Protein AF-A0A4V6XWD2-F1 (afdb_monomer)

Foldseek 3Di:
DDDDDDDDYDDDDDDDDDDDDDDDDDDDDDDDDDDDDDDDDDDDDDDDDPDDPPDPDPPDPLPPDPPAFAEEQEAAKAWEKEFEAADDADVPDDDDTPDIDTAIDGLRLLLQLLCLLQVTAGEYAFEAEPDPSSVRSVVLNVVSVYHDPRYYYHHPWHGKYKYWYAHPVRDIDIDTDLIRQADDDDLDDDVVSQVSLLSHQAYEEEASHDVSVLLNSLVSNQVSVHAYEYEDPDDLDADDLSNLQRHAEYEYEQVSLCSNQVWHSPDPVRSVVSVVVSVVSRHQWYWYQHDQQAIWIDGVPDDIDGDHADAAPDFDAQPQLSSSLRSQLRSCVSVVHDNNVSSLLSRLQSSQLRVDPDRSVSGHHSVSSVVSVVVVVVVVVVVVPDDDDDDDDDDDDDDDPPPVCVVVVVVVVVVPDPPDDDCPPVVVVVVVVVVVLQWAKEWADAQADLLSLLLLLLCVQLVHDYHYDYADPVDGDPVLCVQCVPPSDDTWIQTSNHTDDTSLSSSVVSQVVSVVGDHQADPDPVSRVVLVVLLVLCVVQQVVLLCQLLQADDPSNQVSLVSNLVSLVVVLVCCPVALENSRPDNHRNNSSHLSCVLCQLVSCVSSVHDCCVSPVPVVVSSVSQCVDPSNVVSHDHSVVSNVVSVVVNVVVVND

InterPro domains:
  IPR002139 Ribokinase/fructokinase [PR00990] (73-94)
  IPR002139 Ribokinase/fructokinase [PR00990] (100-119)
  IPR002139 Ribokinase/fructokinase [PR00990] (172-185)
  IPR002139 Ribokinase/fructokinase [PR00990] (242-257)
  IPR002139 Ribokinase/fructokinase [PR00990] (286-297)
  IPR002173 Carbohydrate/purine kinase, PfkB, conserved site [PS00583] (105-129)
  IPR002173 Carbohydrate/purine kinase, PfkB, conserved site [PS00584] (317-330)
  IPR004045 Glutathione S-transferase, N-terminal [PF02798] (442-512)
  IPR004045 Glutathione S-transferase, N-terminal [PS50404] (439-518)
  IPR004046 Glutathione S-transferase, C-terminal [PF00043] (554-628)
  IPR010987 Glutathione S-transferase, C-terminal-like [PS50405] (524-652)
  IPR011611 Carbohydrate kinase PfkB [PF00294] (71-365)
  IPR011877 Ribokinase [MF_01987] (69-371)
  IPR011877 Ribokinase [cd01174] (70-365)
  IPR029056 Ribokinase-like [G3DSA:3.40.1190.20] (68-376)
  IPR029056 Ribokinase-like [SSF53613] (70-373)
  IPR036249 Thioredoxin-like superfamily [SSF52833] (440-543)
  IPR036282 Glutathione S-transferase, C-terminal domain superfamily [SSF47616] (512-648)
  IPR040079 Glutathione transferase family [SFLDS00019] (437-652)
  IPR045073 Glutathione S-transferase Omega/Tau-like [SFLDG01152] (437-652)

Secondary structure (DSSP, 8-state):
---------------------------------------------------------------S-TTSPPEEEE---EEEEEEE-SSPPPTT-----SEEEEEEE-HHHHHHHHHHHTT--EEEEEEEESSHHHHHHHHHHHHTT-B-TTEEEESSSPPEEEEEEE-TTS-EEEEEE-GGGTSS--SS--HHHHHHHHT-SEEEEEESS-HHHHHHHHHHHHHTT--EEEEEEE--SPPPHHHHTT-SEEE-BHHHHHHHHTS--SSHHHHHHHHHHHHHTT-SEEEEE-GGG-EEEEETTSPPEEEPPPPPS-----TTHHHHHHHHHHHHHHTT--HHHHHHHHHHHHHHHTTSSSHHHHPPPHHHHHHHHHHHHHHHHTTTT-------------SS-TTHHHHHHHHHHHHHS---S--HHHHHHHHHHHHHGGG-EEEEE-TT-HHHHHHHHHHHHHT---EEEE--SSS--HHHHHH-TTT--S-EEEETTEEEESHHHHHHHHHHHTTTSPPSS-SSHHHHHHHHHHHHHHHHHHHHHHHHHHS--HHHHHHHHHHHHHHHHHHHHHHTT-SBTTBTS--HHHHHHHTTGGGHHHHHHHHT--HHHH-HHHHHHHHHHHTSHHHHTTSPPHHHHHHHHHHHHHHTT--

Nearest PDB structures (foldseek):
  6ils-assembly1_A  TM=9.777E-01  e=7.870E-47  Arabidopsis thaliana
  5j4u-assembly1_A-2  TM=9.776E-01  e=6.466E-27  Populus trichocarpa
  5agy-assembly1_B  TM=9.856E-01  e=5.186E-26  Glycine max
  5j5n-assembly1_B  TM=9.824E-01  e=2.915E-25  Populus trichocarpa
  5g5a-assembly2_D  TM=9.774E-01  e=6.912E-25  Arabidopsis thaliana

Mean predicted aligned error: 19.25 Å

pLDDT: mean 82.79, std 24.42, range [22.75, 98.88]

Structure (mmCIF, N/CA/C/O backbone):
data_AF-A0A4V6XWD2-F1
#
_entry.id   AF-A0A4V6XWD2-F1
#
loop_
_atom_site.group_PDB
_atom_site.id
_atom_site.type_symbol
_atom_site.label_atom_id
_atom_site.label_alt_id
_atom_site.label_comp_id
_atom_site.label_asym_id
_atom_site.label_entity_id
_atom_site.label_seq_id
_atom_site.pdbx_PDB_ins_code
_atom_site.Cartn_x
_atom_site.Cartn_y
_atom_site.Cartn_z
_atom_site.occupancy
_atom_site.B_iso_or_equiv
_atom_site.auth_seq_id
_atom_site.auth_comp_id
_atom_site.auth_asym_id
_atom_site.auth_atom_id
_atom_site.pdbx_PDB_model_num
ATOM 1 N N . MET A 1 1 ? 52.994 -15.650 28.370 1.00 32.16 1 MET A N 1
ATOM 2 C CA . MET A 1 1 ? 54.055 -14.706 28.781 1.00 32.16 1 MET A CA 1
ATOM 3 C C . MET A 1 1 ? 53.920 -13.430 27.960 1.00 32.16 1 MET A C 1
ATOM 5 O O . MET A 1 1 ? 53.936 -13.527 26.748 1.00 32.16 1 MET A O 1
ATOM 9 N N . LYS A 1 2 ? 53.769 -12.303 28.669 1.00 28.95 2 LYS A N 1
ATOM 10 C CA . LYS A 1 2 ? 54.149 -10.906 28.370 1.00 28.95 2 LYS A CA 1
ATOM 11 C C . LYS A 1 2 ? 53.767 -10.231 27.035 1.00 28.95 2 LYS A C 1
ATOM 13 O O . LYS A 1 2 ? 54.255 -10.570 25.968 1.00 28.95 2 LYS A O 1
ATOM 18 N N . ALA A 1 3 ? 52.994 -9.156 27.208 1.00 24.17 3 ALA A N 1
ATOM 19 C CA . ALA A 1 3 ? 52.918 -7.960 26.372 1.00 24.17 3 ALA A CA 1
ATOM 20 C C . ALA A 1 3 ? 54.281 -7.255 26.196 1.00 24.17 3 ALA A C 1
ATOM 22 O O . ALA A 1 3 ? 55.186 -7.503 26.993 1.00 24.17 3 ALA A O 1
ATOM 23 N N . VAL A 1 4 ? 54.376 -6.328 25.230 1.00 25.80 4 VAL A N 1
ATOM 24 C CA . VAL A 1 4 ? 54.816 -4.918 25.399 1.00 25.80 4 VAL A CA 1
ATOM 25 C C . VAL A 1 4 ? 54.833 -4.188 24.040 1.00 25.80 4 VAL A C 1
ATOM 27 O O . VAL A 1 4 ? 55.081 -4.772 22.990 1.00 25.80 4 VAL A O 1
ATOM 30 N N . SER A 1 5 ? 54.510 -2.900 24.116 1.00 23.58 5 SER A N 1
ATOM 31 C CA . SER A 1 5 ? 54.315 -1.860 23.105 1.00 23.58 5 SER A CA 1
ATOM 32 C C . SER A 1 5 ? 55.545 -0.948 22.866 1.00 23.58 5 SER A C 1
ATOM 34 O O . SER A 1 5 ? 56.507 -1.005 23.625 1.00 23.58 5 SER A O 1
ATOM 36 N N . PHE A 1 6 ? 55.389 -0.028 21.888 1.00 22.75 6 PHE A N 1
ATOM 37 C CA . PHE A 1 6 ? 56.077 1.268 21.614 1.00 22.75 6 PHE A CA 1
ATOM 38 C C . PHE A 1 6 ? 57.201 1.352 20.542 1.00 22.75 6 PHE A C 1
ATOM 40 O O . PHE A 1 6 ? 58.321 0.925 20.778 1.00 22.75 6 PHE A O 1
ATOM 47 N N . SER A 1 7 ? 56.858 1.924 19.361 1.00 22.78 7 SER A N 1
ATOM 48 C CA . SER A 1 7 ? 57.184 3.282 18.803 1.00 22.78 7 SER A CA 1
ATOM 49 C C . SER A 1 7 ? 58.596 3.905 19.012 1.00 22.78 7 SER A C 1
ATOM 51 O O . SER A 1 7 ? 59.231 3.573 20.004 1.00 22.78 7 SER A O 1
ATOM 53 N N . PRO A 1 8 ? 59.000 5.020 18.342 1.00 37.25 8 PRO A N 1
ATOM 54 C CA . PRO A 1 8 ? 59.063 5.407 16.912 1.00 37.25 8 PR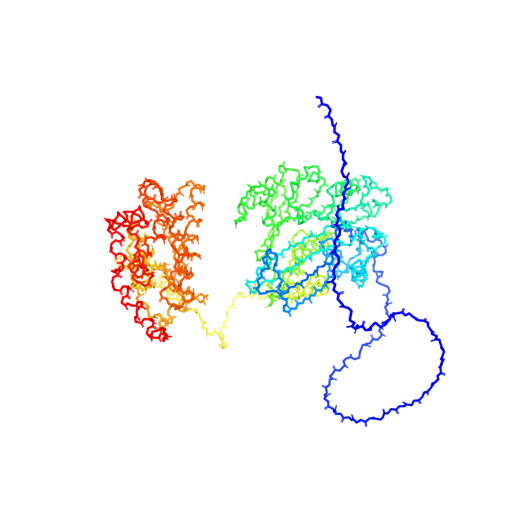O A CA 1
ATOM 55 C C . PRO A 1 8 ? 60.444 6.011 16.484 1.00 37.25 8 PRO A C 1
ATOM 57 O O . PRO A 1 8 ? 61.237 6.428 17.321 1.00 37.25 8 PRO A O 1
ATOM 60 N N . GLY A 1 9 ? 60.657 6.232 15.173 1.00 23.59 9 GLY A N 1
ATOM 61 C CA . GLY A 1 9 ? 61.282 7.479 14.676 1.00 23.59 9 GLY A CA 1
ATOM 62 C C . GLY A 1 9 ? 62.673 7.461 14.000 1.00 23.59 9 GLY A C 1
ATOM 63 O O . GLY A 1 9 ? 63.639 6.928 14.529 1.00 23.59 9 GLY A O 1
ATOM 64 N N . ASN A 1 10 ? 62.732 8.239 12.903 1.00 25.22 10 ASN A N 1
ATOM 65 C CA . ASN A 1 10 ? 63.852 8.999 12.303 1.00 25.22 10 ASN A CA 1
ATOM 66 C C . ASN A 1 10 ? 64.778 8.347 11.249 1.00 25.22 10 ASN A C 1
ATOM 68 O O . ASN A 1 10 ? 65.676 7.584 11.573 1.00 25.22 10 ASN A O 1
ATOM 72 N N . HIS A 1 11 ? 64.705 8.837 9.998 1.00 25.92 11 HIS A N 1
ATOM 73 C CA . HIS A 1 11 ? 65.563 9.960 9.575 1.00 25.92 11 HIS A CA 1
ATOM 74 C C . HIS A 1 11 ? 65.162 10.598 8.227 1.00 25.92 11 HIS A C 1
ATOM 76 O O . HIS A 1 11 ? 64.944 9.927 7.223 1.00 25.92 11 HIS A O 1
ATOM 82 N N . CYS A 1 12 ? 65.117 11.934 8.239 1.00 23.72 12 CYS A N 1
ATOM 83 C CA . CYS A 1 12 ? 65.036 12.847 7.098 1.00 23.72 12 CYS A CA 1
ATOM 84 C C . CYS A 1 12 ? 66.304 12.841 6.227 1.00 23.72 12 CYS A C 1
ATOM 86 O O . CYS A 1 12 ? 67.408 12.757 6.761 1.00 23.72 12 CYS A O 1
ATOM 88 N N . ASN A 1 13 ? 66.160 13.185 4.939 1.00 24.81 13 ASN A N 1
ATOM 89 C CA . ASN A 1 13 ? 67.023 14.213 4.346 1.00 24.81 13 ASN A CA 1
ATOM 90 C C . ASN A 1 13 ? 66.356 14.984 3.192 1.00 24.81 13 ASN A C 1
ATOM 92 O O . ASN A 1 13 ? 65.659 14.426 2.350 1.00 24.81 13 ASN A O 1
ATOM 96 N N . LEU A 1 14 ? 66.569 16.300 3.223 1.00 25.20 14 LEU A N 1
ATOM 97 C CA . LEU A 1 14 ? 65.953 17.350 2.409 1.00 25.20 14 LEU A CA 1
ATOM 98 C C . LEU A 1 14 ? 66.559 17.487 1.001 1.00 25.20 14 LEU A C 1
ATOM 100 O O . LEU A 1 14 ? 67.773 17.367 0.852 1.00 25.20 14 LEU A O 1
ATOM 104 N N . LYS A 1 15 ? 65.750 17.960 0.035 1.00 24.53 15 LYS A N 1
ATOM 105 C CA . LYS A 1 15 ? 65.920 19.269 -0.656 1.00 24.53 15 LYS A CA 1
ATOM 106 C C . LYS A 1 15 ? 64.854 19.472 -1.747 1.00 24.53 15 LYS A C 1
ATOM 108 O O . LYS A 1 15 ? 64.887 18.787 -2.758 1.00 24.53 15 LYS A O 1
ATOM 113 N N . LEU A 1 16 ? 63.993 20.482 -1.594 1.00 25.92 16 LEU A N 1
ATOM 114 C CA . LEU A 1 16 ? 63.268 21.125 -2.701 1.00 25.92 16 LEU A CA 1
ATOM 115 C C . LEU A 1 16 ? 63.229 22.648 -2.470 1.00 25.92 16 LEU A C 1
ATOM 117 O O . LEU A 1 16 ? 62.999 23.119 -1.355 1.00 25.92 16 LEU A O 1
ATOM 121 N N . GLN A 1 17 ? 63.546 23.397 -3.527 1.00 26.53 17 GLN A N 1
ATOM 122 C CA . GLN A 1 17 ? 63.672 24.859 -3.585 1.00 26.53 17 GLN A CA 1
ATOM 123 C C . GLN A 1 17 ? 62.300 25.569 -3.622 1.00 26.53 17 GLN A C 1
ATOM 125 O O . GLN A 1 17 ? 61.351 25.067 -4.215 1.00 26.53 17 GLN A O 1
ATOM 130 N N . LYS A 1 18 ? 62.229 26.755 -2.992 1.00 28.25 18 LYS A N 1
ATOM 131 C CA . LYS A 1 18 ? 61.085 27.700 -2.891 1.00 28.25 18 LYS A CA 1
ATOM 132 C C . LYS A 1 18 ? 60.970 28.580 -4.155 1.00 28.25 18 LYS A C 1
ATOM 134 O O . LYS A 1 18 ? 61.994 28.820 -4.785 1.00 28.25 18 LYS A O 1
ATOM 139 N N . TYR A 1 19 ? 59.789 29.059 -4.580 1.00 24.66 19 TYR A N 1
ATOM 140 C CA . TYR A 1 19 ? 59.056 30.287 -4.151 1.00 24.66 19 TYR A CA 1
ATOM 141 C C . TYR A 1 19 ? 57.748 30.454 -5.012 1.00 24.66 19 TYR A C 1
ATOM 143 O O . TYR A 1 19 ? 57.641 29.757 -6.015 1.00 24.66 19 TYR A O 1
ATOM 151 N N . PRO A 1 20 ? 56.809 31.411 -4.775 1.00 31.41 20 PRO A N 1
ATOM 152 C CA . PRO A 1 20 ? 55.762 31.454 -3.735 1.00 31.41 20 PRO A CA 1
ATOM 153 C C . PRO A 1 20 ? 54.317 31.685 -4.292 1.00 31.41 20 PRO A C 1
ATOM 155 O O . PRO A 1 20 ? 54.139 32.263 -5.359 1.00 31.41 20 PRO A O 1
ATOM 158 N N . ILE A 1 21 ? 53.255 31.365 -3.534 1.00 27.41 21 ILE A N 1
ATOM 159 C CA . ILE A 1 21 ? 51.881 31.859 -3.810 1.00 27.41 21 ILE A CA 1
ATOM 160 C C . ILE A 1 21 ? 51.289 32.465 -2.524 1.00 27.41 21 ILE A C 1
ATOM 162 O O . ILE A 1 21 ? 51.381 31.870 -1.452 1.00 27.41 21 ILE A O 1
ATOM 166 N N . LYS A 1 22 ? 50.751 33.690 -2.631 1.00 29.56 22 LYS A N 1
ATOM 167 C CA . LYS A 1 22 ? 50.224 34.535 -1.540 1.00 29.56 22 LYS A CA 1
ATOM 168 C C . LYS A 1 22 ? 48.782 34.156 -1.150 1.00 29.56 22 LYS A C 1
ATOM 170 O O . LYS A 1 22 ? 47.939 34.011 -2.027 1.00 29.56 22 LYS A O 1
ATOM 175 N N . GLN A 1 23 ? 48.502 34.108 0.157 1.00 31.98 23 GLN A N 1
ATOM 176 C CA . GLN A 1 23 ? 47.157 34.238 0.759 1.00 31.98 23 GLN A CA 1
ATOM 177 C C . GLN A 1 23 ? 46.796 35.728 0.962 1.00 31.98 23 GLN A C 1
ATOM 179 O O . GLN A 1 23 ? 47.701 36.569 0.922 1.00 31.98 23 GLN A O 1
ATOM 184 N N . PRO A 1 24 ? 45.517 36.074 1.222 1.00 31.92 24 PRO A N 1
ATOM 185 C CA . PRO A 1 24 ? 45.176 36.383 2.620 1.00 31.92 24 PRO A CA 1
ATOM 186 C C . PRO A 1 24 ? 43.746 36.010 3.087 1.00 31.92 24 PRO A C 1
ATOM 188 O O . PRO A 1 24 ? 42.895 35.545 2.337 1.00 31.92 24 PRO A O 1
ATOM 191 N N . THR A 1 25 ? 43.579 36.214 4.393 1.00 30.92 25 THR A N 1
ATOM 192 C CA . THR A 1 25 ? 42.646 35.723 5.421 1.00 30.92 25 THR A CA 1
ATOM 193 C C . THR A 1 25 ? 41.368 36.553 5.663 1.00 30.92 25 THR A C 1
ATOM 195 O O . THR A 1 25 ? 41.287 37.719 5.291 1.00 30.92 25 THR A O 1
ATOM 198 N N . LEU A 1 26 ? 40.412 35.948 6.388 1.00 33.59 26 LEU A N 1
ATOM 199 C CA . LEU A 1 26 ? 39.196 36.527 7.001 1.00 33.59 26 LEU A CA 1
ATOM 200 C C . LEU A 1 26 ? 39.475 37.383 8.263 1.00 33.59 26 LEU A C 1
ATOM 202 O O . LEU A 1 26 ? 40.255 36.940 9.103 1.00 33.59 26 LEU A O 1
ATOM 206 N N . ALA A 1 27 ? 38.766 38.520 8.432 1.00 27.52 27 ALA A N 1
ATOM 207 C CA . ALA A 1 27 ? 37.862 38.867 9.565 1.00 27.52 27 ALA A CA 1
ATOM 208 C C . ALA A 1 27 ? 37.561 40.397 9.717 1.00 27.52 27 ALA A C 1
ATOM 210 O O . ALA A 1 27 ? 38.452 41.225 9.571 1.00 27.52 27 ALA A O 1
ATOM 211 N N . ASN A 1 28 ? 36.281 40.685 10.032 1.00 30.41 28 ASN A N 1
ATOM 212 C CA . ASN A 1 28 ? 35.465 41.904 10.345 1.00 30.41 28 ASN A CA 1
ATOM 213 C C . ASN A 1 28 ? 36.037 43.010 11.289 1.00 30.41 28 ASN A C 1
ATOM 215 O O . ASN A 1 28 ? 37.122 42.782 11.819 1.00 30.41 28 ASN A O 1
ATOM 219 N N . PRO A 1 29 ? 35.305 44.112 11.680 1.00 50.91 29 PRO A N 1
ATOM 220 C CA . PRO A 1 29 ? 33.989 44.716 11.275 1.00 50.91 29 PRO A CA 1
ATOM 221 C C . PRO A 1 29 ? 34.031 46.271 11.044 1.00 50.91 29 PRO A C 1
ATOM 223 O O . PRO A 1 29 ? 35.102 46.848 11.169 1.00 50.91 29 PRO A O 1
ATOM 226 N N . ILE A 1 30 ? 32.896 46.961 10.751 1.00 24.48 30 ILE A N 1
ATOM 227 C CA . ILE A 1 30 ? 32.445 48.295 11.289 1.00 24.48 30 ILE A CA 1
ATOM 228 C C . ILE A 1 30 ? 31.079 48.739 10.670 1.00 24.48 30 ILE A C 1
ATOM 230 O O . ILE A 1 30 ? 30.712 48.329 9.575 1.00 24.48 30 ILE A O 1
ATOM 234 N N . HIS A 1 31 ? 30.332 49.541 11.442 1.00 25.36 31 HIS A N 1
ATOM 235 C CA . HIS A 1 31 ? 28.901 49.910 11.442 1.00 25.36 31 HIS A CA 1
ATOM 236 C C . HIS A 1 31 ? 28.547 51.307 10.824 1.00 25.36 31 HIS A C 1
ATOM 238 O O . HIS A 1 31 ? 29.449 52.120 10.644 1.00 25.36 31 HIS A O 1
ATOM 244 N N . PHE A 1 32 ? 27.220 51.592 10.725 1.00 23.06 32 PHE A N 1
ATOM 245 C CA . PHE A 1 32 ? 26.466 52.894 10.663 1.00 23.06 32 PHE A CA 1
ATOM 246 C C . PHE A 1 32 ? 26.289 53.583 9.277 1.00 23.06 32 PHE A C 1
ATOM 248 O O . PHE A 1 32 ? 27.217 53.566 8.484 1.00 23.06 32 PHE A O 1
ATOM 255 N N . ASP A 1 33 ? 25.179 54.234 8.863 1.00 25.36 33 ASP A N 1
ATOM 256 C CA . ASP A 1 33 ? 23.833 54.550 9.403 1.00 25.36 33 ASP A CA 1
ATOM 257 C C . ASP A 1 33 ? 22.875 55.027 8.256 1.00 25.36 33 ASP A C 1
ATOM 259 O O . ASP A 1 33 ? 23.296 55.208 7.115 1.00 25.36 33 ASP A O 1
ATOM 263 N N . ASN A 1 34 ? 21.596 55.251 8.591 1.00 27.78 34 ASN A N 1
ATOM 264 C CA . ASN A 1 34 ? 20.423 55.716 7.813 1.00 27.78 34 ASN A CA 1
ATOM 265 C C . ASN A 1 34 ? 20.563 56.924 6.841 1.00 27.78 34 ASN A C 1
ATOM 267 O O . ASN A 1 34 ? 21.156 57.930 7.209 1.00 27.78 34 ASN A O 1
ATOM 271 N N . HIS A 1 35 ? 19.833 56.916 5.700 1.00 25.52 35 HIS A N 1
ATOM 272 C CA . HIS A 1 35 ? 18.665 57.796 5.392 1.00 25.52 35 HIS A CA 1
ATOM 273 C C . HIS A 1 35 ? 18.221 57.815 3.899 1.00 25.52 35 HIS A C 1
ATOM 275 O O . HIS A 1 35 ? 19.007 58.063 2.997 1.00 25.52 35 HIS A O 1
ATOM 281 N N . GLN A 1 36 ? 16.898 57.660 3.711 1.00 27.12 36 GLN A N 1
ATOM 282 C CA . GLN A 1 36 ? 15.958 58.320 2.772 1.00 27.12 36 GLN A CA 1
ATOM 283 C C . GLN A 1 36 ? 16.147 58.397 1.232 1.00 27.12 36 GLN A C 1
ATOM 285 O O . GLN A 1 36 ? 17.089 58.965 0.703 1.00 27.12 36 GLN A O 1
ATOM 290 N N . ASN A 1 37 ? 15.018 58.065 0.576 1.00 28.27 37 ASN A N 1
ATOM 291 C CA . ASN A 1 37 ? 14.422 58.645 -0.642 1.00 28.27 37 ASN A CA 1
ATOM 292 C C . ASN A 1 37 ? 15.175 58.537 -1.983 1.00 28.27 37 ASN A C 1
ATOM 294 O O . ASN A 1 37 ? 16.069 59.322 -2.258 1.00 28.27 37 ASN A O 1
ATOM 298 N N . GLN A 1 38 ? 14.623 57.747 -2.917 1.00 25.41 38 GLN A N 1
ATOM 299 C CA . GLN A 1 38 ? 13.923 58.254 -4.118 1.00 25.41 38 GLN A CA 1
ATOM 300 C C . GLN A 1 38 ? 13.408 57.102 -5.011 1.00 25.41 38 GLN A C 1
ATOM 302 O O . GLN A 1 38 ? 14.066 56.085 -5.205 1.00 25.41 38 GLN A O 1
ATOM 307 N N . LYS A 1 39 ? 12.189 57.277 -5.542 1.00 33.34 39 LYS A N 1
ATOM 308 C CA . LYS A 1 39 ? 11.520 56.408 -6.532 1.00 33.34 39 LYS A CA 1
ATOM 309 C C . LYS A 1 39 ? 12.281 56.377 -7.866 1.00 33.34 39 LYS A C 1
ATOM 311 O O . LYS A 1 39 ? 12.843 57.402 -8.244 1.00 33.34 39 LYS A O 1
ATOM 316 N N . PRO A 1 40 ? 12.051 55.338 -8.690 1.00 26.50 40 PRO A N 1
ATOM 317 C CA . PRO A 1 40 ? 11.871 55.588 -10.114 1.00 26.50 40 PRO A CA 1
ATOM 318 C C . PRO A 1 40 ? 10.577 54.998 -10.691 1.00 26.50 40 PRO A C 1
ATOM 320 O O . PRO A 1 40 ? 9.897 54.147 -10.125 1.00 26.50 40 PRO A O 1
ATOM 323 N N . SER A 1 41 ? 10.219 55.587 -11.821 1.00 26.56 41 SER A N 1
ATOM 324 C CA . SER A 1 41 ? 8.918 55.677 -12.469 1.00 26.56 41 SER A CA 1
ATOM 325 C C . SER A 1 41 ? 8.517 54.494 -13.357 1.00 26.56 41 SER A C 1
ATOM 327 O O . SER A 1 41 ? 9.329 53.945 -14.093 1.00 26.56 41 SER A O 1
ATOM 329 N N . ASN A 1 42 ? 7.203 54.248 -13.363 1.00 30.09 42 ASN A N 1
ATOM 330 C CA . ASN A 1 42 ? 6.361 53.596 -14.374 1.00 30.09 42 ASN A CA 1
ATOM 331 C C . ASN A 1 42 ? 6.937 53.434 -15.795 1.00 30.09 42 ASN A C 1
ATOM 333 O O . ASN A 1 42 ? 7.156 54.436 -16.474 1.00 30.09 42 ASN A O 1
ATOM 337 N N . LYS A 1 43 ? 6.865 52.204 -16.326 1.00 28.48 43 LYS A N 1
ATOM 338 C CA . LYS A 1 43 ? 6.245 51.926 -17.637 1.00 28.48 43 LYS A CA 1
ATOM 339 C C . LYS A 1 43 ? 5.418 50.636 -17.569 1.00 28.48 43 LYS A C 1
ATOM 341 O O . LYS A 1 43 ? 5.874 49.613 -17.076 1.00 28.48 43 LYS A O 1
ATOM 346 N N . LYS A 1 44 ? 4.164 50.753 -18.014 1.00 30.25 44 LYS A N 1
ATOM 347 C CA . LYS A 1 44 ? 3.104 49.738 -18.001 1.00 30.25 44 LYS A CA 1
ATOM 348 C C . LYS A 1 44 ? 3.249 48.783 -19.190 1.00 30.25 44 LYS A C 1
ATOM 350 O O . LYS A 1 44 ? 3.354 49.261 -20.313 1.00 30.25 44 LYS A O 1
ATOM 355 N N . HIS A 1 45 ? 3.069 47.486 -18.956 1.00 28.88 45 HIS A N 1
ATOM 356 C CA . HIS A 1 45 ? 2.469 46.577 -19.935 1.00 28.88 45 HIS A CA 1
ATOM 357 C C . HIS A 1 45 ? 1.334 45.808 -19.248 1.00 28.88 45 HIS A C 1
ATOM 359 O O . HIS A 1 45 ? 1.529 45.169 -18.218 1.00 28.88 45 HIS A O 1
ATOM 365 N N . HIS A 1 46 ? 0.121 45.979 -19.777 1.00 26.81 46 HIS A N 1
ATOM 366 C CA . HIS A 1 46 ? -1.114 45.370 -19.292 1.00 26.81 46 HIS A CA 1
ATOM 367 C C . HIS A 1 46 ? -1.240 43.930 -19.806 1.00 26.81 46 HIS A C 1
ATOM 369 O O . HIS A 1 46 ? -1.349 43.727 -21.010 1.00 26.81 46 HIS A O 1
ATOM 375 N N . PHE A 1 47 ? -1.336 42.968 -18.888 1.00 25.33 47 PHE A N 1
ATOM 376 C CA . PHE A 1 47 ? -2.034 41.696 -19.093 1.00 25.33 47 PHE A CA 1
ATOM 377 C C . PHE A 1 47 ? -3.102 41.571 -17.992 1.00 25.33 47 PHE A C 1
ATOM 379 O O . PHE A 1 47 ? -2.805 41.896 -16.838 1.00 25.33 47 PHE A O 1
ATOM 386 N N . PRO A 1 48 ? -4.353 41.186 -18.301 1.00 26.06 48 PRO A N 1
ATOM 387 C CA . PRO A 1 48 ? -5.428 41.183 -17.318 1.00 26.06 48 PRO A CA 1
ATOM 388 C C . PRO A 1 48 ? -5.339 39.928 -16.440 1.00 26.06 48 PRO A C 1
ATOM 390 O O . PRO A 1 48 ? -5.778 38.854 -16.837 1.00 26.06 48 PRO A O 1
ATOM 393 N N . SER A 1 49 ? -4.788 40.057 -15.231 1.00 24.11 49 SER A N 1
ATOM 394 C CA . SER A 1 49 ? -4.978 39.062 -14.171 1.00 24.11 49 SER A CA 1
ATOM 395 C C . SER A 1 49 ? -6.214 39.432 -13.352 1.00 24.11 49 SER A C 1
ATOM 397 O O . SER A 1 49 ? -6.253 40.488 -12.713 1.00 24.11 49 SER A O 1
ATOM 399 N N . PHE A 1 50 ? -7.223 38.564 -13.342 1.00 25.80 50 PHE A N 1
ATOM 400 C CA . PHE A 1 50 ? -8.315 38.635 -12.374 1.00 25.80 50 PHE A CA 1
ATOM 401 C C . PHE A 1 50 ? -7.768 38.312 -10.975 1.00 25.80 50 PHE A C 1
ATOM 403 O O . PHE A 1 50 ? -7.688 37.155 -10.579 1.00 25.80 50 PHE A O 1
ATOM 410 N N . SER A 1 51 ? -7.381 39.342 -10.221 1.00 23.92 51 SER A N 1
ATOM 411 C CA . SER A 1 51 ? -7.107 39.215 -8.787 1.00 23.92 51 SER A CA 1
ATOM 412 C C . SER A 1 51 ? -8.415 39.340 -8.012 1.00 23.92 51 SER A C 1
ATOM 414 O O . SER A 1 51 ? -8.964 40.435 -7.871 1.00 23.92 51 SER A O 1
ATOM 416 N N . ILE A 1 52 ? -8.900 38.222 -7.475 1.00 27.27 52 ILE A N 1
ATOM 417 C CA . ILE A 1 52 ? -9.903 38.225 -6.408 1.00 27.27 52 ILE A CA 1
ATOM 418 C C . ILE A 1 52 ? -9.225 38.837 -5.178 1.00 27.27 52 ILE A C 1
ATOM 420 O O . ILE A 1 52 ? -8.278 38.280 -4.626 1.00 27.27 52 ILE A O 1
ATOM 424 N N . LYS A 1 53 ? -9.668 40.032 -4.775 1.00 24.48 53 LYS A N 1
ATOM 425 C CA . LYS A 1 53 ? -9.241 40.658 -3.520 1.00 24.48 53 LYS A CA 1
ATOM 426 C C . LYS A 1 53 ? -9.619 39.730 -2.366 1.00 24.48 53 LYS A C 1
ATOM 428 O O . LYS A 1 53 ? -10.800 39.463 -2.169 1.00 24.48 53 LYS A O 1
ATOM 433 N N . ALA A 1 54 ? -8.629 39.301 -1.587 1.00 27.77 54 ALA A N 1
ATOM 434 C CA . ALA A 1 54 ? -8.854 38.675 -0.293 1.00 27.77 54 ALA A CA 1
ATOM 435 C C . ALA A 1 54 ? -9.672 39.635 0.586 1.00 27.77 54 ALA A C 1
ATOM 437 O O . ALA A 1 54 ? -9.187 40.696 0.994 1.00 27.77 54 ALA A O 1
ATOM 438 N N . SER A 1 55 ? -10.933 39.291 0.840 1.00 27.69 55 SER A N 1
ATOM 439 C CA . SER A 1 55 ? -11.739 39.974 1.841 1.00 27.69 55 SER A CA 1
ATOM 440 C C . SER A 1 55 ? -11.146 39.660 3.211 1.00 27.69 55 SER A C 1
ATOM 442 O O . SER A 1 55 ? -11.136 38.510 3.642 1.00 27.69 55 SER A O 1
ATOM 444 N N . LYS A 1 56 ? -10.650 40.688 3.903 1.00 35.50 56 LYS A N 1
ATOM 445 C CA . LYS A 1 56 ? -10.392 40.626 5.343 1.00 35.50 56 LYS A CA 1
ATOM 446 C C . LYS A 1 56 ? -11.735 40.506 6.060 1.00 35.50 56 LYS A C 1
ATOM 448 O O . LYS A 1 56 ? -12.340 41.513 6.415 1.00 35.50 56 LYS A O 1
ATOM 453 N N . THR A 1 57 ? -12.210 39.283 6.238 1.00 27.92 57 THR A N 1
ATOM 454 C CA . THR A 1 57 ? -13.266 38.974 7.200 1.00 27.92 57 THR A CA 1
ATOM 455 C C . THR A 1 57 ? -12.601 38.737 8.559 1.00 27.92 57 THR A C 1
ATOM 457 O O . THR A 1 57 ? -11.590 38.032 8.612 1.00 27.92 57 THR A O 1
ATOM 460 N N . PRO A 1 58 ? -13.096 39.326 9.662 1.00 29.73 58 PRO A N 1
ATOM 461 C CA . PRO A 1 58 ? -12.554 39.057 10.989 1.00 29.73 58 PRO A CA 1
ATOM 462 C C . PRO A 1 58 ? -12.731 37.570 11.307 1.00 29.73 58 PRO A C 1
ATOM 464 O O . PRO A 1 58 ? -13.851 37.062 11.239 1.00 29.73 58 PRO A O 1
ATOM 467 N N . GLN A 1 59 ? -11.639 36.877 11.643 1.00 33.69 59 GLN A N 1
ATOM 468 C CA . GLN A 1 59 ? -11.690 35.517 12.176 1.00 33.69 59 GLN A CA 1
ATOM 469 C C . GLN A 1 59 ? -12.488 35.546 13.481 1.00 33.69 59 GLN A C 1
ATOM 471 O O . GLN A 1 59 ? -12.014 36.003 14.519 1.00 33.69 59 GLN A O 1
ATOM 476 N N . THR A 1 60 ? -13.738 35.109 13.404 1.00 30.39 60 THR A N 1
ATOM 477 C CA . THR A 1 60 ? -14.555 34.802 14.575 1.00 30.39 60 THR A CA 1
ATOM 478 C C . THR A 1 60 ? -14.019 33.488 15.154 1.00 30.39 60 THR A C 1
ATOM 480 O O . THR A 1 60 ? -13.769 32.568 14.371 1.00 30.39 60 THR A O 1
ATOM 483 N N . PRO A 1 61 ? -13.810 33.355 16.477 1.00 36.84 61 PRO A N 1
ATOM 484 C CA . PRO A 1 61 ? -13.379 32.089 17.059 1.00 36.84 61 PRO A CA 1
ATOM 485 C C . PRO A 1 61 ? -14.403 31.000 16.720 1.00 36.84 61 PRO A C 1
ATOM 487 O O . PRO A 1 61 ? -15.593 31.159 16.993 1.00 36.84 61 PRO A O 1
ATOM 490 N N . LEU A 1 62 ? -13.955 29.901 16.114 1.00 43.69 62 LEU A N 1
ATOM 491 C CA . LEU A 1 62 ? -14.763 28.703 15.879 1.00 43.69 62 LEU A CA 1
ATOM 492 C C . LEU A 1 62 ? -15.002 27.973 17.212 1.00 43.69 62 LEU A C 1
ATOM 494 O O . LEU A 1 62 ? -14.485 26.890 17.446 1.00 43.69 62 LEU A O 1
ATOM 498 N N . THR A 1 63 ? -15.797 28.550 18.109 1.00 40.59 63 THR A N 1
ATOM 499 C CA . THR A 1 63 ? -16.285 27.875 19.320 1.00 40.59 63 THR A CA 1
ATOM 500 C C . THR A 1 63 ? -17.747 27.486 19.136 1.00 40.59 63 THR A C 1
ATOM 502 O O . THR A 1 63 ? -18.640 27.968 19.826 1.00 40.59 63 THR A O 1
ATOM 505 N N . LYS A 1 64 ? -18.021 26.587 18.181 1.00 46.56 64 LYS A N 1
ATOM 506 C CA . LYS A 1 64 ? -19.370 26.012 18.019 1.00 46.56 64 LYS A CA 1
ATOM 507 C C . LYS A 1 64 ? -19.692 24.935 19.070 1.00 46.56 64 LYS A C 1
ATOM 509 O O . LYS A 1 64 ? -20.846 24.537 19.179 1.00 46.56 64 LYS A O 1
ATOM 514 N N . TYR A 1 65 ? -18.697 24.494 19.849 1.00 50.25 65 TYR A N 1
ATOM 515 C CA . TYR A 1 65 ? -18.800 23.334 20.740 1.00 50.25 65 TYR A CA 1
ATOM 516 C C . TYR A 1 65 ? -17.981 23.480 22.039 1.00 50.25 65 TYR A C 1
ATOM 518 O O . TYR A 1 65 ? -16.994 22.773 22.220 1.00 50.25 65 TYR A O 1
ATOM 526 N N . PRO A 1 66 ? -18.350 24.371 22.974 1.00 48.34 66 PRO A N 1
ATOM 527 C CA . PRO A 1 66 ? -17.613 24.520 24.232 1.00 48.34 66 PRO A CA 1
ATOM 528 C C . PRO A 1 66 ? -17.673 23.286 25.162 1.00 48.34 66 PRO A C 1
ATOM 530 O O . PRO A 1 66 ? -16.917 23.247 26.123 1.00 48.34 66 PRO A O 1
ATOM 533 N N . ASN A 1 67 ? -18.512 22.277 24.869 1.00 66.62 67 ASN A N 1
ATOM 534 C CA . ASN A 1 67 ? -18.717 21.081 25.706 1.00 66.62 67 ASN A CA 1
ATOM 535 C C . ASN A 1 67 ? -18.672 19.737 24.942 1.00 66.62 67 ASN A C 1
ATOM 537 O O . ASN A 1 67 ? -19.054 18.715 25.509 1.00 66.62 67 ASN A O 1
ATOM 541 N N . THR A 1 68 ? -18.268 19.704 23.667 1.00 85.81 68 THR A N 1
ATOM 542 C CA . THR A 1 68 ? -18.218 18.433 22.918 1.00 85.81 68 THR A CA 1
ATOM 543 C C . THR A 1 68 ? -16.902 17.704 23.206 1.00 85.81 68 THR A C 1
ATOM 545 O O . THR A 1 68 ? -15.846 18.308 23.007 1.00 85.81 68 THR A O 1
ATOM 548 N N . PRO A 1 69 ? -16.931 16.425 23.632 1.00 95.56 69 PRO A N 1
ATOM 549 C CA . PRO A 1 69 ? -15.722 15.627 23.814 1.00 95.56 69 PRO A CA 1
ATOM 550 C C . PRO A 1 69 ? -14.883 15.575 22.521 1.00 95.56 69 PRO A C 1
ATOM 552 O O . PRO A 1 69 ? -15.416 15.207 21.465 1.00 95.56 69 PRO A O 1
ATOM 555 N N . PRO A 1 70 ? -13.593 15.959 22.557 1.00 97.81 70 PRO A N 1
ATOM 556 C CA . PRO A 1 70 ? -12.785 16.109 21.353 1.00 97.81 70 PRO A CA 1
ATOM 557 C C . PRO A 1 70 ? -12.369 14.765 20.748 1.00 97.81 70 PRO A C 1
ATOM 559 O O . PRO A 1 70 ? -12.330 13.737 21.423 1.00 97.81 70 PRO A O 1
ATOM 562 N N . LEU A 1 71 ? -11.993 14.798 19.473 1.00 98.62 71 LEU A N 1
ATOM 563 C CA . LEU A 1 71 ? -11.145 13.783 18.865 1.00 98.62 71 LEU A CA 1
ATOM 564 C C . LEU A 1 71 ? -9.723 14.001 19.393 1.00 98.62 71 LEU A C 1
ATOM 566 O O . LEU A 1 71 ? -9.171 15.093 19.254 1.00 98.62 71 LEU A O 1
ATOM 570 N N . VAL A 1 72 ? -9.123 12.975 19.984 1.00 98.81 72 VAL A N 1
ATOM 571 C CA . VAL A 1 72 ? -7.729 13.030 20.439 1.00 98.81 72 VAL A CA 1
ATOM 572 C C . VAL A 1 72 ? -6.906 12.067 19.606 1.00 98.81 72 VAL A C 1
ATOM 574 O O . VAL A 1 72 ? -7.161 10.866 19.593 1.00 98.81 72 VAL A O 1
ATOM 577 N N . VAL A 1 73 ? -5.910 12.594 18.904 1.00 98.88 73 VAL A N 1
ATOM 578 C CA . VAL A 1 73 ? -4.975 11.786 18.123 1.00 98.88 73 VAL A CA 1
ATOM 579 C C . VAL A 1 73 ? -3.646 11.749 18.857 1.00 98.88 73 VAL A C 1
ATOM 581 O O . VAL A 1 73 ? -3.028 12.795 19.049 1.00 98.88 73 VAL A O 1
ATOM 584 N N . VAL A 1 74 ? -3.212 10.558 19.269 1.00 98.75 74 VAL A N 1
ATOM 585 C CA . VAL A 1 74 ? -1.889 10.355 19.875 1.00 98.75 74 VAL A CA 1
ATOM 586 C C . VAL A 1 74 ? -1.027 9.600 18.880 1.00 98.75 74 VAL A C 1
ATOM 588 O O . VAL A 1 74 ? -1.345 8.464 18.529 1.00 98.75 74 VAL A O 1
ATOM 591 N N . GLY A 1 75 ? 0.032 10.231 18.377 1.00 98.25 75 GLY A N 1
ATOM 592 C CA . GLY A 1 75 ? 0.743 9.652 17.246 1.00 98.25 75 GLY A CA 1
ATOM 593 C C . GLY A 1 75 ? 1.910 10.464 16.716 1.00 98.25 75 GLY A C 1
ATOM 594 O O . GLY A 1 75 ? 2.468 11.333 17.385 1.00 98.25 75 GLY A O 1
ATOM 595 N N . SER A 1 76 ? 2.282 10.126 15.488 1.00 98.25 76 SER A N 1
ATOM 596 C CA . SER A 1 76 ? 3.462 10.630 14.799 1.00 98.25 76 SER A CA 1
ATOM 597 C C . SER A 1 76 ? 3.243 11.958 14.083 1.00 98.25 76 SER A C 1
ATOM 599 O O . SER A 1 76 ? 2.154 12.264 13.595 1.00 98.25 76 SER A O 1
ATOM 601 N N . ALA A 1 77 ? 4.331 12.708 13.952 1.00 98.19 77 ALA A N 1
ATOM 602 C CA . ALA A 1 77 ? 4.466 13.903 13.137 1.00 98.19 77 ALA A CA 1
ATOM 603 C C . ALA A 1 77 ? 5.743 13.778 12.292 1.00 98.19 77 ALA A C 1
ATOM 605 O O . ALA A 1 77 ? 6.841 13.701 12.847 1.00 98.19 77 ALA A O 1
ATOM 606 N N . ASN A 1 78 ? 5.609 13.753 10.962 1.00 97.50 78 ASN A N 1
ATOM 607 C CA . ASN A 1 78 ? 6.740 13.673 10.036 1.00 97.50 78 ASN A CA 1
ATOM 608 C C . ASN A 1 78 ? 6.805 14.881 9.099 1.00 97.50 78 ASN A C 1
ATOM 610 O O . ASN A 1 78 ? 5.784 15.421 8.678 1.00 97.50 78 ASN A O 1
ATOM 614 N N . ALA A 1 79 ? 8.017 15.274 8.717 1.00 96.81 79 ALA A N 1
ATOM 615 C CA . ALA A 1 79 ? 8.222 15.991 7.466 1.00 96.81 79 ALA A CA 1
ATOM 616 C C . ALA A 1 79 ? 8.417 14.967 6.341 1.00 96.81 79 ALA A C 1
ATOM 618 O O . ALA A 1 79 ? 9.377 14.199 6.357 1.00 96.81 79 ALA A O 1
ATOM 619 N N . ASP A 1 80 ? 7.519 14.952 5.366 1.00 93.25 80 ASP A N 1
ATOM 620 C CA . ASP A 1 80 ? 7.609 14.069 4.210 1.00 93.25 80 ASP A CA 1
ATOM 621 C C . ASP A 1 80 ? 8.346 14.791 3.077 1.00 93.25 80 ASP A C 1
ATOM 623 O O . ASP A 1 80 ? 7.884 15.804 2.548 1.00 93.25 80 ASP A O 1
ATOM 627 N N . ILE A 1 81 ? 9.520 14.275 2.733 1.00 94.50 81 ILE A N 1
ATOM 628 C CA . ILE A 1 81 ? 10.452 14.791 1.736 1.00 94.50 81 ILE A CA 1
ATOM 629 C C . ILE A 1 81 ? 10.269 13.969 0.461 1.00 94.50 81 ILE A C 1
ATOM 631 O O . ILE A 1 81 ? 10.818 12.876 0.323 1.00 94.50 81 ILE A O 1
ATOM 635 N N . TYR A 1 82 ? 9.494 14.501 -0.476 1.00 90.88 82 TYR A N 1
ATOM 636 C CA . TYR A 1 82 ? 9.268 13.902 -1.785 1.00 90.88 82 TYR A CA 1
ATOM 637 C C . TYR A 1 82 ? 10.383 14.315 -2.736 1.00 90.88 82 TYR A C 1
ATOM 639 O O . TYR A 1 82 ? 10.677 15.504 -2.868 1.00 90.88 82 TYR A O 1
ATOM 647 N N . VAL A 1 83 ? 10.972 13.346 -3.429 1.00 94.44 83 VAL A N 1
ATOM 648 C CA . VAL A 1 83 ? 11.937 13.581 -4.506 1.00 94.44 83 VAL A CA 1
ATOM 649 C C . VAL A 1 83 ? 11.554 12.747 -5.722 1.00 94.44 83 VAL A C 1
ATOM 651 O O . VAL A 1 83 ? 11.398 11.531 -5.629 1.00 94.44 83 VAL A O 1
ATOM 654 N N . GLU A 1 84 ? 11.383 13.401 -6.869 1.00 92.56 84 GLU A N 1
ATOM 655 C CA . GLU A 1 84 ? 11.101 12.723 -8.138 1.00 92.56 84 GLU A CA 1
ATOM 656 C C . GLU A 1 84 ? 12.423 12.367 -8.822 1.00 92.56 84 GLU A C 1
ATOM 658 O O . GLU A 1 84 ? 13.200 13.252 -9.183 1.00 92.56 84 GLU A O 1
ATOM 663 N N . ILE A 1 85 ? 12.687 11.076 -9.002 1.00 94.06 85 ILE A N 1
ATOM 664 C CA . ILE A 1 85 ? 13.942 10.540 -9.546 1.00 94.06 85 ILE A CA 1
ATOM 665 C C . ILE A 1 85 ? 13.658 9.640 -10.753 1.00 94.06 85 ILE A C 1
ATOM 667 O O . ILE A 1 85 ? 12.561 9.113 -10.895 1.00 94.06 85 ILE A O 1
ATOM 671 N N . ASP A 1 86 ? 14.641 9.452 -11.636 1.00 93.19 86 ASP A N 1
ATOM 672 C CA . ASP A 1 86 ? 14.498 8.530 -12.776 1.00 93.19 86 ASP A CA 1
ATOM 673 C C . ASP A 1 86 ? 14.678 7.060 -12.377 1.00 93.19 86 ASP A C 1
ATOM 675 O O . ASP A 1 86 ? 14.038 6.176 -12.940 1.00 93.19 86 ASP A O 1
ATOM 679 N N . ARG A 1 87 ? 15.553 6.805 -11.401 1.00 92.81 87 ARG A N 1
ATOM 680 C CA . ARG A 1 87 ? 15.839 5.493 -10.808 1.00 92.81 87 ARG A CA 1
ATOM 681 C C . ARG A 1 87 ? 16.479 5.681 -9.439 1.00 92.81 87 ARG A C 1
ATOM 683 O O . ARG A 1 87 ? 17.064 6.734 -9.187 1.00 92.81 87 ARG A O 1
ATOM 690 N N . LEU A 1 88 ? 16.460 4.650 -8.602 1.00 92.75 88 LEU A N 1
ATOM 691 C CA . LEU A 1 88 ? 17.220 4.651 -7.349 1.00 92.75 88 LEU A CA 1
ATOM 692 C C . LEU A 1 88 ? 18.745 4.748 -7.597 1.00 92.75 88 LEU A C 1
ATOM 694 O O . LEU A 1 88 ? 19.248 4.197 -8.589 1.00 92.75 88 LEU A O 1
ATOM 698 N N . PRO A 1 89 ? 19.495 5.445 -6.719 1.00 94.19 89 PRO A N 1
ATOM 699 C CA . PRO A 1 89 ? 20.954 5.451 -6.761 1.00 94.19 89 PRO A CA 1
ATOM 700 C C . PRO A 1 89 ? 21.521 4.099 -6.304 1.00 94.19 89 PRO A C 1
ATOM 702 O O . PRO A 1 89 ? 20.917 3.400 -5.489 1.00 94.19 89 PRO A O 1
ATOM 705 N N . LYS A 1 90 ? 22.701 3.738 -6.811 1.00 91.69 90 LYS A N 1
ATOM 706 C CA . LYS A 1 90 ? 23.503 2.607 -6.320 1.00 91.69 90 LYS A CA 1
ATOM 707 C C . LYS A 1 90 ? 24.424 3.034 -5.172 1.00 91.69 90 LYS A C 1
ATOM 709 O O . LYS A 1 90 ? 24.624 4.220 -4.914 1.00 91.69 90 LYS A O 1
ATOM 714 N N . GLU A 1 91 ? 25.025 2.059 -4.495 1.00 87.88 91 GLU A N 1
ATOM 715 C CA . GLU A 1 91 ? 26.046 2.326 -3.478 1.00 87.88 91 GLU A CA 1
ATOM 716 C C . GLU A 1 91 ? 27.215 3.137 -4.065 1.00 87.88 91 GLU A C 1
ATOM 718 O O . GLU A 1 91 ? 27.768 2.790 -5.109 1.00 87.88 91 GLU A O 1
ATOM 723 N N . GLY A 1 92 ? 27.576 4.240 -3.400 1.00 92.75 92 GLY A N 1
ATOM 724 C CA . GLY A 1 92 ? 28.640 5.149 -3.843 1.00 92.75 92 GLY A CA 1
ATOM 725 C C . GLY A 1 92 ? 28.271 6.075 -5.010 1.00 92.75 92 GLY A C 1
ATOM 726 O O . GLY A 1 92 ? 29.139 6.793 -5.503 1.00 92.75 92 GLY A O 1
ATOM 727 N N . GLU A 1 93 ? 27.011 6.081 -5.453 1.00 94.44 93 GLU A N 1
ATOM 728 C CA . GLU A 1 93 ? 26.551 6.861 -6.601 1.00 94.44 93 GLU A CA 1
ATOM 729 C C . GLU A 1 93 ? 25.779 8.127 -6.197 1.00 94.44 93 GLU A C 1
ATOM 731 O O . GLU A 1 93 ? 24.938 8.108 -5.299 1.00 94.44 93 GLU A O 1
ATOM 736 N N . THR A 1 94 ? 26.009 9.221 -6.929 1.00 96.88 94 THR A N 1
ATOM 737 C CA . THR A 1 94 ? 25.233 10.465 -6.822 1.00 96.88 94 THR A CA 1
ATOM 738 C C . THR A 1 94 ? 24.343 10.626 -8.050 1.00 96.88 94 THR A C 1
ATOM 740 O O . THR A 1 94 ? 24.833 10.582 -9.177 1.00 96.88 94 THR A O 1
ATOM 743 N N . ILE A 1 95 ? 23.050 10.882 -7.842 1.00 96.94 95 ILE A N 1
ATOM 744 C CA . ILE A 1 95 ? 22.086 11.203 -8.906 1.00 96.94 95 ILE A CA 1
ATOM 745 C C . ILE A 1 95 ? 21.414 12.555 -8.639 1.00 96.94 95 ILE A C 1
ATOM 747 O O . ILE A 1 95 ? 21.498 13.093 -7.537 1.00 96.94 95 ILE A O 1
ATOM 751 N N . SER A 1 96 ? 20.737 13.109 -9.645 1.00 96.94 96 SER A N 1
ATOM 752 C CA . SER A 1 96 ? 19.907 14.312 -9.503 1.00 96.94 96 SER A CA 1
ATOM 753 C C . SER A 1 96 ? 18.422 13.952 -9.515 1.00 96.94 96 SER A C 1
ATOM 755 O O . SER A 1 96 ? 18.004 13.075 -10.268 1.00 96.94 96 SER A O 1
ATOM 757 N N . ALA A 1 97 ? 17.629 14.646 -8.698 1.00 97.12 97 ALA A N 1
ATOM 758 C CA . ALA A 1 97 ? 16.170 14.597 -8.757 1.00 97.12 97 ALA A CA 1
ATOM 759 C C . ALA A 1 97 ? 15.640 15.660 -9.735 1.00 97.12 97 ALA A C 1
ATOM 761 O O . ALA A 1 97 ? 16.239 16.726 -9.884 1.00 97.12 97 ALA A O 1
ATOM 762 N N . LYS A 1 98 ? 14.502 15.389 -10.380 1.00 94.50 98 LYS A N 1
ATOM 763 C CA . LYS A 1 98 ? 13.803 16.330 -11.273 1.00 94.50 98 LYS A CA 1
ATOM 764 C C . LYS A 1 98 ? 13.197 17.497 -10.502 1.00 94.50 98 LYS A C 1
ATOM 766 O O . LYS A 1 98 ? 13.256 18.642 -10.936 1.00 94.50 98 LYS A O 1
ATOM 771 N N . THR A 1 99 ? 12.591 17.183 -9.364 1.00 94.56 99 THR A N 1
ATOM 772 C CA . THR A 1 99 ? 11.984 18.131 -8.433 1.00 94.56 99 THR A CA 1
ATOM 773 C C . THR A 1 99 ? 11.959 17.508 -7.039 1.00 94.56 99 THR A C 1
ATOM 775 O O . THR A 1 99 ? 12.164 16.301 -6.882 1.00 94.56 99 THR A O 1
ATOM 778 N N . GLY A 1 100 ? 11.702 18.326 -6.025 1.00 92.56 100 GLY A N 1
ATOM 779 C CA . GLY A 1 100 ? 11.478 17.855 -4.670 1.00 92.56 100 GLY A CA 1
ATOM 780 C C . GLY A 1 100 ? 10.617 18.822 -3.872 1.00 92.56 100 GLY A C 1
ATOM 781 O O . GLY A 1 100 ? 10.597 20.025 -4.138 1.00 92.56 100 GLY A O 1
ATOM 782 N N . GLN A 1 101 ? 9.889 18.285 -2.901 1.00 93.50 101 GLN A N 1
ATOM 783 C CA . GLN A 1 101 ? 9.022 19.058 -2.024 1.00 93.50 101 GLN A CA 1
ATOM 784 C C . GLN A 1 101 ? 9.016 18.450 -0.626 1.00 93.50 101 GLN A C 1
ATOM 786 O O . GLN A 1 101 ? 8.867 17.242 -0.476 1.00 93.50 101 GLN A O 1
ATOM 791 N N . THR A 1 102 ? 9.114 19.298 0.395 1.00 95.06 102 THR A N 1
ATOM 792 C CA . THR A 1 102 ? 8.929 18.889 1.790 1.00 95.06 102 THR A CA 1
ATOM 793 C C . THR A 1 102 ? 7.563 19.356 2.272 1.00 95.06 102 THR A C 1
ATOM 795 O O . THR A 1 102 ? 7.240 20.541 2.169 1.00 95.06 102 THR A O 1
ATOM 798 N N . LEU A 1 103 ? 6.759 18.430 2.786 1.00 93.94 103 LEU A N 1
ATOM 799 C CA . LEU A 1 103 ? 5.405 18.675 3.281 1.00 93.94 103 LEU A CA 1
ATOM 800 C C . LEU A 1 103 ? 5.253 18.163 4.714 1.00 93.94 103 LEU A C 1
ATOM 802 O O . LEU A 1 103 ? 5.957 17.253 5.138 1.00 93.94 103 LEU A O 1
ATOM 806 N N . ALA A 1 104 ? 4.314 18.740 5.461 1.00 96.31 104 ALA A N 1
ATOM 807 C CA . ALA A 1 104 ? 3.908 18.181 6.745 1.00 96.31 104 ALA A CA 1
ATOM 808 C C . ALA A 1 104 ? 3.096 16.891 6.529 1.00 96.31 104 ALA A C 1
ATOM 810 O O . ALA A 1 104 ? 2.202 16.855 5.677 1.00 96.31 104 ALA A O 1
ATOM 811 N N . GLY A 1 105 ? 3.405 15.865 7.317 1.00 94.88 105 GLY A N 1
ATOM 812 C CA . GLY A 1 105 ? 2.819 14.532 7.240 1.00 94.88 105 GLY A CA 1
ATOM 813 C C . GLY A 1 105 ? 3.033 13.725 8.523 1.00 94.88 105 GLY A C 1
ATOM 814 O O . GLY A 1 105 ? 3.133 14.285 9.616 1.00 94.88 105 GLY A O 1
ATOM 815 N N . GLY A 1 106 ? 3.106 12.400 8.392 1.00 95.62 106 GLY A N 1
ATOM 816 C CA . GLY A 1 106 ? 3.027 11.452 9.512 1.00 95.62 106 GLY A CA 1
ATOM 817 C C . GLY A 1 106 ? 1.578 11.104 9.848 1.00 95.62 106 GLY A C 1
ATOM 818 O O . GLY A 1 106 ? 0.698 11.967 9.818 1.00 95.62 106 GLY A O 1
ATOM 819 N N . LYS A 1 107 ? 1.299 9.829 10.134 1.00 96.69 107 LYS A N 1
ATOM 820 C CA . LYS A 1 107 ? -0.086 9.342 10.233 1.00 96.69 107 LYS A CA 1
ATOM 821 C C . LYS A 1 107 ? -0.880 10.049 11.327 1.00 96.69 107 LYS A C 1
ATOM 823 O O . LYS A 1 107 ? -2.025 10.428 11.091 1.00 96.69 107 LYS A O 1
ATOM 828 N N . GLY A 1 108 ? -0.274 10.287 12.490 1.00 98.44 108 GLY A N 1
ATOM 829 C CA . GLY A 1 108 ? -0.930 11.001 13.589 1.00 98.44 108 GLY A CA 1
ATOM 830 C C . GLY A 1 108 ? -1.313 12.432 13.203 1.00 98.44 108 GLY A C 1
ATOM 831 O O . GLY A 1 108 ? -2.477 12.821 13.296 1.00 98.44 108 GLY A O 1
ATOM 832 N N . ALA A 1 109 ? -0.356 13.200 12.689 1.00 98.50 109 ALA A N 1
ATOM 833 C CA . ALA A 1 109 ? -0.571 14.565 12.220 1.00 98.50 109 ALA A CA 1
ATOM 834 C C . ALA A 1 109 ? -1.591 14.631 11.069 1.00 98.50 109 ALA A C 1
ATOM 836 O O . ALA A 1 109 ? -2.473 15.492 11.079 1.00 98.50 109 ALA A O 1
ATOM 837 N N . ASN A 1 110 ? -1.539 13.690 10.122 1.00 98.38 110 ASN A N 1
ATOM 838 C CA . ASN A 1 110 ? -2.523 13.574 9.048 1.00 98.38 110 ASN A CA 1
ATOM 839 C C . ASN A 1 110 ? -3.938 13.370 9.609 1.00 98.38 110 ASN A C 1
ATOM 841 O O . ASN A 1 110 ? -4.875 14.085 9.256 1.00 98.38 110 ASN A O 1
ATOM 845 N N . GLN A 1 111 ? -4.106 12.413 10.518 1.00 98.81 111 GLN A N 1
ATOM 846 C CA . GLN A 1 111 ? -5.409 12.105 11.103 1.00 98.81 111 GLN A CA 1
ATOM 847 C C . GLN A 1 111 ? -5.953 13.276 11.936 1.00 98.81 111 GLN A C 1
ATOM 849 O O . GLN A 1 111 ? -7.141 13.597 11.842 1.00 98.81 111 GLN A O 1
ATOM 854 N N . ALA A 1 112 ? -5.089 13.977 12.677 1.00 98.81 112 ALA A N 1
ATOM 855 C CA . ALA A 1 112 ? -5.469 15.169 13.431 1.00 98.81 112 ALA A CA 1
ATOM 856 C C . ALA A 1 112 ? -5.899 16.328 12.514 1.00 98.81 112 ALA A C 1
ATOM 858 O O . ALA A 1 112 ? -6.941 16.948 12.736 1.00 98.81 112 ALA A O 1
ATOM 859 N N . ALA A 1 113 ? -5.137 16.594 11.448 1.00 98.62 113 ALA A N 1
ATOM 860 C CA . ALA A 1 113 ? -5.471 17.624 10.466 1.00 98.62 113 ALA A CA 1
ATOM 861 C C . ALA A 1 113 ? -6.818 17.350 9.779 1.00 98.62 113 ALA A C 1
ATOM 863 O O . ALA A 1 113 ? -7.613 18.275 9.593 1.00 98.62 113 ALA A O 1
ATOM 864 N N . CYS A 1 114 ? -7.102 16.086 9.449 1.00 98.75 114 CYS A N 1
ATOM 865 C CA . CYS A 1 114 ? -8.385 15.679 8.880 1.00 98.75 114 CYS A CA 1
ATOM 866 C C . CYS A 1 114 ? -9.537 15.982 9.849 1.00 98.75 114 CYS A C 1
ATOM 868 O O . CYS A 1 114 ? -10.498 16.650 9.469 1.00 98.75 114 CYS A O 1
ATOM 870 N N . GLY A 1 115 ? -9.416 15.569 11.115 1.00 98.56 115 GLY A N 1
ATOM 871 C CA . GLY A 1 115 ? -10.425 15.835 12.144 1.00 98.56 115 GLY A CA 1
ATOM 872 C C . GLY A 1 115 ? -10.772 17.320 12.283 1.00 98.56 115 GLY A C 1
ATOM 873 O O . GLY A 1 115 ? -11.949 17.698 12.270 1.00 98.56 115 GLY A O 1
ATOM 874 N N . ALA A 1 116 ? -9.748 18.176 12.317 1.00 98.38 116 ALA A N 1
ATOM 875 C CA . ALA A 1 116 ? -9.930 19.620 12.409 1.00 98.38 116 ALA A CA 1
ATOM 876 C C . ALA A 1 116 ? -10.570 20.224 11.144 1.00 98.38 116 ALA A C 1
ATOM 878 O O . ALA A 1 116 ? -11.512 21.014 11.251 1.00 98.38 116 ALA A O 1
ATOM 879 N N . LYS A 1 117 ? -10.150 19.813 9.938 1.00 98.06 117 LYS A N 1
ATOM 880 C CA . LYS A 1 117 ? -10.762 20.268 8.671 1.00 98.06 117 LYS A CA 1
ATOM 881 C C . LYS A 1 117 ? -12.222 19.833 8.514 1.00 98.06 117 LYS A C 1
ATOM 883 O O . LYS A 1 117 ? -13.043 20.575 7.968 1.00 98.06 117 LYS A O 1
ATOM 888 N N . LEU A 1 118 ? -12.589 18.688 9.086 1.00 98.50 118 LEU A N 1
ATOM 889 C CA . LEU A 1 118 ? -13.979 18.241 9.212 1.00 98.50 118 LEU A CA 1
ATOM 890 C C . LEU A 1 118 ? -14.777 19.022 10.274 1.00 98.50 118 LEU A C 1
ATOM 892 O O . LEU A 1 118 ? -15.937 18.696 10.546 1.00 98.50 118 LEU A O 1
ATOM 896 N N . SER A 1 119 ? -14.188 20.098 10.808 1.00 97.44 119 SER A N 1
ATOM 897 C CA . SER A 1 119 ? -14.769 21.016 11.788 1.00 97.44 119 SER A CA 1
ATOM 898 C C . SER A 1 119 ? -15.142 20.336 13.107 1.00 97.44 119 SER A C 1
ATOM 900 O O . SER A 1 119 ? -16.101 20.756 13.761 1.00 97.44 119 SER A O 1
ATOM 902 N N . TYR A 1 120 ? -14.394 19.297 13.495 1.00 98.19 120 TYR A N 1
ATOM 903 C CA . TYR A 1 120 ? -14.546 18.619 14.779 1.00 98.19 120 TYR A CA 1
ATOM 904 C C . TYR A 1 120 ? -13.423 19.037 15.748 1.00 98.19 120 TYR A C 1
ATOM 906 O O . TYR A 1 120 ? -12.263 19.105 15.324 1.00 98.19 120 TYR A O 1
ATOM 914 N N . PRO A 1 121 ? -13.712 19.324 17.037 1.00 98.06 121 PRO A N 1
ATOM 915 C CA . PRO A 1 121 ? -12.681 19.671 18.017 1.00 98.06 121 PRO A CA 1
ATOM 916 C C . PRO A 1 121 ? -11.613 18.578 18.092 1.00 98.06 121 PRO A C 1
ATOM 918 O O . PRO A 1 121 ? -11.923 17.444 18.450 1.00 98.06 121 PRO A O 1
ATOM 921 N N . THR A 1 122 ? -10.372 18.910 17.730 1.00 98.56 122 THR A N 1
ATOM 922 C CA . THR A 1 122 ? -9.306 17.916 17.561 1.00 98.56 122 THR A CA 1
ATOM 923 C C . THR A 1 122 ? -8.034 18.340 18.281 1.00 98.56 122 THR A C 1
ATOM 925 O O . THR A 1 122 ? -7.533 19.442 18.058 1.00 98.56 122 THR A O 1
ATOM 928 N N . TYR A 1 123 ? -7.511 17.450 19.121 1.00 98.50 123 TYR A N 1
ATOM 929 C CA . TYR A 1 123 ? -6.227 17.591 19.804 1.00 98.50 123 TYR A CA 1
ATOM 930 C C . TYR A 1 123 ? -5.211 16.631 19.200 1.00 98.50 123 TYR A C 1
ATOM 932 O O . TYR A 1 123 ? -5.538 15.478 18.904 1.00 98.50 123 TYR A O 1
ATOM 940 N N . PHE A 1 124 ? -3.972 17.095 19.072 1.00 98.69 124 PHE A N 1
ATOM 941 C CA . PHE A 1 124 ? -2.840 16.249 18.725 1.00 98.69 124 PHE A CA 1
ATOM 942 C C . PHE A 1 124 ? -1.879 16.138 19.911 1.00 98.69 124 PHE A C 1
ATOM 944 O O . PHE A 1 124 ? -1.424 17.143 20.455 1.00 98.69 124 PHE A O 1
ATOM 951 N N . VAL A 1 125 ? -1.581 14.901 20.302 1.00 98.44 125 VAL A N 1
ATOM 952 C CA . VAL A 1 125 ? -0.585 14.555 21.318 1.00 98.44 125 VAL A CA 1
ATOM 953 C C . VAL A 1 125 ? 0.576 13.876 20.599 1.00 98.44 125 VAL A C 1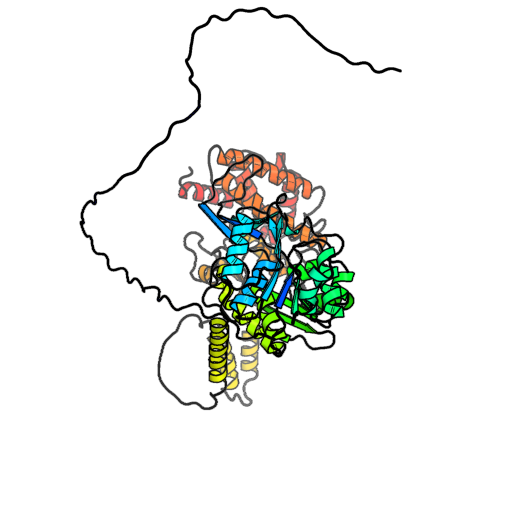
ATOM 955 O O . VAL A 1 125 ? 0.432 12.786 20.044 1.00 98.44 125 VAL A O 1
ATOM 958 N N . GLY A 1 126 ? 1.733 14.524 20.599 1.00 97.75 126 GLY A N 1
ATOM 959 C CA . GLY A 1 126 ? 2.896 14.072 19.844 1.00 97.75 126 GLY A CA 1
ATOM 960 C C . GLY A 1 126 ? 4.159 14.819 20.246 1.00 97.75 126 GLY A C 1
ATOM 961 O O . GLY A 1 126 ? 4.138 15.687 21.123 1.00 97.75 126 GLY A O 1
ATOM 962 N N . GLN A 1 127 ? 5.271 14.474 19.605 1.00 98.00 127 GLN A N 1
ATOM 963 C CA . GLN A 1 127 ? 6.573 15.084 19.861 1.00 98.00 127 GLN A CA 1
ATOM 964 C C . GLN A 1 127 ? 7.218 15.490 18.536 1.00 98.00 127 GLN A C 1
ATOM 966 O O . GLN A 1 127 ? 7.168 14.742 17.563 1.00 98.00 127 GLN A O 1
ATOM 971 N N . VAL A 1 128 ? 7.833 16.668 18.500 1.00 98.50 128 VAL A N 1
ATOM 972 C CA . VAL A 1 128 ? 8.645 17.146 17.373 1.00 98.50 128 VAL A CA 1
ATOM 973 C C . VAL A 1 128 ? 9.988 17.657 17.889 1.00 98.50 128 VAL A C 1
ATOM 975 O O . VAL A 1 128 ? 10.123 17.981 19.067 1.00 98.50 128 VAL A O 1
ATOM 978 N N . GLY A 1 129 ? 10.994 17.719 17.024 1.00 98.12 129 GLY A N 1
ATOM 979 C CA . GLY A 1 129 ? 12.261 18.374 17.332 1.00 98.12 129 GLY A CA 1
ATOM 980 C C . GLY A 1 129 ? 12.144 19.899 17.253 1.00 98.12 129 GLY A C 1
ATOM 981 O O . GLY A 1 129 ? 11.304 20.437 16.528 1.00 98.12 129 GLY A O 1
ATOM 982 N N . GLU A 1 130 ? 13.021 20.617 17.953 1.00 97.56 130 GLU A N 1
ATOM 983 C CA . GLU A 1 130 ? 13.199 22.073 17.839 1.00 97.56 130 GLU A CA 1
ATOM 984 C C . GLU A 1 130 ? 13.955 22.450 16.551 1.00 97.56 130 GLU A C 1
ATOM 986 O O . GLU A 1 130 ? 14.975 23.138 16.553 1.00 97.56 130 GLU A O 1
ATOM 991 N N . ASP A 1 131 ? 13.439 21.998 15.411 1.00 98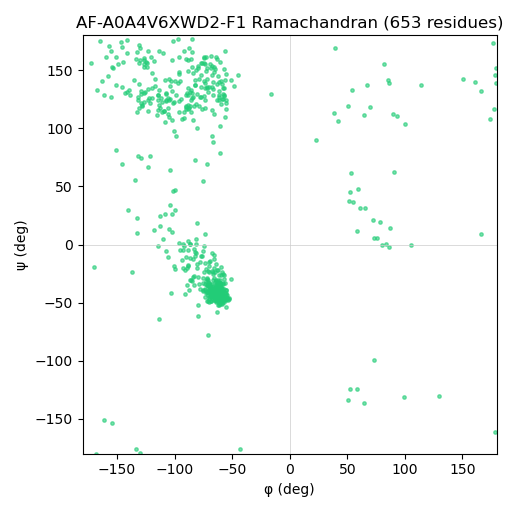.19 131 ASP A N 1
ATOM 992 C CA . ASP A 1 131 ? 14.047 22.164 14.096 1.00 98.19 131 ASP A CA 1
ATOM 993 C C . ASP A 1 131 ? 13.054 22.725 13.060 1.00 98.19 131 ASP A C 1
ATOM 995 O O . ASP A 1 131 ? 11.901 23.064 13.350 1.00 98.19 131 ASP A O 1
ATOM 999 N N . ALA A 1 132 ? 13.523 22.902 11.822 1.00 98.12 132 ALA A N 1
ATOM 1000 C CA . ALA A 1 132 ? 12.700 23.442 10.742 1.00 98.12 132 ALA A CA 1
ATOM 1001 C C . ALA A 1 132 ? 11.521 22.522 10.378 1.00 98.12 132 ALA A C 1
ATOM 1003 O O . ALA A 1 132 ? 10.460 23.014 9.996 1.00 98.12 132 ALA A O 1
ATOM 1004 N N . HIS A 1 133 ? 11.685 21.204 10.516 1.00 98.38 133 HIS A N 1
ATOM 1005 C CA . HIS A 1 133 ? 10.628 20.230 10.253 1.00 98.38 133 HIS A CA 1
ATOM 1006 C C . HIS A 1 133 ? 9.546 20.283 11.340 1.00 98.38 133 HIS A C 1
ATOM 1008 O O . HIS A 1 133 ? 8.360 20.287 11.021 1.00 98.38 133 HIS A O 1
ATOM 1014 N N . GLY A 1 134 ? 9.930 20.424 12.609 1.00 98.25 134 GLY A N 1
ATOM 1015 C CA . GLY A 1 134 ? 8.995 20.590 13.720 1.00 98.25 134 GLY A CA 1
ATOM 1016 C C . GLY A 1 134 ? 8.162 21.860 13.568 1.00 98.25 134 GLY A C 1
ATOM 1017 O O . GLY A 1 134 ? 6.938 21.829 13.721 1.00 98.25 134 GLY A O 1
ATOM 1018 N N . LYS A 1 135 ? 8.792 22.968 13.151 1.00 98.19 135 LYS A N 1
ATOM 1019 C CA . LYS A 1 135 ? 8.083 24.214 12.804 1.00 98.19 135 LYS A CA 1
ATOM 1020 C C . LYS A 1 135 ? 7.118 24.027 11.634 1.00 98.19 135 LYS A C 1
ATOM 1022 O O . LYS A 1 135 ? 5.958 24.403 11.757 1.00 98.19 135 LYS A O 1
ATOM 1027 N N . LEU A 1 136 ? 7.561 23.395 10.543 1.00 98.00 136 LEU A N 1
ATOM 1028 C CA . LEU A 1 136 ? 6.715 23.099 9.380 1.00 98.00 136 LEU A CA 1
ATOM 1029 C C . LEU A 1 136 ? 5.429 22.360 9.785 1.00 98.00 136 LEU A C 1
ATOM 1031 O O . LEU A 1 136 ? 4.337 22.734 9.356 1.00 98.00 136 LEU A O 1
ATOM 1035 N N . ILE A 1 137 ? 5.551 21.324 10.617 1.00 97.94 137 ILE A N 1
ATOM 1036 C CA . ILE A 1 137 ? 4.410 20.498 11.028 1.00 97.94 137 ILE A CA 1
ATOM 1037 C C . ILE A 1 137 ? 3.497 21.257 11.989 1.00 97.94 137 ILE A C 1
ATOM 1039 O O . ILE A 1 137 ? 2.284 21.300 11.782 1.00 97.94 137 ILE A O 1
ATOM 1043 N N . THR A 1 138 ? 4.058 21.877 13.029 1.00 98.00 138 THR A N 1
ATOM 1044 C CA . THR A 1 138 ? 3.265 22.605 14.031 1.00 98.00 138 THR A CA 1
ATOM 1045 C C . THR A 1 138 ? 2.527 23.795 13.418 1.00 98.00 138 THR A C 1
ATOM 1047 O O . THR A 1 138 ? 1.360 24.016 13.740 1.00 98.00 138 THR A O 1
ATOM 1050 N N . GLU A 1 139 ? 3.133 24.516 12.471 1.00 97.69 139 GLU A N 1
ATOM 1051 C CA . GLU A 1 139 ? 2.450 25.566 11.710 1.00 97.69 139 GLU A CA 1
ATOM 1052 C C . GLU A 1 139 ? 1.322 24.998 10.841 1.00 97.69 139 GLU A C 1
ATOM 1054 O O . GLU A 1 139 ? 0.213 25.535 10.860 1.00 97.69 139 GLU A O 1
ATOM 1059 N N . ALA A 1 140 ? 1.558 23.896 10.119 1.00 96.56 140 ALA A N 1
ATOM 1060 C CA . ALA A 1 140 ? 0.535 23.263 9.286 1.00 96.56 140 ALA A CA 1
ATOM 1061 C C . ALA A 1 140 ? -0.678 22.791 10.109 1.00 96.56 140 ALA A C 1
ATOM 1063 O O . ALA A 1 140 ? -1.819 23.077 9.739 1.00 96.56 140 ALA A O 1
ATOM 1064 N N . LEU A 1 141 ? -0.447 22.126 11.246 1.00 97.88 141 LEU A N 1
ATOM 1065 C CA . LEU A 1 141 ? -1.514 21.641 12.126 1.00 97.88 141 LEU A CA 1
ATOM 1066 C C . LEU A 1 141 ? -2.277 22.789 12.795 1.00 97.88 141 LEU A C 1
ATOM 1068 O O . LEU A 1 141 ? -3.510 22.794 12.792 1.00 97.88 141 LEU A O 1
ATOM 1072 N N . LYS A 1 142 ? -1.562 23.800 13.305 1.00 97.25 142 LYS A N 1
ATOM 1073 C CA . LYS A 1 142 ? -2.177 24.979 13.928 1.00 97.25 142 LYS A CA 1
ATOM 1074 C C . LYS A 1 142 ? -3.037 25.754 12.931 1.00 97.25 142 LYS A C 1
ATOM 1076 O O . LYS A 1 142 ? -4.165 26.121 13.251 1.00 97.25 142 LYS A O 1
ATOM 1081 N N . ASN A 1 143 ? -2.538 25.961 11.712 1.00 94.25 143 ASN A N 1
ATOM 1082 C CA . ASN A 1 143 ? -3.293 26.611 10.637 1.00 94.25 143 ASN A CA 1
ATOM 1083 C C . ASN A 1 143 ? -4.502 25.773 10.188 1.00 94.25 143 ASN A C 1
ATOM 1085 O O . ASN A 1 143 ? -5.506 26.334 9.756 1.00 94.25 143 ASN A O 1
ATOM 1089 N N . GLY A 1 144 ? -4.420 24.445 10.318 1.00 91.94 144 GLY A N 1
ATOM 1090 C CA . GLY A 1 144 ? -5.525 23.513 10.091 1.00 91.94 144 GLY A CA 1
ATOM 1091 C C . GLY A 1 144 ? -6.576 23.478 11.206 1.00 91.94 144 GLY A C 1
ATOM 1092 O O . GLY A 1 144 ? -7.594 22.814 11.035 1.00 91.94 144 GLY A O 1
ATOM 1093 N N . GLY A 1 145 ? -6.365 24.190 12.320 1.00 96.12 145 GLY A N 1
ATOM 1094 C CA . GLY A 1 145 ? -7.302 24.255 13.446 1.00 96.12 145 GLY A CA 1
ATOM 1095 C C . GLY A 1 145 ? -7.141 23.140 14.483 1.00 96.12 145 GLY A C 1
ATOM 1096 O O . GLY A 1 145 ? -8.035 22.947 15.304 1.00 96.12 145 GLY A O 1
ATOM 1097 N N . VAL A 1 146 ? -6.027 22.406 14.459 1.00 98.38 146 VAL A N 1
ATOM 1098 C CA . VAL A 1 146 ? -5.701 21.394 15.474 1.00 98.38 146 VAL A CA 1
ATOM 1099 C C . VAL A 1 146 ? -5.212 22.087 16.747 1.00 98.38 146 VAL A C 1
ATOM 1101 O O . VAL A 1 146 ? -4.390 23.004 16.685 1.00 98.38 146 VAL A O 1
ATOM 1104 N N . ASN A 1 147 ? -5.687 21.641 17.911 1.00 98.12 147 ASN A N 1
ATOM 1105 C CA . ASN A 1 147 ? -5.139 22.066 19.195 1.00 98.12 147 ASN A CA 1
ATOM 1106 C C . ASN A 1 147 ? -3.813 21.324 19.470 1.00 98.12 147 ASN A C 1
ATOM 1108 O O . ASN A 1 147 ? -3.757 20.094 19.407 1.00 98.12 147 ASN A O 1
ATOM 1112 N N . LEU A 1 148 ? -2.757 22.091 19.770 1.00 97.81 148 LEU A N 1
ATOM 1113 C CA . LEU A 1 148 ? -1.387 21.604 19.975 1.00 97.81 148 LEU A CA 1
ATOM 1114 C C . LEU A 1 148 ? -0.889 21.756 21.421 1.00 97.81 148 LEU A C 1
ATOM 1116 O O . LEU A 1 148 ? 0.313 21.660 21.653 1.00 97.81 148 LEU A O 1
ATOM 1120 N N . ASP A 1 149 ? -1.779 21.983 22.390 1.00 96.31 149 ASP A N 1
ATOM 1121 C CA . ASP A 1 149 ? -1.420 22.195 23.803 1.00 96.31 149 ASP A CA 1
ATOM 1122 C C . ASP A 1 149 ? -0.656 20.993 24.396 1.00 96.31 149 ASP A C 1
ATOM 1124 O O . ASP A 1 149 ? 0.109 21.141 25.345 1.00 96.31 149 ASP A O 1
ATOM 1128 N N . CYS A 1 150 ? -0.832 19.806 23.807 1.00 95.38 150 CYS A N 1
ATOM 1129 C CA . CYS A 1 150 ? -0.193 18.557 24.218 1.00 95.38 150 CYS A CA 1
ATOM 1130 C C . CYS A 1 150 ? 1.001 18.143 23.333 1.00 95.38 150 CYS A C 1
ATOM 1132 O O . CYS A 1 150 ? 1.474 17.009 23.440 1.00 95.38 150 CYS A O 1
ATOM 1134 N N . VAL A 1 151 ? 1.483 19.016 22.440 1.00 97.12 151 VAL A N 1
ATOM 1135 C CA . VAL A 1 151 ? 2.667 18.741 21.610 1.00 97.12 151 VAL A CA 1
ATOM 1136 C C . VAL A 1 151 ? 3.932 19.170 22.342 1.00 97.12 151 VAL A C 1
ATOM 1138 O O . VAL A 1 151 ? 4.052 20.313 22.783 1.00 97.12 151 VAL A O 1
ATOM 1141 N N . ARG A 1 152 ? 4.910 18.266 22.434 1.00 96.31 152 ARG A N 1
ATOM 1142 C CA . ARG A 1 152 ? 6.224 18.565 23.021 1.00 96.31 152 ARG A CA 1
ATOM 1143 C C . ARG A 1 152 ? 7.240 18.894 21.934 1.00 96.31 152 ARG A C 1
ATOM 1145 O O . ARG A 1 152 ? 7.301 18.203 20.920 1.00 96.31 152 ARG A O 1
ATOM 1152 N N . ASN A 1 153 ? 8.068 19.904 22.188 1.00 96.31 153 ASN 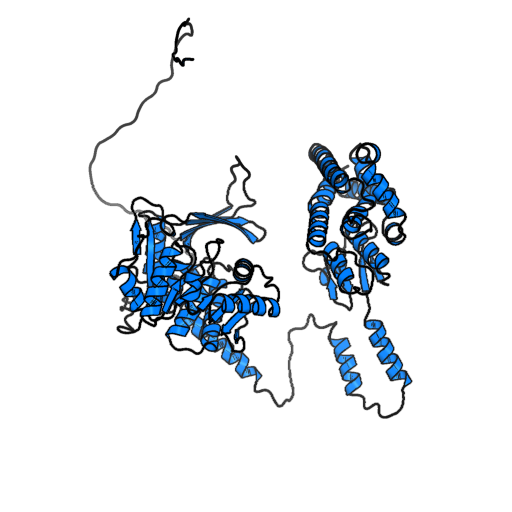A N 1
ATOM 1153 C CA . ASN A 1 153 ? 9.240 20.212 21.372 1.00 96.31 153 ASN A CA 1
ATOM 1154 C C . ASN A 1 153 ? 10.495 19.707 22.096 1.00 96.31 153 ASN A C 1
ATOM 1156 O O . ASN A 1 153 ? 10.639 19.936 23.297 1.00 96.31 153 ASN A O 1
ATOM 1160 N N . LEU A 1 154 ? 11.371 19.000 21.385 1.00 96.94 154 LEU A N 1
ATOM 1161 C CA . LEU A 1 154 ? 12.589 18.396 21.925 1.00 96.94 154 LEU A CA 1
ATOM 1162 C C . LEU A 1 154 ? 13.833 19.052 21.316 1.00 96.94 154 LEU A C 1
ATOM 1164 O O . LEU A 1 154 ? 13.962 19.107 20.097 1.00 96.94 154 LEU A O 1
ATOM 1168 N N . SER A 1 155 ? 14.776 19.495 22.146 1.00 93.88 155 SER A N 1
ATOM 1169 C CA . SER A 1 155 ? 15.998 20.180 21.698 1.00 93.88 155 SER A CA 1
ATOM 1170 C C . SER A 1 155 ? 17.018 19.263 21.012 1.00 93.88 155 SER A C 1
ATOM 1172 O O . SER A 1 155 ? 17.698 19.686 20.081 1.00 93.88 155 SER A O 1
ATOM 1174 N N . ASP A 1 156 ? 17.129 18.009 21.462 1.00 93.38 156 ASP A N 1
ATOM 1175 C CA . ASP A 1 156 ? 18.271 17.132 21.143 1.00 93.38 156 ASP A CA 1
ATOM 1176 C C . ASP A 1 156 ? 17.935 15.967 20.197 1.00 93.38 156 ASP A C 1
ATOM 1178 O O . ASP A 1 156 ? 18.777 15.105 19.935 1.00 93.38 156 ASP A O 1
ATOM 1182 N N . VAL A 1 157 ? 16.705 15.913 19.679 1.00 96.44 157 VAL A N 1
ATOM 1183 C CA . VAL A 1 157 ? 16.244 14.851 18.774 1.00 96.44 157 VAL A CA 1
ATOM 1184 C C . VAL A 1 157 ? 15.603 15.484 17.543 1.00 96.44 157 VAL A C 1
ATOM 1186 O O . VAL A 1 157 ? 14.754 16.361 17.702 1.00 96.44 157 VAL A O 1
ATOM 1189 N N . PRO A 1 158 ? 15.956 15.051 16.317 1.00 97.81 158 PRO A N 1
ATOM 1190 C CA . PRO A 1 158 ? 15.325 15.586 15.120 1.00 97.81 158 PRO A CA 1
ATOM 1191 C C . PRO A 1 158 ? 13.845 15.205 15.069 1.00 97.81 158 PRO A C 1
ATOM 1193 O O . PRO A 1 158 ? 13.447 14.110 15.481 1.00 97.81 158 PRO A O 1
ATOM 1196 N N . THR A 1 159 ? 13.033 16.075 14.481 1.00 98.56 159 THR A N 1
ATOM 1197 C CA . THR A 1 159 ? 11.666 15.733 14.087 1.00 98.56 159 THR A CA 1
ATOM 1198 C C . THR A 1 159 ? 11.685 14.512 13.167 1.00 98.56 159 THR A C 1
ATOM 1200 O O . THR A 1 159 ? 12.574 14.366 12.315 1.00 98.56 159 THR A O 1
ATOM 1203 N N . GLY A 1 160 ? 10.700 13.627 13.336 1.00 97.88 160 GLY A N 1
ATOM 1204 C CA . GLY A 1 160 ? 10.519 12.504 12.425 1.00 97.88 160 GLY A CA 1
ATOM 1205 C C . GLY A 1 160 ? 10.393 12.986 10.979 1.00 97.88 160 GLY A C 1
ATOM 1206 O O . GLY A 1 160 ? 9.913 14.089 10.702 1.00 97.88 160 GLY A O 1
ATOM 1207 N N . HIS A 1 161 ? 10.888 12.198 10.037 1.00 96.50 161 HIS A N 1
ATOM 1208 C CA . HIS A 1 161 ? 10.785 12.542 8.627 1.00 96.50 161 HIS A CA 1
ATOM 1209 C C . HIS A 1 161 ? 10.825 11.305 7.747 1.00 96.50 161 HIS A C 1
ATOM 1211 O O . HIS A 1 161 ? 11.414 10.279 8.092 1.00 96.50 161 HIS A O 1
ATOM 1217 N N . THR A 1 162 ? 10.198 11.438 6.589 1.00 92.94 162 THR A N 1
ATOM 1218 C CA . THR A 1 162 ? 10.075 10.383 5.595 1.00 92.94 162 THR A CA 1
ATOM 1219 C C . THR A 1 162 ? 10.739 10.853 4.314 1.00 92.94 162 THR A C 1
ATOM 1221 O O . THR A 1 162 ? 10.385 11.909 3.805 1.00 92.94 162 THR A O 1
ATOM 1224 N N . VAL A 1 163 ? 11.670 10.090 3.752 1.00 93.06 163 VAL A N 1
ATOM 1225 C CA . VAL A 1 163 ? 12.184 10.341 2.400 1.00 93.06 163 VAL A CA 1
ATOM 1226 C C . VAL A 1 163 ? 11.412 9.455 1.436 1.00 93.06 163 VAL A C 1
ATOM 1228 O O . VAL A 1 163 ? 11.521 8.232 1.506 1.00 93.06 163 VAL A O 1
ATOM 1231 N N . VAL A 1 164 ? 10.630 10.072 0.553 1.00 87.62 164 VAL A N 1
ATOM 1232 C CA . VAL A 1 164 ? 9.804 9.398 -0.451 1.00 87.62 164 VAL A CA 1
ATOM 1233 C C . VAL A 1 164 ? 10.428 9.616 -1.824 1.00 87.62 164 VAL A C 1
ATOM 1235 O O . VAL A 1 164 ? 10.346 10.698 -2.405 1.00 87.62 164 VAL A O 1
ATOM 1238 N N . MET A 1 165 ? 11.060 8.571 -2.347 1.00 91.00 165 MET A N 1
ATOM 1239 C CA . MET A 1 165 ? 11.672 8.565 -3.671 1.00 91.00 165 MET A CA 1
ATOM 1240 C C . MET A 1 165 ? 10.663 8.050 -4.697 1.00 91.00 165 MET A C 1
ATOM 1242 O O . MET A 1 165 ? 10.330 6.865 -4.683 1.00 91.00 165 MET A O 1
ATOM 1246 N N . LEU A 1 166 ? 10.159 8.938 -5.555 1.00 84.56 166 LEU A N 1
ATOM 1247 C CA . LEU A 1 166 ? 9.146 8.640 -6.572 1.00 84.56 166 LEU A CA 1
ATOM 1248 C C . LEU A 1 166 ? 9.816 8.330 -7.915 1.00 84.56 166 LEU A C 1
ATOM 1250 O O . LEU A 1 166 ? 10.584 9.154 -8.414 1.00 84.56 166 LEU A O 1
ATOM 1254 N N . GLN A 1 167 ? 9.509 7.169 -8.496 1.00 86.06 167 GLN A N 1
ATOM 1255 C CA . GLN A 1 167 ? 10.043 6.719 -9.787 1.00 86.06 167 GLN A CA 1
ATOM 1256 C C . GLN A 1 167 ? 9.018 6.907 -10.927 1.00 86.06 167 GLN A C 1
ATOM 1258 O O . GLN A 1 167 ? 7.816 7.009 -10.662 1.00 86.06 167 GLN A O 1
ATOM 1263 N N . PRO A 1 168 ? 9.446 6.958 -12.208 1.00 74.94 168 PRO A N 1
ATOM 1264 C CA . PRO A 1 168 ? 8.554 7.261 -13.335 1.00 74.94 168 PRO A CA 1
ATOM 1265 C C . PRO A 1 168 ? 7.481 6.196 -13.601 1.00 74.94 168 PRO A C 1
ATOM 1267 O O . PRO A 1 168 ? 6.479 6.488 -14.247 1.00 74.94 168 PRO A O 1
ATOM 1270 N N . ASP A 1 169 ? 7.686 4.975 -13.112 1.00 70.06 169 ASP A N 1
ATOM 1271 C CA . ASP A 1 169 ? 6.751 3.850 -13.213 1.00 70.06 169 ASP A CA 1
ATOM 1272 C C . ASP A 1 169 ? 5.637 3.882 -12.148 1.00 70.06 169 ASP A C 1
ATOM 1274 O O . ASP A 1 169 ? 4.780 3.001 -12.117 1.00 70.06 169 ASP A O 1
ATOM 1278 N N . GLY A 1 170 ? 5.635 4.897 -11.276 1.00 66.94 170 GLY A N 1
ATOM 1279 C CA . GLY A 1 170 ? 4.685 5.034 -10.175 1.00 66.94 170 GLY A CA 1
ATOM 1280 C C . GLY A 1 170 ? 5.064 4.243 -8.921 1.00 66.94 170 GLY A C 1
ATOM 1281 O O . GLY A 1 170 ? 4.337 4.319 -7.929 1.00 66.94 170 GLY A O 1
ATOM 1282 N N . GLN A 1 171 ? 6.190 3.518 -8.922 1.00 67.56 171 GLN A N 1
ATOM 1283 C CA . GLN A 1 171 ? 6.726 2.896 -7.714 1.00 67.56 171 GLN A CA 1
ATOM 1284 C C . GLN A 1 171 ? 7.374 3.940 -6.801 1.00 67.56 171 GLN A C 1
ATOM 1286 O O . GLN A 1 171 ? 7.838 5.000 -7.235 1.00 67.56 171 GLN A O 1
ATOM 1291 N N . ASN A 1 172 ? 7.455 3.614 -5.512 1.00 76.06 172 ASN A N 1
ATOM 1292 C CA . ASN A 1 172 ? 8.134 4.437 -4.524 1.00 76.06 172 ASN A CA 1
ATOM 1293 C C . ASN A 1 172 ? 9.107 3.616 -3.668 1.00 76.06 172 ASN A C 1
ATOM 1295 O O . ASN A 1 172 ? 8.996 2.401 -3.530 1.00 76.06 172 ASN A O 1
ATOM 1299 N N . SER A 1 173 ? 10.102 4.295 -3.108 1.00 76.00 173 SER A N 1
ATOM 1300 C CA . SER A 1 173 ? 10.943 3.769 -2.032 1.00 76.00 173 SER A CA 1
ATOM 1301 C C . SER A 1 173 ? 10.937 4.762 -0.888 1.00 76.00 173 SER A C 1
ATOM 1303 O O . SER A 1 173 ? 11.102 5.964 -1.100 1.00 76.00 173 SER A O 1
ATOM 1305 N N . ILE A 1 174 ? 10.687 4.256 0.316 1.00 80.81 174 ILE A N 1
ATOM 1306 C CA . ILE A 1 174 ? 10.386 5.076 1.484 1.00 80.81 174 ILE A CA 1
ATOM 1307 C C . ILE A 1 174 ? 11.397 4.761 2.581 1.00 80.81 174 ILE A C 1
ATOM 1309 O O . ILE A 1 174 ? 11.532 3.612 2.994 1.00 80.81 174 ILE A O 1
ATOM 1313 N N . ILE A 1 175 ? 12.086 5.791 3.070 1.00 85.19 175 ILE A N 1
ATOM 1314 C CA . ILE A 1 175 ? 12.945 5.711 4.255 1.00 85.19 175 ILE A CA 1
ATOM 1315 C C . ILE A 1 175 ? 12.280 6.519 5.360 1.00 85.19 175 ILE A C 1
ATOM 1317 O O . ILE A 1 175 ? 12.036 7.710 5.184 1.00 85.19 175 ILE A O 1
ATOM 1321 N N . ILE A 1 176 ? 12.005 5.888 6.500 1.00 87.56 176 ILE A N 1
ATOM 1322 C CA . ILE A 1 176 ? 11.422 6.558 7.666 1.00 87.56 176 ILE A CA 1
ATOM 1323 C C . ILE A 1 176 ? 12.505 6.741 8.723 1.00 87.56 176 ILE A C 1
ATOM 1325 O O . ILE A 1 176 ? 13.136 5.778 9.158 1.00 87.56 176 ILE A O 1
ATOM 1329 N N . VAL A 1 177 ? 12.675 7.977 9.179 1.00 94.00 177 VAL A N 1
ATOM 1330 C CA . VAL A 1 177 ? 13.450 8.316 10.369 1.00 94.00 177 VAL A CA 1
ATOM 1331 C C . VAL A 1 177 ? 12.464 8.647 11.480 1.00 94.00 177 VAL A C 1
ATOM 1333 O O . VAL A 1 177 ? 11.792 9.674 11.434 1.00 94.00 177 VAL A O 1
ATOM 1336 N N . GLY A 1 178 ? 12.374 7.773 12.487 1.00 95.06 178 GLY A N 1
ATOM 1337 C CA . GLY A 1 178 ? 11.413 7.936 13.584 1.00 95.06 178 GLY A CA 1
ATOM 1338 C C . GLY A 1 178 ? 11.630 9.216 14.399 1.00 95.06 178 GLY A C 1
ATOM 1339 O O . GLY A 1 178 ? 10.663 9.874 14.769 1.00 95.06 178 GLY A O 1
ATOM 1340 N N . GLY A 1 179 ? 12.889 9.595 14.650 1.00 97.12 179 GLY A N 1
ATOM 1341 C CA . GLY A 1 179 ? 13.238 10.825 15.369 1.00 97.12 179 GLY A CA 1
ATOM 1342 C C . GLY A 1 179 ? 12.487 10.972 16.698 1.00 97.12 179 GLY A C 1
ATOM 1343 O O . GLY A 1 179 ? 12.372 10.011 17.469 1.00 97.12 179 GLY A O 1
ATOM 1344 N N . ALA A 1 180 ? 11.946 12.168 16.934 1.00 97.94 180 ALA A N 1
ATOM 1345 C CA . ALA A 1 180 ? 11.122 12.508 18.092 1.00 97.94 180 ALA A CA 1
ATOM 1346 C C . ALA A 1 180 ? 9.879 11.610 18.250 1.00 97.94 180 ALA A C 1
ATOM 1348 O O . ALA A 1 180 ? 9.438 11.385 19.369 1.00 97.94 180 ALA A O 1
ATOM 1349 N N . ASN A 1 181 ? 9.347 11.014 17.174 1.00 98.19 181 ASN A N 1
ATOM 1350 C CA . ASN A 1 181 ? 8.196 10.111 17.292 1.00 98.19 181 ASN A CA 1
ATOM 1351 C C . ASN A 1 181 ? 8.537 8.827 18.058 1.00 98.19 181 ASN A C 1
ATOM 1353 O O . ASN A 1 181 ? 7.672 8.280 18.734 1.00 98.19 181 ASN A O 1
ATOM 1357 N N . MET A 1 182 ? 9.787 8.358 17.979 1.00 96.62 182 MET A N 1
ATOM 1358 C CA . MET A 1 182 ? 10.235 7.085 18.566 1.00 96.62 182 MET A CA 1
ATOM 1359 C C . MET A 1 182 ? 11.115 7.246 19.808 1.00 96.62 182 MET A C 1
ATOM 1361 O O . MET A 1 182 ? 11.468 6.252 20.441 1.00 96.62 182 MET A O 1
ATOM 1365 N N . SER A 1 183 ? 11.474 8.478 20.159 1.00 93.56 183 SER A N 1
ATOM 1366 C CA . SER A 1 183 ? 12.460 8.781 21.198 1.00 93.56 183 SER A CA 1
ATOM 1367 C C . SER A 1 183 ? 11.831 9.627 22.297 1.00 93.56 183 SER A C 1
ATOM 1369 O O . SER A 1 183 ? 10.803 10.244 22.075 1.00 93.56 183 SER A O 1
ATOM 1371 N N . CYS A 1 184 ? 12.446 9.672 23.481 1.00 92.12 184 CYS A N 1
ATOM 1372 C CA . CYS A 1 184 ? 12.099 10.618 24.557 1.00 92.12 184 CYS A CA 1
ATOM 1373 C C . CYS A 1 184 ? 10.643 10.584 25.074 1.00 92.12 184 CYS A C 1
ATOM 1375 O O . CYS A 1 184 ? 10.243 11.437 25.869 1.00 92.12 184 CYS A O 1
ATOM 1377 N N . TRP A 1 185 ? 9.853 9.573 24.708 1.00 95.62 185 TRP A N 1
ATOM 1378 C CA . TRP A 1 185 ? 8.635 9.231 25.433 1.00 95.62 185 TRP A CA 1
ATOM 1379 C C . TRP A 1 185 ? 8.993 8.709 26.830 1.00 95.62 185 TRP A C 1
ATOM 1381 O O . TRP A 1 185 ? 9.895 7.877 26.952 1.00 95.62 185 TRP A O 1
ATOM 1391 N N . PRO A 1 186 ? 8.316 9.176 27.894 1.00 91.94 186 PRO A N 1
ATOM 1392 C CA . PRO A 1 186 ? 8.581 8.675 29.232 1.00 91.94 186 PRO A CA 1
ATOM 1393 C C . PRO A 1 186 ? 8.126 7.214 29.332 1.00 91.94 186 PRO A C 1
ATOM 1395 O O . PRO A 1 186 ? 7.113 6.832 28.746 1.00 91.94 186 PRO A O 1
ATOM 1398 N N . GLU A 1 187 ? 8.837 6.404 30.120 1.00 93.12 187 GLU A N 1
ATOM 1399 C CA . GLU A 1 187 ? 8.457 5.001 30.358 1.00 93.12 187 GLU A CA 1
ATOM 1400 C C . GLU A 1 187 ? 7.027 4.882 30.904 1.00 93.12 187 GLU A C 1
ATOM 1402 O O . GLU A 1 187 ? 6.296 3.945 30.579 1.00 93.12 187 GLU A O 1
ATOM 1407 N N . LYS A 1 188 ? 6.606 5.874 31.694 1.00 95.69 188 LYS A N 1
ATOM 1408 C CA . LYS A 1 188 ? 5.245 6.024 32.196 1.00 95.69 188 LYS A CA 1
ATOM 1409 C C . LYS A 1 188 ? 4.711 7.415 31.857 1.00 95.69 188 LYS A C 1
ATOM 1411 O O . LYS A 1 188 ? 5.307 8.411 32.263 1.00 95.69 188 LYS A O 1
ATOM 1416 N N . LEU A 1 189 ? 3.585 7.477 31.151 1.00 95.44 189 LEU A N 1
ATOM 1417 C CA . LEU A 1 189 ? 2.865 8.728 30.905 1.00 95.44 189 LEU A CA 1
ATOM 1418 C C . LEU A 1 189 ? 2.292 9.266 32.222 1.00 95.44 189 LEU A C 1
ATOM 1420 O O . LEU A 1 189 ? 1.819 8.496 33.064 1.00 95.44 189 LEU A O 1
ATOM 1424 N N . SER A 1 190 ? 2.356 10.584 32.407 1.00 93.56 190 SER A N 1
ATOM 1425 C CA . SER A 1 190 ? 1.790 11.229 33.594 1.00 93.56 190 SER A CA 1
ATOM 1426 C C . SER A 1 190 ? 0.257 11.240 33.540 1.00 93.56 190 SER A C 1
ATOM 1428 O O . SER A 1 190 ? -0.339 11.094 32.472 1.00 93.56 190 SER A O 1
ATOM 1430 N N . ASP A 1 191 ? -0.403 11.434 34.685 1.00 91.50 191 ASP A N 1
ATOM 1431 C CA . ASP A 1 191 ? -1.863 11.607 34.698 1.00 91.50 191 ASP A CA 1
ATOM 1432 C C . ASP A 1 191 ? -2.294 12.852 33.909 1.00 91.50 191 ASP A C 1
ATOM 1434 O O . ASP A 1 191 ? -3.350 12.837 33.286 1.00 91.50 191 ASP A O 1
ATOM 1438 N N . GLU A 1 192 ? -1.450 13.887 33.864 1.00 88.94 192 GLU A N 1
ATOM 1439 C CA . GLU A 1 192 ? -1.665 15.089 33.053 1.00 88.94 192 GLU A CA 1
ATOM 1440 C C . GLU A 1 192 ? -1.634 14.775 31.549 1.00 88.94 192 GLU A C 1
ATOM 1442 O O . GLU A 1 192 ? -2.542 15.177 30.822 1.00 88.94 192 GLU A O 1
ATOM 1447 N N . ASP A 1 193 ? -0.669 13.966 31.092 1.00 88.12 193 ASP A N 1
ATOM 1448 C CA . ASP A 1 193 ? -0.589 13.515 29.691 1.00 88.12 193 ASP A CA 1
ATOM 1449 C C . ASP A 1 193 ? -1.822 12.707 29.266 1.00 88.12 193 ASP A C 1
ATOM 1451 O O . ASP A 1 193 ? -2.245 12.739 28.109 1.00 88.12 193 ASP A O 1
ATOM 1455 N N . LEU A 1 194 ? -2.396 11.954 30.207 1.00 96.38 194 LEU A N 1
ATOM 1456 C CA . LEU A 1 194 ? -3.544 11.082 29.972 1.00 96.38 194 LEU A CA 1
ATOM 1457 C C . LEU A 1 194 ? -4.888 11.786 30.191 1.00 96.38 194 LEU A C 1
ATOM 1459 O O . LEU A 1 194 ? -5.925 11.240 29.815 1.00 96.38 194 LEU A O 1
ATOM 1463 N N . GLU A 1 195 ? -4.910 12.985 30.766 1.00 96.50 195 GLU A N 1
ATOM 1464 C CA . GLU A 1 195 ? -6.154 13.682 31.098 1.00 96.50 195 GLU A CA 1
ATOM 1465 C C . GLU A 1 195 ? -6.952 14.055 29.842 1.00 96.50 195 GLU A C 1
ATOM 1467 O O . GLU A 1 195 ? -8.170 13.863 29.789 1.00 96.50 195 GLU A O 1
ATOM 1472 N N . VAL A 1 196 ? -6.267 14.516 28.790 1.00 96.31 196 VAL A N 1
ATOM 1473 C CA . VAL A 1 196 ? -6.901 14.820 27.495 1.00 96.31 196 VAL A CA 1
ATOM 1474 C C . VAL A 1 196 ? -7.513 13.565 26.865 1.00 96.31 196 VAL A C 1
ATOM 1476 O O . VAL A 1 196 ? -8.611 13.618 26.317 1.00 96.31 196 VAL A O 1
ATOM 1479 N N . VAL A 1 197 ? -6.852 12.413 27.025 1.00 97.88 197 VAL A N 1
ATOM 1480 C CA . VAL A 1 197 ? -7.314 11.105 26.539 1.00 97.88 197 VAL A CA 1
ATOM 1481 C C . VAL A 1 197 ? -8.575 10.665 27.284 1.00 97.88 197 VAL A C 1
ATOM 1483 O O . VAL A 1 197 ? -9.528 10.208 26.659 1.00 97.88 197 VAL A O 1
ATOM 1486 N N . ARG A 1 198 ? -8.622 10.833 28.613 1.00 97.88 198 ARG A N 1
ATOM 1487 C CA . ARG A 1 198 ? -9.787 10.463 29.442 1.00 97.88 198 ARG A CA 1
ATOM 1488 C C . ARG A 1 198 ? -11.022 11.322 29.165 1.00 97.88 198 ARG A C 1
ATOM 1490 O O . ARG A 1 198 ? -12.135 10.868 29.403 1.00 97.88 198 ARG A O 1
ATOM 1497 N N . LYS A 1 199 ? -10.824 12.550 28.680 1.00 96.94 199 LYS A N 1
ATOM 1498 C CA . LYS A 1 199 ? -11.888 13.497 28.306 1.00 96.94 199 LYS A CA 1
ATOM 1499 C C . LYS A 1 199 ? -12.291 13.421 26.832 1.00 96.94 199 LYS A C 1
ATOM 1501 O O . LYS A 1 199 ? -13.204 14.139 26.424 1.00 96.94 199 LYS A O 1
ATOM 1506 N N . ALA A 1 200 ? -11.610 12.603 26.032 1.00 98.25 200 ALA A N 1
ATOM 1507 C CA . ALA A 1 200 ? -11.872 12.484 24.606 1.00 98.25 200 ALA A CA 1
ATOM 1508 C C . ALA A 1 200 ? -13.233 11.828 24.330 1.00 98.25 200 ALA A C 1
ATOM 1510 O O . ALA A 1 200 ? -13.723 11.013 25.105 1.00 98.25 200 ALA A O 1
ATOM 1511 N N . GLY A 1 201 ? -13.836 12.161 23.190 1.00 98.06 201 GLY A N 1
ATOM 1512 C CA . GLY A 1 201 ? -14.985 11.426 22.661 1.00 98.06 201 GLY A CA 1
ATOM 1513 C C . GLY A 1 201 ? -14.572 10.193 21.859 1.00 98.06 201 GLY A C 1
ATOM 1514 O O . GLY A 1 201 ? -15.313 9.218 21.796 1.00 98.06 201 GLY A O 1
ATOM 1515 N N . VAL A 1 202 ? -13.382 10.232 21.257 1.00 98.62 202 VAL A N 1
ATOM 1516 C CA . VAL A 1 202 ? -12.746 9.111 20.558 1.00 98.62 202 VAL A CA 1
ATOM 1517 C C . VAL A 1 202 ? -11.239 9.349 20.494 1.00 98.62 202 VAL A C 1
ATOM 1519 O O . VAL A 1 202 ? -10.790 10.493 20.363 1.00 98.62 202 VAL A O 1
ATOM 1522 N N . VAL A 1 203 ? -10.461 8.271 20.580 1.00 98.88 203 VAL A N 1
ATOM 1523 C CA . VAL A 1 203 ? -8.998 8.302 20.480 1.00 98.88 203 VAL A CA 1
ATOM 1524 C C . VAL A 1 203 ? -8.542 7.589 19.212 1.00 98.88 203 VAL A C 1
ATOM 1526 O O . VAL A 1 203 ? -8.980 6.470 18.937 1.00 98.88 203 VAL A O 1
ATOM 1529 N N . LEU A 1 204 ? -7.640 8.222 18.461 1.00 98.88 204 LEU A N 1
ATOM 1530 C CA . LEU A 1 204 ? -6.940 7.611 17.330 1.00 98.88 204 LEU A CA 1
ATOM 1531 C C . LEU A 1 204 ? -5.480 7.340 17.680 1.00 98.88 204 LEU A C 1
ATOM 1533 O O . LEU A 1 204 ? -4.771 8.240 18.133 1.00 98.88 204 LEU A O 1
ATOM 1537 N N . LEU A 1 205 ? -5.048 6.112 17.402 1.00 98.88 205 LEU A N 1
ATOM 1538 C CA . LEU A 1 205 ? -3.671 5.638 17.519 1.00 98.88 205 LEU A CA 1
ATOM 1539 C C . LEU A 1 205 ? -3.193 5.068 16.184 1.00 98.88 205 LEU A C 1
ATOM 1541 O O . LEU A 1 205 ? -3.996 4.600 15.376 1.00 98.88 205 LEU A O 1
ATOM 1545 N N . GLN A 1 206 ? -1.877 5.052 15.981 1.00 98.31 206 GLN A N 1
ATOM 1546 C CA . GLN A 1 206 ? -1.210 4.404 14.846 1.00 98.31 206 GLN A CA 1
ATOM 1547 C C . GLN A 1 206 ? 0.094 3.753 15.324 1.00 98.31 206 GLN A C 1
ATOM 1549 O O . GLN A 1 206 ? 0.498 3.921 16.477 1.00 98.31 206 GLN A O 1
ATOM 1554 N N . ARG A 1 207 ? 0.801 3.037 14.447 1.00 97.00 207 ARG A N 1
ATOM 1555 C CA . ARG A 1 207 ? 2.074 2.383 14.791 1.00 97.00 207 ARG A CA 1
ATOM 1556 C C . ARG A 1 207 ? 3.293 3.177 14.344 1.00 97.00 207 ARG A C 1
ATOM 1558 O O . ARG A 1 207 ? 4.209 2.625 13.760 1.00 97.00 207 ARG A O 1
ATOM 1565 N N . GLU A 1 208 ? 3.331 4.475 14.593 1.00 97.25 208 GLU A N 1
ATOM 1566 C CA . GLU A 1 208 ? 4.515 5.305 14.289 1.00 97.25 208 GLU A CA 1
ATOM 1567 C C . GLU A 1 208 ? 5.131 5.943 15.544 1.00 97.25 208 GLU A C 1
ATOM 1569 O O . GLU A 1 208 ? 5.982 6.821 15.447 1.00 97.25 208 GLU A O 1
ATOM 1574 N N . ILE A 1 209 ? 4.709 5.470 16.719 1.00 98.12 209 ILE A N 1
ATOM 1575 C CA . ILE A 1 209 ? 5.266 5.777 18.041 1.00 98.12 209 ILE A CA 1
ATOM 1576 C C . ILE A 1 209 ? 5.465 4.457 18.812 1.00 98.12 209 ILE A C 1
ATOM 1578 O O . ILE A 1 209 ? 4.908 3.431 18.401 1.00 98.12 209 ILE A O 1
ATOM 1582 N N . PRO A 1 210 ? 6.222 4.427 19.926 1.00 97.69 210 PRO A N 1
ATOM 1583 C CA . PRO A 1 210 ? 6.466 3.193 20.664 1.00 97.69 210 PRO A CA 1
ATOM 1584 C C . PRO A 1 210 ? 5.169 2.529 21.138 1.00 97.69 210 PRO A C 1
ATOM 1586 O O . PRO A 1 210 ? 4.309 3.176 21.740 1.00 97.69 210 PRO A O 1
ATOM 1589 N N . ASP A 1 211 ? 5.061 1.210 20.957 1.00 96.94 211 ASP A N 1
ATOM 1590 C CA . ASP A 1 211 ? 3.869 0.450 21.361 1.00 96.94 211 ASP A CA 1
ATOM 1591 C C . ASP A 1 211 ? 3.556 0.604 22.867 1.00 96.94 211 ASP A C 1
ATOM 1593 O O . ASP A 1 211 ? 2.391 0.598 23.261 1.00 96.94 211 ASP A O 1
ATOM 1597 N N . LEU A 1 212 ? 4.575 0.825 23.712 1.00 96.88 212 LEU A N 1
ATOM 1598 C CA . LEU A 1 212 ? 4.412 1.116 25.144 1.00 96.88 212 LEU A CA 1
ATOM 1599 C C . LEU A 1 212 ? 3.534 2.356 25.400 1.00 96.88 212 LEU A C 1
ATOM 1601 O O . LEU A 1 212 ? 2.738 2.361 26.341 1.00 96.88 212 LEU A O 1
ATOM 1605 N N . VAL A 1 213 ? 3.664 3.395 24.571 1.00 98.19 213 VAL A N 1
ATOM 1606 C CA . VAL A 1 213 ? 2.860 4.624 24.660 1.00 98.19 213 VAL A CA 1
ATOM 1607 C C . VAL A 1 213 ? 1.425 4.320 24.238 1.00 98.19 213 VAL A C 1
ATOM 1609 O O . VAL A 1 213 ? 0.492 4.603 24.990 1.00 98.19 213 VAL A O 1
ATOM 1612 N N . ASN A 1 214 ? 1.253 3.647 23.094 1.00 98.44 214 ASN A N 1
ATOM 1613 C CA . ASN A 1 214 ? -0.057 3.220 22.594 1.00 98.44 214 ASN A CA 1
ATOM 1614 C C . ASN A 1 214 ? -0.830 2.383 23.626 1.00 98.44 214 ASN A C 1
ATOM 1616 O O . ASN A 1 214 ? -2.016 2.620 23.850 1.00 98.44 214 ASN A O 1
ATOM 1620 N N . ILE A 1 215 ? -0.165 1.442 24.304 1.00 98.25 215 ILE A N 1
ATOM 1621 C CA . ILE A 1 215 ? -0.776 0.597 25.342 1.00 98.25 215 ILE A CA 1
ATOM 1622 C C . ILE A 1 215 ? -1.259 1.438 26.530 1.00 98.25 215 ILE A C 1
ATOM 1624 O O . ILE A 1 215 ? -2.374 1.231 27.016 1.00 98.25 215 ILE A O 1
ATOM 1628 N N . GLN A 1 216 ? -0.446 2.384 27.010 1.00 98.44 216 GLN A N 1
ATOM 1629 C CA . GLN A 1 216 ? -0.817 3.246 28.137 1.00 98.44 216 GLN A CA 1
ATOM 1630 C C . GLN A 1 216 ? -2.016 4.139 27.801 1.00 98.44 216 GLN A C 1
ATOM 1632 O O . GLN A 1 216 ? -2.958 4.223 28.593 1.00 98.44 216 GLN A O 1
ATOM 1637 N N . VAL A 1 217 ? -2.021 4.735 26.606 1.00 98.62 217 VAL A N 1
ATOM 1638 C CA . VAL A 1 217 ? -3.126 5.569 26.114 1.00 98.62 217 VAL A CA 1
ATOM 1639 C C . VAL A 1 217 ? -4.405 4.750 25.952 1.00 98.62 217 VAL A C 1
ATOM 1641 O O . VAL A 1 217 ? -5.447 5.135 26.483 1.00 98.62 217 VAL A O 1
ATOM 1644 N N . ALA A 1 218 ? -4.333 3.590 25.293 1.00 98.38 218 ALA A N 1
ATOM 1645 C CA . ALA A 1 218 ? -5.501 2.743 25.070 1.00 98.38 218 ALA A CA 1
ATOM 1646 C C . ALA A 1 218 ? -6.114 2.247 26.392 1.00 98.38 218 ALA A C 1
ATOM 1648 O O . ALA A 1 218 ? -7.332 2.266 26.565 1.00 98.38 218 ALA A O 1
ATOM 1649 N N . LYS A 1 219 ? -5.285 1.882 27.381 1.00 98.12 219 LYS A N 1
ATOM 1650 C CA . LYS A 1 219 ? -5.759 1.527 28.731 1.00 98.12 219 LYS A CA 1
ATOM 1651 C C . LYS A 1 219 ? -6.426 2.697 29.453 1.00 98.12 219 LYS A C 1
ATOM 1653 O O . LYS A 1 219 ? -7.446 2.492 30.115 1.00 98.12 219 LYS A O 1
ATOM 1658 N N . ALA A 1 220 ? -5.862 3.901 29.361 1.00 98.38 220 ALA A N 1
ATOM 1659 C CA . ALA A 1 220 ? -6.440 5.092 29.978 1.00 98.38 220 ALA A CA 1
ATOM 1660 C C . ALA A 1 220 ? -7.807 5.445 29.372 1.00 98.38 220 ALA A C 1
ATOM 1662 O O . ALA A 1 220 ? -8.756 5.662 30.128 1.00 98.38 220 ALA A O 1
ATOM 1663 N N . ALA A 1 221 ? -7.917 5.416 28.040 1.00 98.19 221 ALA A N 1
ATOM 1664 C CA . ALA A 1 221 ? -9.161 5.626 27.302 1.00 98.19 221 ALA A CA 1
ATOM 1665 C C . ALA A 1 221 ? -10.222 4.576 27.663 1.00 98.19 221 ALA A C 1
ATOM 1667 O O . ALA A 1 221 ? -11.320 4.925 28.098 1.00 98.19 221 ALA A O 1
ATOM 1668 N N . LYS A 1 222 ? -9.861 3.286 27.619 1.00 96.00 222 LYS A N 1
ATOM 1669 C CA . LYS A 1 222 ? -10.753 2.175 27.990 1.00 96.00 222 LYS A CA 1
ATOM 1670 C C . LYS A 1 222 ? -11.275 2.295 29.423 1.00 96.00 222 LYS A C 1
ATOM 1672 O O . LYS A 1 222 ? -12.449 2.041 29.674 1.00 96.00 222 LYS A O 1
ATOM 1677 N N . SER A 1 223 ? -10.424 2.721 30.359 1.00 97.00 223 SER A N 1
ATOM 1678 C CA . SER A 1 223 ? -10.814 2.924 31.765 1.00 97.00 223 SER A CA 1
ATOM 1679 C C . SER A 1 223 ? -11.797 4.087 31.954 1.00 97.00 223 SER A C 1
ATOM 1681 O O . SER A 1 223 ? -12.517 4.115 32.946 1.00 97.00 223 SER A O 1
ATOM 1683 N N . ALA A 1 224 ? -11.825 5.036 31.015 1.00 97.44 224 ALA A N 1
ATOM 1684 C CA . ALA A 1 224 ? -12.755 6.164 30.981 1.00 97.44 224 ALA A CA 1
ATOM 1685 C C . ALA A 1 224 ? -13.987 5.908 30.085 1.00 97.44 224 ALA A C 1
ATOM 1687 O O . ALA A 1 224 ? -14.840 6.781 29.962 1.00 97.44 224 ALA A O 1
ATOM 1688 N N . GLY A 1 225 ? -14.098 4.725 29.464 1.00 97.31 225 GLY A N 1
ATOM 1689 C CA . GLY A 1 225 ? -15.185 4.398 28.534 1.00 97.31 225 GLY A CA 1
ATOM 1690 C C . GLY A 1 225 ? -15.086 5.105 27.178 1.00 97.31 225 GLY A C 1
ATOM 1691 O O . GLY A 1 225 ? -16.092 5.232 26.485 1.00 97.31 225 GLY A O 1
ATOM 1692 N N . VAL A 1 226 ? -13.893 5.572 26.805 1.00 98.25 226 VAL A N 1
ATOM 1693 C CA . VAL A 1 226 ? -13.637 6.272 25.543 1.00 98.25 226 VAL A CA 1
ATOM 1694 C C . VAL A 1 226 ? -13.255 5.260 24.458 1.00 98.25 226 VAL A C 1
ATOM 1696 O O . VAL A 1 226 ? -12.326 4.480 24.685 1.00 98.25 226 VAL A O 1
ATOM 1699 N N . PRO A 1 227 ? -13.909 5.276 23.279 1.00 98.00 227 PRO A N 1
ATOM 1700 C CA . PRO A 1 227 ? -13.584 4.364 22.192 1.00 98.00 227 PRO A CA 1
ATOM 1701 C C . PRO A 1 227 ? -12.196 4.645 21.607 1.00 98.00 227 PRO A C 1
ATOM 1703 O O . PRO A 1 227 ? -11.846 5.794 21.320 1.00 98.00 227 PRO A O 1
ATOM 1706 N N . VAL A 1 228 ? -11.431 3.579 21.371 1.00 98.69 228 VAL A N 1
ATOM 1707 C CA . VAL A 1 228 ? -10.086 3.632 20.784 1.00 98.69 228 VAL A CA 1
ATOM 1708 C C . VAL A 1 228 ? -10.074 2.964 19.415 1.00 98.69 228 VAL A C 1
ATOM 1710 O O . VAL A 1 228 ? -10.411 1.784 19.282 1.00 98.69 228 VAL A O 1
ATOM 1713 N N . ILE A 1 229 ? -9.624 3.703 18.402 1.00 98.81 229 ILE A N 1
ATOM 1714 C CA . ILE A 1 229 ? -9.346 3.172 17.067 1.00 98.81 229 ILE A CA 1
ATOM 1715 C C . ILE A 1 229 ? -7.831 3.121 16.870 1.00 98.81 229 ILE A C 1
ATOM 1717 O O . ILE A 1 229 ? -7.149 4.139 16.974 1.00 98.81 229 ILE A O 1
ATOM 1721 N N . LEU A 1 230 ? -7.313 1.937 16.558 1.00 98.69 230 LEU A N 1
ATOM 1722 C CA . LEU A 1 230 ? -5.911 1.725 16.211 1.00 98.69 230 LEU A CA 1
ATOM 1723 C C . LEU A 1 230 ? -5.780 1.480 14.710 1.00 98.69 230 LEU A C 1
ATOM 1725 O O . LEU A 1 230 ? -6.198 0.433 14.213 1.00 98.69 230 LEU A O 1
ATOM 1729 N N . ASP A 1 231 ? -5.167 2.419 13.998 1.00 98.50 231 ASP A N 1
ATOM 1730 C CA . ASP A 1 231 ? -4.674 2.195 12.641 1.00 98.50 231 ASP A CA 1
ATOM 1731 C C . ASP A 1 231 ? -3.452 1.265 12.683 1.00 98.50 231 ASP A C 1
ATOM 1733 O O . ASP A 1 231 ? -2.521 1.470 13.466 1.00 98.50 231 ASP A O 1
ATOM 1737 N N . ALA A 1 232 ? -3.449 0.229 11.844 1.00 96.19 232 ALA A N 1
ATOM 1738 C CA . ALA A 1 232 ? -2.335 -0.711 11.764 1.00 96.19 232 ALA A CA 1
ATOM 1739 C C . ALA A 1 232 ? -1.095 -0.125 11.068 1.00 96.19 232 ALA A C 1
ATOM 1741 O O . ALA A 1 232 ? -0.011 -0.704 11.181 1.00 96.19 232 ALA A O 1
ATOM 1742 N N . GLY A 1 233 ? -1.252 0.990 10.347 1.00 91.31 233 GLY A N 1
ATOM 1743 C CA . GLY A 1 233 ? -0.182 1.613 9.580 1.00 91.31 233 GLY A CA 1
ATOM 1744 C C . GLY A 1 233 ? 0.975 2.112 10.447 1.00 91.31 233 GLY A C 1
ATOM 1745 O O . GLY A 1 233 ? 0.764 2.727 11.495 1.00 91.31 233 GLY A O 1
ATOM 1746 N N . GLY A 1 234 ? 2.199 1.885 9.968 1.00 90.69 234 GLY A N 1
ATOM 1747 C CA . GLY A 1 234 ? 3.443 2.239 10.648 1.00 90.69 234 GLY A CA 1
ATOM 1748 C C . GLY A 1 234 ? 4.398 1.046 10.709 1.00 90.69 234 GLY A C 1
ATOM 1749 O O . GLY A 1 234 ? 4.631 0.417 9.683 1.00 90.69 234 GLY A O 1
ATOM 1750 N N . MET A 1 235 ? 4.946 0.727 11.887 1.00 90.88 235 MET A N 1
ATOM 1751 C CA . MET A 1 235 ? 5.937 -0.341 12.064 1.00 90.88 235 MET A CA 1
ATOM 1752 C C . MET A 1 235 ? 5.410 -1.711 11.618 1.00 90.88 235 MET A C 1
ATOM 1754 O O . MET A 1 235 ? 4.318 -2.144 12.001 1.00 90.88 235 MET A O 1
ATOM 1758 N N . ASP A 1 236 ? 6.281 -2.454 10.940 1.00 88.50 236 ASP A N 1
ATOM 1759 C CA . ASP A 1 236 ? 6.020 -3.817 10.466 1.00 88.50 236 ASP A CA 1
ATOM 1760 C C . ASP A 1 236 ? 6.344 -4.900 11.513 1.00 88.50 236 ASP A C 1
ATOM 1762 O O . ASP A 1 236 ? 6.172 -6.092 11.259 1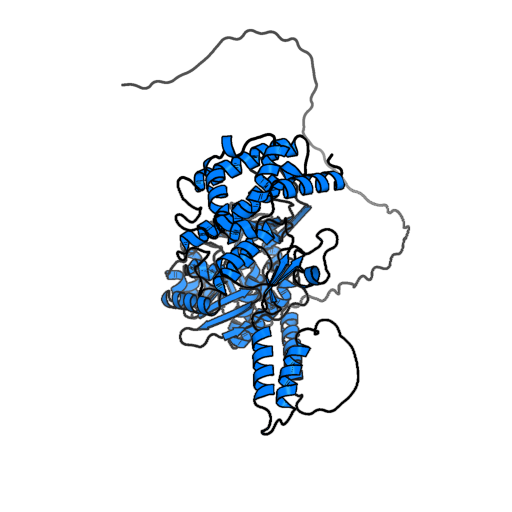.00 88.50 236 ASP A O 1
ATOM 1766 N N . ALA A 1 237 ? 6.798 -4.493 12.704 1.00 86.94 237 ALA A N 1
ATOM 1767 C CA . ALA A 1 237 ? 7.076 -5.386 13.824 1.00 86.94 237 ALA A CA 1
ATOM 1768 C C . ALA A 1 237 ? 5.811 -6.147 14.275 1.00 86.94 237 ALA A C 1
ATOM 1770 O O . ALA A 1 237 ? 4.696 -5.656 14.070 1.00 86.94 237 ALA A O 1
ATOM 1771 N N . PRO A 1 238 ? 5.936 -7.306 14.946 1.00 88.94 238 PRO A N 1
ATOM 1772 C CA . PRO A 1 238 ? 4.787 -8.011 15.511 1.00 88.94 238 PRO A CA 1
ATOM 1773 C C . PRO A 1 238 ? 3.910 -7.096 16.376 1.00 88.94 238 PRO A C 1
ATOM 1775 O O . PRO A 1 238 ? 4.412 -6.228 17.089 1.00 88.94 238 PRO A O 1
ATOM 1778 N N . MET A 1 239 ? 2.592 -7.275 16.300 1.00 92.75 239 MET A N 1
ATOM 1779 C CA . MET A 1 239 ? 1.641 -6.510 17.106 1.00 92.75 239 MET A CA 1
ATOM 1780 C C . MET A 1 239 ? 1.592 -7.065 18.538 1.00 92.75 239 MET A C 1
ATOM 1782 O O . MET A 1 239 ? 1.330 -8.261 18.701 1.00 92.75 239 MET A O 1
ATOM 1786 N N . PRO A 1 240 ? 1.768 -6.234 19.581 1.00 93.69 240 PRO A N 1
ATOM 1787 C CA . PRO A 1 240 ? 1.612 -6.679 20.960 1.00 93.69 240 PRO A CA 1
ATOM 1788 C C . PRO A 1 240 ? 0.167 -7.128 21.239 1.00 93.69 240 PRO A C 1
ATOM 1790 O O . PRO A 1 240 ? -0.759 -6.326 21.075 1.00 93.69 240 PRO A O 1
ATOM 1793 N N . PRO A 1 241 ? -0.065 -8.366 21.717 1.00 91.75 241 PRO A N 1
ATOM 1794 C CA . PRO A 1 241 ? -1.414 -8.841 22.038 1.00 91.75 241 PRO A CA 1
ATOM 1795 C C . PRO A 1 241 ? -2.123 -7.970 23.080 1.00 91.75 241 PRO A C 1
ATOM 1797 O O . PRO A 1 241 ? -3.334 -7.782 23.031 1.00 91.75 241 PRO A O 1
ATOM 1800 N N . GLU A 1 242 ? -1.362 -7.402 24.018 1.00 94.56 242 GLU A N 1
ATOM 1801 C CA . GLU A 1 242 ? -1.884 -6.488 25.032 1.00 94.56 242 GLU A CA 1
ATOM 1802 C C . GLU A 1 242 ? -2.558 -5.256 24.422 1.00 94.56 242 GLU A C 1
ATOM 1804 O O . GLU A 1 242 ? -3.619 -4.866 24.902 1.00 94.56 242 GLU A O 1
ATOM 1809 N N . LEU A 1 243 ? -1.986 -4.686 23.355 1.00 95.31 243 LEU A N 1
ATOM 1810 C CA . LEU A 1 243 ? -2.549 -3.523 22.674 1.00 95.31 243 LEU A CA 1
ATOM 1811 C C . LEU A 1 243 ? -3.868 -3.882 21.976 1.00 95.31 243 LEU A C 1
ATOM 1813 O O . LEU A 1 243 ? -4.867 -3.192 22.158 1.00 95.31 243 LEU A O 1
ATOM 1817 N N . LEU A 1 244 ? -3.906 -5.000 21.244 1.00 93.81 244 LEU A N 1
ATOM 1818 C CA . LEU A 1 244 ? -5.123 -5.449 20.554 1.00 93.81 244 LEU A CA 1
ATOM 1819 C C . LEU A 1 244 ? -6.289 -5.735 21.512 1.00 93.81 244 LEU A C 1
ATOM 1821 O O . LEU A 1 244 ? -7.438 -5.469 21.176 1.00 93.81 244 LEU A O 1
ATOM 1825 N N . ASN A 1 245 ? -6.003 -6.217 22.723 1.00 91.88 245 ASN A N 1
ATOM 1826 C CA . ASN A 1 245 ? -7.020 -6.508 23.739 1.00 91.88 245 ASN A CA 1
ATOM 1827 C C . ASN A 1 245 ? -7.688 -5.257 24.342 1.00 91.88 245 ASN A C 1
ATOM 1829 O O . ASN A 1 245 ? -8.704 -5.360 25.048 1.00 91.88 245 ASN A O 1
ATOM 1833 N N . VAL A 1 246 ? -7.103 -4.073 24.151 1.00 93.62 246 VAL A N 1
ATOM 1834 C CA . VAL A 1 246 ? -7.589 -2.823 24.757 1.00 93.62 246 VAL A CA 1
ATOM 1835 C C . VAL A 1 246 ? -8.115 -1.807 23.749 1.00 93.62 246 VAL A C 1
ATOM 1837 O O . VAL A 1 246 ? -8.615 -0.776 24.185 1.00 93.62 246 VAL A O 1
ATOM 1840 N N . VAL A 1 247 ? -8.065 -2.104 22.450 1.00 95.88 247 VAL A N 1
ATOM 1841 C CA . VAL A 1 247 ? -8.644 -1.255 21.397 1.00 95.88 247 VAL A CA 1
ATOM 1842 C C . VAL A 1 247 ? -10.041 -1.738 21.010 1.00 95.88 247 VAL A C 1
ATOM 1844 O O . VAL A 1 247 ? -10.321 -2.938 21.023 1.00 95.88 247 VAL A O 1
ATOM 1847 N N . ASP A 1 248 ? -10.926 -0.811 20.651 1.00 97.56 248 ASP A N 1
ATOM 1848 C CA . ASP A 1 248 ? -12.304 -1.131 20.262 1.00 97.56 248 ASP A CA 1
ATOM 1849 C C . ASP A 1 248 ? -12.411 -1.447 18.771 1.00 97.56 248 ASP A C 1
ATOM 1851 O O . ASP A 1 248 ? -13.140 -2.362 18.379 1.00 97.56 248 ASP A O 1
ATOM 1855 N N . ILE A 1 249 ? -11.670 -0.696 17.947 1.00 98.62 249 ILE A N 1
ATOM 1856 C CA . ILE A 1 249 ? -11.647 -0.837 16.491 1.00 98.62 249 ILE A CA 1
ATOM 1857 C C . ILE A 1 249 ? -10.198 -0.929 16.013 1.00 98.62 249 ILE A C 1
ATOM 1859 O O . ILE A 1 249 ? -9.405 -0.012 16.212 1.00 98.62 249 ILE A O 1
ATOM 1863 N N . PHE A 1 250 ? -9.857 -2.017 15.333 1.00 98.62 250 PHE A N 1
ATOM 1864 C CA . PHE A 1 250 ? -8.582 -2.159 14.635 1.00 98.62 250 PHE A CA 1
ATOM 1865 C C . PHE A 1 250 ? -8.769 -1.863 13.144 1.00 98.62 250 PHE A C 1
ATOM 1867 O O . PHE A 1 250 ? -9.660 -2.433 12.520 1.00 98.62 250 PHE A O 1
ATOM 1874 N N . SER A 1 251 ? -7.953 -0.983 12.564 1.00 98.69 251 SER A N 1
ATOM 1875 C CA . SER A 1 251 ? -8.134 -0.466 11.199 1.00 98.69 251 SER A CA 1
ATOM 1876 C C . SER A 1 251 ? -6.929 -0.759 10.288 1.00 98.69 251 SER A C 1
ATOM 1878 O O . SER A 1 251 ? -6.115 0.137 10.043 1.00 98.69 251 SER A O 1
ATOM 1880 N N . PRO A 1 252 ? -6.763 -2.002 9.793 1.00 98.25 252 PRO A N 1
ATOM 1881 C CA . PRO A 1 252 ? -5.710 -2.357 8.842 1.00 98.25 252 PRO A CA 1
ATOM 1882 C C . PRO A 1 252 ? -6.132 -2.141 7.379 1.00 98.25 252 PRO A C 1
ATOM 1884 O O . PRO A 1 252 ? -7.318 -2.153 7.046 1.00 98.25 252 PRO A O 1
ATOM 1887 N N . ASN A 1 253 ? -5.165 -2.007 6.473 1.00 97.00 253 ASN A N 1
ATOM 1888 C CA . ASN A 1 253 ? -5.367 -2.297 5.049 1.00 97.00 253 ASN A CA 1
ATOM 1889 C C . ASN A 1 253 ? -5.166 -3.797 4.724 1.00 97.00 253 ASN A C 1
ATOM 1891 O O . ASN A 1 253 ? -4.822 -4.588 5.603 1.00 97.00 253 ASN A O 1
ATOM 1895 N N . GLU A 1 254 ? -5.386 -4.201 3.467 1.00 95.38 254 GLU A N 1
ATOM 1896 C CA . GLU A 1 254 ? -5.233 -5.599 3.011 1.00 95.38 254 GLU A CA 1
ATOM 1897 C C . GLU A 1 254 ? -3.843 -6.186 3.334 1.00 95.38 254 GLU A C 1
ATOM 1899 O O . GLU A 1 254 ? -3.756 -7.297 3.864 1.00 95.38 254 GLU A O 1
ATOM 1904 N N . SER A 1 255 ? -2.767 -5.439 3.071 1.00 91.19 255 SER A N 1
ATOM 1905 C CA . SER A 1 255 ? -1.380 -5.877 3.286 1.00 91.19 255 SER A CA 1
ATOM 1906 C C . SER A 1 255 ? -1.008 -5.949 4.770 1.00 91.19 255 SER A C 1
ATOM 1908 O O . SER A 1 255 ? -0.366 -6.899 5.214 1.00 91.19 255 SER A O 1
ATOM 1910 N N . GLU A 1 256 ? -1.440 -4.970 5.563 1.00 95.75 256 GLU A N 1
ATOM 1911 C CA . GLU A 1 256 ? -1.244 -4.926 7.015 1.00 95.75 256 GLU A CA 1
ATOM 1912 C C . GLU A 1 256 ? -2.001 -6.067 7.707 1.00 95.75 256 GLU A C 1
ATOM 1914 O O . GLU A 1 256 ? -1.457 -6.720 8.601 1.00 95.75 256 GLU A O 1
ATOM 1919 N N . LEU A 1 257 ? -3.230 -6.351 7.261 1.00 97.19 257 LEU A N 1
ATOM 1920 C CA . LEU A 1 257 ? -4.029 -7.474 7.743 1.00 97.19 257 LEU A CA 1
ATOM 1921 C C . LEU A 1 257 ? -3.361 -8.810 7.399 1.00 97.19 257 LEU A C 1
ATOM 1923 O O . LEU A 1 257 ? -3.248 -9.673 8.274 1.00 97.19 257 LEU A O 1
ATOM 1927 N N . ALA A 1 258 ? -2.875 -8.971 6.163 1.00 96.12 258 ALA A N 1
ATOM 1928 C CA . ALA A 1 258 ? -2.150 -10.169 5.742 1.00 96.12 258 ALA A CA 1
ATOM 1929 C C . ALA A 1 258 ? -0.892 -10.392 6.582 1.00 96.12 258 ALA A C 1
ATOM 1931 O O . ALA A 1 258 ? -0.664 -11.494 7.077 1.00 96.12 258 ALA A O 1
ATOM 1932 N N . ARG A 1 259 ? -0.108 -9.335 6.814 1.00 92.81 259 ARG A N 1
ATOM 1933 C CA . ARG A 1 259 ? 1.108 -9.392 7.631 1.00 92.81 259 ARG A CA 1
ATOM 1934 C C . ARG A 1 259 ? 0.818 -9.741 9.088 1.00 92.81 259 ARG A C 1
ATOM 1936 O O . ARG A 1 259 ? 1.508 -10.582 9.653 1.00 92.81 259 ARG A O 1
ATOM 1943 N N . LEU A 1 260 ? -0.206 -9.136 9.695 1.00 93.88 260 LEU A N 1
ATOM 1944 C CA . LEU A 1 260 ? -0.594 -9.435 11.078 1.00 93.88 260 LEU A CA 1
ATOM 1945 C C . LEU A 1 260 ? -1.046 -10.892 11.240 1.00 93.88 260 LEU A C 1
ATOM 1947 O O . LEU A 1 260 ? -0.746 -11.547 12.238 1.00 93.88 260 LEU A O 1
ATOM 1951 N N . THR A 1 261 ? -1.820 -11.383 10.276 1.00 94.69 261 THR A N 1
ATOM 1952 C CA . THR A 1 261 ? -2.484 -12.686 10.369 1.00 94.69 261 THR A CA 1
ATOM 1953 C C . THR A 1 261 ? -1.674 -13.813 9.739 1.00 94.69 261 THR A C 1
ATOM 1955 O O . THR A 1 261 ? -1.969 -14.978 10.010 1.00 94.69 261 THR A O 1
ATOM 1958 N N . CYS A 1 262 ? -0.640 -13.504 8.959 1.00 93.81 262 CYS A N 1
ATOM 1959 C CA . CYS A 1 262 ? 0.070 -14.435 8.081 1.00 93.81 262 CYS A CA 1
ATOM 1960 C C . CYS A 1 262 ? -0.888 -15.211 7.156 1.00 93.81 262 CYS A C 1
ATOM 1962 O O . CYS A 1 262 ? -0.720 -16.412 6.948 1.00 93.81 262 CYS A O 1
ATOM 1964 N N . MET A 1 263 ? -1.937 -14.549 6.660 1.00 95.44 263 MET A N 1
ATOM 1965 C CA . MET A 1 263 ? -2.963 -15.125 5.782 1.00 95.44 263 MET A CA 1
ATOM 1966 C C . MET A 1 263 ? -3.096 -14.274 4.518 1.00 95.44 263 MET A C 1
ATOM 1968 O O . MET A 1 263 ? -2.821 -13.079 4.546 1.00 95.44 263 MET A O 1
ATOM 1972 N N . SER A 1 264 ? -3.524 -14.881 3.407 1.00 94.06 264 SER A N 1
ATOM 1973 C CA . SER A 1 264 ? -3.846 -14.117 2.195 1.00 94.06 264 SER A CA 1
ATOM 1974 C C . SER A 1 264 ? -5.050 -13.200 2.442 1.00 94.06 264 SER A C 1
ATOM 1976 O O . SER A 1 264 ? -5.917 -13.511 3.259 1.00 94.06 264 SER A O 1
ATOM 1978 N N . THR A 1 265 ? -5.101 -12.073 1.737 1.00 95.62 265 THR A N 1
ATOM 1979 C CA . THR A 1 265 ? -6.191 -11.083 1.771 1.00 95.62 265 THR A CA 1
ATOM 1980 C C . THR A 1 265 ? -6.616 -10.664 0.358 1.00 95.62 265 THR A C 1
ATOM 1982 O O . THR A 1 265 ? -7.196 -9.600 0.168 1.00 95.62 265 THR A O 1
ATOM 1985 N N . GLU A 1 266 ? -6.357 -11.503 -0.652 1.00 91.69 266 GLU A N 1
ATOM 1986 C CA . GLU A 1 266 ? -6.615 -11.183 -2.067 1.00 91.69 266 GLU A CA 1
ATOM 1987 C C . GLU A 1 266 ? -8.114 -11.149 -2.416 1.00 91.69 266 GLU A C 1
ATOM 1989 O O . GLU A 1 266 ? -8.553 -10.371 -3.270 1.00 91.69 266 GLU A O 1
ATOM 1994 N N . SER A 1 267 ? -8.918 -11.961 -1.724 1.00 95.44 267 SER A N 1
ATOM 1995 C CA . SER A 1 267 ? -10.374 -12.046 -1.876 1.00 95.44 267 SER A CA 1
ATOM 1996 C C . SER A 1 267 ? -11.125 -11.656 -0.600 1.00 95.44 267 SER A C 1
ATOM 1998 O O . SER A 1 267 ? -10.615 -11.765 0.515 1.00 95.44 267 SER A O 1
ATOM 2000 N N . PHE A 1 268 ? -12.393 -11.255 -0.749 1.00 95.56 268 PHE A N 1
ATOM 2001 C CA . PHE A 1 268 ? -13.242 -10.886 0.391 1.00 95.56 268 PHE A CA 1
ATOM 2002 C C . PHE A 1 268 ? -13.437 -12.039 1.392 1.00 95.56 268 PHE A C 1
ATOM 2004 O O . PHE A 1 268 ? -13.542 -11.804 2.593 1.00 95.56 268 PHE A O 1
ATOM 2011 N N . GLU A 1 269 ? -13.474 -13.285 0.909 1.00 96.50 269 GLU A N 1
ATOM 2012 C CA . GLU A 1 269 ? -13.566 -14.469 1.768 1.00 96.50 269 GLU A CA 1
ATOM 2013 C C . GLU A 1 269 ? -12.305 -14.636 2.624 1.00 96.50 269 GLU A C 1
ATOM 2015 O O . GLU A 1 269 ? -12.402 -14.787 3.842 1.00 96.50 269 GLU A O 1
ATOM 2020 N N . GLN A 1 270 ? -11.126 -14.528 2.008 1.00 96.88 270 GLN A N 1
ATOM 2021 C CA . GLN A 1 270 ? -9.845 -14.591 2.710 1.00 96.88 270 GLN A CA 1
ATOM 2022 C C . GLN A 1 270 ? -9.687 -13.445 3.722 1.00 96.88 270 GLN A C 1
ATOM 2024 O O . GLN A 1 270 ? -9.261 -13.684 4.850 1.00 96.88 270 GLN A O 1
ATOM 2029 N N . ILE A 1 271 ? -10.122 -12.226 3.374 1.00 98.19 271 ILE A N 1
ATOM 2030 C CA . ILE A 1 271 ? -10.191 -11.095 4.315 1.00 98.19 271 ILE A CA 1
ATOM 2031 C C . ILE A 1 271 ? -11.069 -11.454 5.520 1.00 98.19 271 ILE A C 1
ATOM 2033 O O . ILE A 1 271 ? -10.652 -11.252 6.658 1.00 98.19 271 ILE A O 1
ATOM 2037 N N . GLY A 1 272 ? -12.250 -12.039 5.296 1.00 97.88 272 GLY A N 1
ATOM 2038 C CA . GLY A 1 272 ? -13.122 -12.498 6.379 1.00 97.88 272 GLY A CA 1
ATOM 2039 C C . GLY A 1 272 ? -12.448 -13.531 7.292 1.00 97.88 272 GLY A C 1
ATOM 2040 O O . GLY A 1 272 ? -12.540 -13.428 8.514 1.00 97.88 272 GLY A O 1
ATOM 2041 N N . GLN A 1 273 ? -11.711 -14.490 6.725 1.00 97.56 273 GLN A N 1
ATOM 2042 C CA . GLN A 1 273 ? -10.957 -15.487 7.497 1.00 97.56 273 GLN A CA 1
ATOM 2043 C C . GLN A 1 273 ? -9.805 -14.860 8.303 1.00 97.56 273 GLN A C 1
ATOM 2045 O O . GLN A 1 273 ? -9.602 -15.215 9.467 1.00 97.56 273 GLN A O 1
ATOM 2050 N N . ALA A 1 274 ? -9.079 -13.906 7.716 1.00 97.94 274 ALA A N 1
ATOM 2051 C CA . ALA A 1 274 ? -8.034 -13.152 8.402 1.00 97.94 274 ALA A CA 1
ATOM 2052 C C . ALA A 1 274 ? -8.614 -12.333 9.570 1.00 97.94 274 ALA A C 1
ATOM 2054 O O . ALA A 1 274 ? -8.084 -12.358 10.681 1.00 97.94 274 ALA A O 1
ATOM 2055 N N . VAL A 1 275 ? -9.769 -11.695 9.374 1.00 98.25 275 VAL A N 1
ATOM 2056 C CA . VAL A 1 275 ? -10.482 -10.966 10.432 1.00 98.25 275 VAL A CA 1
ATOM 2057 C C . VAL A 1 275 ? -10.933 -11.888 11.570 1.00 98.25 275 VAL A C 1
ATOM 2059 O O . VAL A 1 275 ? -10.798 -11.524 12.737 1.00 98.25 275 VAL A O 1
ATOM 2062 N N . VAL A 1 276 ? -11.377 -13.116 11.281 1.00 97.44 276 VAL A N 1
ATOM 2063 C CA . VAL A 1 276 ? -11.670 -14.113 12.331 1.00 97.44 276 VAL A CA 1
ATOM 2064 C C . VAL A 1 276 ? -10.438 -14.387 13.202 1.00 97.44 276 VAL A C 1
ATOM 2066 O O . VAL A 1 276 ? -10.572 -14.596 14.410 1.00 97.44 276 VAL A O 1
ATOM 2069 N N . LYS A 1 277 ? -9.224 -14.352 12.638 1.00 96.56 277 LYS A N 1
ATOM 2070 C CA . LYS A 1 277 ? -7.988 -14.445 13.429 1.00 96.56 277 LYS A CA 1
ATOM 2071 C C . LYS A 1 277 ? -7.781 -13.205 14.306 1.00 96.56 277 LYS A C 1
ATOM 2073 O O . LYS A 1 277 ? -7.418 -13.374 15.464 1.00 96.56 277 LYS A O 1
ATOM 2078 N N . CYS A 1 278 ? -8.085 -11.999 13.822 1.00 96.50 278 CYS A N 1
ATOM 2079 C CA . CYS A 1 278 ? -8.070 -10.782 14.647 1.00 96.50 278 CYS A CA 1
ATOM 2080 C C . CYS A 1 278 ? -9.063 -10.851 15.822 1.00 96.50 278 CYS A C 1
ATOM 2082 O O . CYS A 1 278 ? -8.705 -10.473 16.936 1.00 96.50 278 CYS A O 1
ATOM 2084 N N . HIS A 1 279 ? -10.265 -11.400 15.614 1.00 96.69 279 HIS A N 1
ATOM 2085 C CA . HIS A 1 279 ? -11.230 -11.631 16.698 1.00 96.69 279 HIS A CA 1
ATOM 2086 C C . HIS A 1 279 ? -10.679 -12.589 17.760 1.00 96.69 279 HIS A C 1
ATOM 2088 O O . HIS A 1 279 ? -10.713 -12.290 18.951 1.00 96.69 279 HIS A O 1
ATOM 2094 N N . LYS A 1 280 ? -10.029 -13.683 17.338 1.00 94.75 280 LYS A N 1
ATOM 2095 C CA . LYS A 1 280 ? -9.323 -14.600 18.256 1.00 94.75 280 LYS A CA 1
ATOM 2096 C C . LYS A 1 280 ? -8.162 -13.941 19.012 1.00 94.75 280 LYS A C 1
ATOM 2098 O O . LYS A 1 280 ? -7.761 -14.452 20.052 1.00 94.75 280 LYS A O 1
ATOM 2103 N N . MET A 1 281 ? -7.619 -12.837 18.498 1.00 93.06 281 MET A N 1
ATOM 2104 C CA . MET A 1 281 ? -6.584 -12.031 19.159 1.00 93.06 281 MET A CA 1
ATOM 2105 C C . MET A 1 281 ? -7.165 -10.972 20.115 1.00 93.06 281 MET A C 1
ATOM 2107 O O . MET A 1 281 ? -6.388 -10.248 20.730 1.00 93.06 281 MET A O 1
ATOM 2111 N N . GLY A 1 282 ? -8.496 -10.891 20.252 1.00 91.12 282 GLY A N 1
ATOM 2112 C CA . GLY A 1 282 ? -9.192 -10.059 21.240 1.00 91.12 282 GLY A CA 1
ATOM 2113 C C . GLY A 1 282 ? -9.855 -8.792 20.695 1.00 91.12 282 GLY A C 1
ATOM 2114 O O . GLY A 1 282 ? -10.490 -8.066 21.461 1.00 91.12 282 GLY A O 1
ATOM 2115 N N . VAL A 1 283 ? -9.750 -8.521 19.390 1.00 94.62 283 VAL A N 1
ATOM 2116 C CA . VAL A 1 283 ? -10.348 -7.328 18.772 1.00 94.62 283 VAL A CA 1
ATOM 2117 C C . VAL A 1 283 ? -11.808 -7.582 18.409 1.00 94.62 283 VAL A C 1
ATOM 2119 O O . VAL A 1 283 ? -12.106 -8.493 17.642 1.00 94.62 283 VAL A O 1
ATOM 2122 N N . LYS A 1 284 ? -12.727 -6.727 18.864 1.00 94.25 284 LYS A N 1
ATOM 2123 C CA . LYS A 1 284 ? -14.166 -6.888 18.580 1.00 94.25 284 LYS A CA 1
ATOM 2124 C C . LYS A 1 284 ? -14.605 -6.329 17.230 1.00 94.25 284 LYS A C 1
ATOM 2126 O O . LYS A 1 284 ? -15.503 -6.893 16.608 1.00 94.25 284 LYS A O 1
ATOM 2131 N N . GLN A 1 285 ? -14.005 -5.225 16.783 1.00 98.50 285 GLN A N 1
ATOM 2132 C CA . GLN A 1 285 ? -14.338 -4.590 15.507 1.00 98.50 285 GLN A CA 1
ATOM 2133 C C . GLN A 1 285 ? -13.087 -4.422 14.647 1.00 98.50 285 GLN A C 1
ATOM 2135 O O . GLN A 1 285 ? -12.070 -3.910 15.112 1.00 98.50 285 GLN A O 1
ATOM 2140 N N . VAL A 1 286 ? -13.169 -4.823 13.379 1.00 98.75 286 VAL A N 1
ATOM 2141 C CA . VAL A 1 286 ? -12.078 -4.669 12.412 1.00 98.75 286 VAL A CA 1
ATOM 2142 C C . VAL A 1 286 ? -12.575 -3.877 11.206 1.00 98.75 286 VAL A C 1
ATOM 2144 O O . VAL A 1 286 ? -13.463 -4.327 10.486 1.00 98.75 286 VAL A O 1
ATOM 2147 N N . LEU A 1 287 ? -12.013 -2.687 11.000 1.00 98.81 287 LEU A N 1
ATOM 2148 C CA . LEU A 1 287 ? -12.317 -1.783 9.891 1.00 98.81 287 LEU A CA 1
ATOM 2149 C C . LEU A 1 287 ? -11.256 -1.945 8.798 1.00 98.81 287 LEU A C 1
ATOM 2151 O O . LEU A 1 287 ? -10.205 -1.314 8.837 1.00 98.81 287 LEU A O 1
ATOM 2155 N N . VAL A 1 288 ? -11.512 -2.808 7.820 1.00 98.75 288 VAL A N 1
ATOM 2156 C CA . VAL A 1 288 ? -10.537 -3.115 6.770 1.00 98.75 288 VAL A CA 1
ATOM 2157 C C . VAL A 1 288 ? -10.636 -2.098 5.631 1.00 98.75 288 VAL A C 1
ATOM 2159 O O . VAL A 1 288 ? -11.697 -1.926 5.024 1.00 98.75 288 VAL A O 1
ATOM 2162 N N . LYS A 1 289 ? -9.514 -1.447 5.316 1.00 98.56 289 LYS A N 1
ATOM 2163 C CA . LYS A 1 289 ? -9.342 -0.534 4.175 1.00 98.56 289 LYS A CA 1
ATOM 2164 C C . LYS A 1 289 ? -8.914 -1.337 2.939 1.00 98.56 289 LYS A C 1
ATOM 2166 O O . LYS A 1 289 ? -7.865 -1.972 2.956 1.00 98.56 289 LYS A O 1
ATOM 2171 N N . LEU A 1 290 ? -9.701 -1.296 1.863 1.00 96.69 290 LEU A N 1
ATOM 2172 C CA . LEU A 1 290 ? -9.519 -2.121 0.654 1.00 96.69 290 LEU A CA 1
ATOM 2173 C C . LEU A 1 290 ? -9.131 -1.288 -0.584 1.00 96.69 290 LEU A C 1
ATOM 2175 O O . LEU A 1 290 ? -9.433 -1.657 -1.722 1.00 96.69 290 LEU A O 1
ATOM 2179 N N . GLY A 1 291 ? -8.535 -0.110 -0.372 1.00 91.56 291 GLY A N 1
ATOM 2180 C CA . GLY A 1 291 ? -8.128 0.803 -1.443 1.00 91.56 291 GLY A CA 1
ATOM 2181 C C . GLY A 1 291 ? -9.271 1.112 -2.417 1.00 91.56 291 GLY A C 1
ATOM 2182 O O . GLY A 1 291 ? -10.356 1.530 -2.013 1.00 91.56 291 GLY A O 1
ATOM 2183 N N . ALA A 1 292 ? -9.048 0.860 -3.709 1.00 90.00 292 ALA A N 1
ATOM 2184 C CA . ALA A 1 292 ? -10.043 1.073 -4.764 1.00 90.00 292 ALA A CA 1
ATOM 2185 C C . ALA A 1 292 ? -11.298 0.180 -4.642 1.00 90.00 292 ALA A C 1
ATOM 2187 O O . ALA A 1 292 ? -12.323 0.484 -5.250 1.00 90.00 292 ALA A O 1
ATOM 2188 N N . LYS A 1 293 ? -11.251 -0.902 -3.850 1.00 93.75 293 LYS A N 1
ATOM 2189 C CA . LYS A 1 293 ? -12.410 -1.773 -3.583 1.00 93.75 293 LYS A CA 1
ATOM 2190 C C . LYS A 1 293 ? -13.322 -1.210 -2.479 1.00 93.75 293 LYS A C 1
ATOM 2192 O O . LYS A 1 293 ? -14.422 -1.723 -2.286 1.00 93.75 293 LYS A O 1
ATOM 2197 N N . GLY A 1 294 ? -12.894 -0.159 -1.774 1.00 97.12 294 GLY A N 1
ATOM 2198 C CA . GLY A 1 294 ? -13.648 0.491 -0.703 1.00 97.12 294 GLY A CA 1
ATOM 2199 C C . GLY A 1 294 ? -13.199 0.043 0.685 1.00 97.12 294 GLY A C 1
ATOM 2200 O O . GLY A 1 294 ? -12.009 0.053 0.994 1.00 97.12 294 GLY A O 1
ATOM 2201 N N . SER A 1 295 ? -14.144 -0.322 1.542 1.00 98.56 295 SER A N 1
ATOM 2202 C CA . SER A 1 295 ? -13.890 -0.739 2.919 1.00 98.56 295 SER A CA 1
ATOM 2203 C C . SER A 1 295 ? -14.938 -1.728 3.423 1.00 98.56 295 SER A C 1
ATOM 2205 O O . SER A 1 295 ? -16.031 -1.870 2.862 1.00 98.56 295 SER A O 1
ATOM 2207 N N . ALA A 1 296 ? -14.591 -2.440 4.492 1.00 98.69 296 ALA A N 1
ATOM 2208 C CA . ALA A 1 296 ? -15.508 -3.333 5.180 1.00 98.69 296 ALA A CA 1
ATOM 2209 C C . ALA A 1 296 ? -15.300 -3.276 6.694 1.00 98.69 296 ALA A C 1
ATOM 2211 O O . ALA A 1 296 ? -14.175 -3.405 7.175 1.00 98.69 296 ALA A O 1
ATOM 2212 N N . LEU A 1 297 ? -16.393 -3.114 7.436 1.00 98.81 297 LEU A N 1
ATOM 2213 C CA . LEU A 1 297 ? -16.410 -3.192 8.889 1.00 98.81 297 LEU A CA 1
ATOM 2214 C C . LEU A 1 297 ? -16.939 -4.559 9.312 1.00 98.81 297 LEU A C 1
ATOM 2216 O O . LEU A 1 297 ? -18.058 -4.948 8.974 1.00 98.81 297 LEU A O 1
ATOM 2220 N N . PHE A 1 298 ? -16.130 -5.266 10.084 1.00 98.69 298 PHE A N 1
ATOM 2221 C CA . PHE A 1 298 ? -16.468 -6.544 10.684 1.00 98.69 298 PHE A CA 1
ATOM 2222 C C . PHE A 1 298 ? -16.673 -6.341 12.178 1.00 98.69 298 PHE A C 1
ATOM 2224 O O . PHE A 1 298 ? -15.783 -5.836 12.860 1.00 98.69 298 PHE A O 1
ATOM 2231 N N . ILE A 1 299 ? -17.838 -6.736 12.675 1.00 98.38 299 ILE A N 1
ATOM 2232 C CA . ILE A 1 299 ? -18.169 -6.734 14.098 1.00 98.38 299 ILE A CA 1
ATOM 2233 C C . ILE A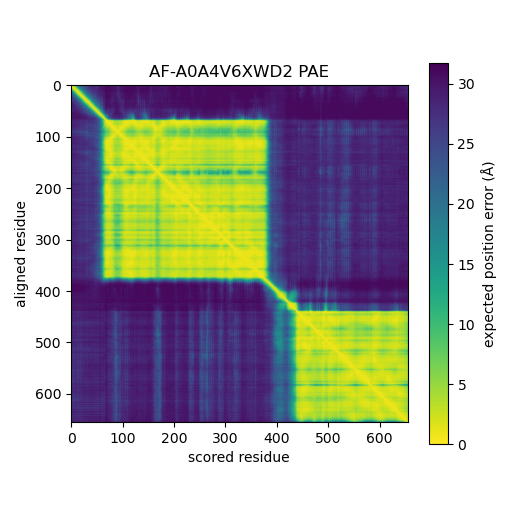 1 299 ? -18.353 -8.196 14.497 1.00 98.38 299 ILE A C 1
ATOM 2235 O O . ILE A 1 299 ? -19.053 -8.943 13.811 1.00 98.38 299 ILE A O 1
ATOM 2239 N N . GLU A 1 300 ? -17.680 -8.622 15.565 1.00 96.38 300 GLU A N 1
ATOM 2240 C CA . GLU A 1 300 ? -17.723 -10.011 16.019 1.00 96.38 300 GLU A CA 1
ATOM 2241 C C . GLU A 1 300 ? -19.173 -10.470 16.259 1.00 96.38 300 GLU A C 1
ATOM 2243 O O . GLU A 1 300 ? -19.903 -9.881 17.052 1.00 96.38 300 GLU A O 1
ATOM 2248 N N . GLY A 1 301 ? -19.589 -11.534 15.565 1.00 94.88 301 GLY A N 1
ATOM 2249 C CA . GLY A 1 301 ? -20.946 -12.085 15.658 1.00 94.88 301 GLY A CA 1
ATOM 2250 C C . GLY A 1 301 ? -21.986 -11.436 14.735 1.00 94.88 301 GLY A C 1
ATOM 2251 O O . GLY A 1 301 ? -23.119 -11.911 14.688 1.00 94.88 301 GLY A O 1
ATOM 2252 N N . GLU A 1 302 ? -21.620 -10.414 13.960 1.00 97.00 302 GLU A N 1
ATOM 2253 C CA . GLU A 1 302 ? -22.520 -9.720 13.034 1.00 97.00 302 GLU A CA 1
ATOM 2254 C C . GLU A 1 302 ? -22.121 -9.927 11.565 1.00 97.00 302 GLU A C 1
ATOM 2256 O O . GLU A 1 302 ? -21.035 -10.410 11.232 1.00 97.00 302 GLU A O 1
ATOM 2261 N N . LYS A 1 303 ? -23.025 -9.569 10.643 1.00 96.56 303 LYS A N 1
ATOM 2262 C CA . LYS A 1 303 ? -22.707 -9.580 9.211 1.00 96.56 303 LYS A CA 1
ATOM 2263 C C . LYS A 1 303 ? -21.783 -8.401 8.875 1.00 96.56 303 LYS A C 1
ATOM 2265 O O . LYS A 1 303 ? -22.054 -7.295 9.334 1.00 96.56 303 LYS A O 1
ATOM 2270 N N . PRO A 1 304 ? -20.754 -8.591 8.026 1.00 97.69 304 PRO A N 1
ATOM 2271 C CA . PRO A 1 304 ? -19.880 -7.494 7.628 1.00 97.69 304 PRO A CA 1
ATOM 2272 C C . PRO A 1 304 ? -20.648 -6.399 6.888 1.00 97.69 304 PRO A C 1
ATOM 2274 O O . PRO A 1 304 ? -21.368 -6.684 5.925 1.00 97.69 304 PRO A O 1
ATOM 2277 N N . ILE A 1 305 ? -20.433 -5.150 7.289 1.00 98.31 305 ILE A N 1
ATOM 2278 C CA . ILE A 1 305 ? -20.929 -3.970 6.582 1.00 98.31 305 ILE A CA 1
ATOM 2279 C C . ILE A 1 305 ? -19.888 -3.621 5.521 1.00 98.31 305 ILE A C 1
ATOM 2281 O O . ILE A 1 305 ? -18.696 -3.563 5.820 1.00 98.31 305 ILE A O 1
ATOM 2285 N N . LYS A 1 306 ? -20.310 -3.397 4.275 1.00 98.25 306 LYS A N 1
ATOM 2286 C CA . LYS A 1 306 ? -19.410 -3.048 3.165 1.00 98.25 306 LYS A CA 1
ATOM 2287 C C . LYS A 1 306 ? -19.742 -1.663 2.639 1.00 98.25 306 LYS A C 1
ATOM 2289 O O . LYS A 1 306 ? -20.912 -1.322 2.515 1.00 98.25 306 LYS A O 1
ATOM 2294 N N . GLN A 1 307 ? -18.715 -0.914 2.268 1.00 98.12 307 GLN A N 1
ATOM 2295 C CA . GLN A 1 307 ? -18.852 0.368 1.593 1.00 98.12 307 GLN A CA 1
ATOM 2296 C C . GLN A 1 307 ? -17.906 0.381 0.398 1.00 98.12 307 GLN A C 1
ATOM 2298 O O . GLN A 1 307 ? -16.690 0.350 0.560 1.00 98.12 307 GLN A O 1
ATOM 2303 N N . THR A 1 308 ? -18.449 0.427 -0.817 1.00 97.06 308 THR A N 1
ATOM 2304 C CA . THR A 1 308 ? -17.635 0.657 -2.017 1.00 97.06 308 THR A CA 1
ATOM 2305 C C . THR A 1 308 ? -17.098 2.085 -2.019 1.00 97.06 308 THR A C 1
ATOM 2307 O O . THR A 1 308 ? -17.619 2.959 -1.318 1.00 97.06 308 THR A O 1
ATOM 2310 N N . ILE A 1 309 ? -16.069 2.352 -2.821 1.00 94.19 309 ILE A N 1
ATOM 2311 C CA . ILE A 1 309 ? -15.593 3.725 -3.011 1.00 94.19 309 ILE A CA 1
ATOM 2312 C C . ILE A 1 309 ? -16.715 4.638 -3.521 1.00 94.19 309 ILE A C 1
ATOM 2314 O O . ILE A 1 309 ? -17.606 4.201 -4.251 1.00 94.19 309 ILE A O 1
ATOM 2318 N N . ILE A 1 310 ? -16.628 5.921 -3.178 1.00 96.19 310 ILE A N 1
ATOM 2319 C CA . ILE A 1 310 ? -17.309 6.977 -3.925 1.00 96.19 310 ILE A CA 1
ATOM 2320 C C . ILE A 1 310 ? -16.326 7.431 -5.001 1.00 96.19 310 ILE A C 1
ATOM 2322 O O . ILE A 1 310 ? -15.226 7.881 -4.678 1.00 96.19 310 ILE A O 1
ATOM 2326 N N . SER A 1 311 ? -16.680 7.250 -6.273 1.00 90.12 311 SER A N 1
ATOM 2327 C CA . SER A 1 311 ? -15.771 7.506 -7.392 1.00 90.12 311 SER A CA 1
ATOM 2328 C C . SER A 1 311 ? -15.279 8.952 -7.401 1.00 90.12 311 SER A C 1
ATOM 2330 O O . SER A 1 311 ? -16.068 9.893 -7.420 1.00 90.12 311 SER A O 1
ATOM 2332 N N . ALA A 1 312 ? -13.959 9.118 -7.410 1.00 87.69 312 ALA A N 1
ATOM 2333 C CA . ALA A 1 312 ? -13.323 10.406 -7.642 1.00 87.69 312 ALA A CA 1
ATOM 2334 C C . ALA A 1 312 ? -13.327 10.720 -9.145 1.00 87.69 312 ALA A C 1
ATOM 2336 O O . ALA A 1 312 ? -13.091 9.829 -9.961 1.00 87.69 312 ALA A O 1
ATOM 2337 N N . ALA A 1 313 ? -13.539 11.984 -9.520 1.00 84.62 313 ALA A N 1
ATOM 2338 C CA . ALA A 1 313 ? -13.516 12.393 -10.928 1.00 84.62 313 ALA A CA 1
ATOM 2339 C C . ALA A 1 313 ? -12.135 12.171 -11.573 1.00 84.62 313 ALA A C 1
ATOM 2341 O O . ALA A 1 313 ? -12.034 11.834 -12.752 1.00 84.62 313 ALA A O 1
ATOM 2342 N N . ARG A 1 314 ? -11.065 12.355 -10.791 1.00 87.31 314 ARG A N 1
ATOM 2343 C CA . ARG A 1 314 ? -9.682 12.109 -11.200 1.00 87.31 314 ARG A CA 1
ATOM 2344 C C . ARG A 1 314 ? -8.811 11.818 -9.983 1.00 87.31 314 ARG A C 1
ATOM 2346 O O . ARG A 1 314 ? -8.746 12.635 -9.075 1.00 87.31 314 ARG A O 1
ATOM 2353 N N . VAL A 1 315 ? -8.091 10.701 -9.996 1.00 87.75 315 VAL A N 1
ATOM 2354 C CA . VAL A 1 315 ? -7.088 10.389 -8.967 1.00 87.75 315 VAL A CA 1
ATOM 2355 C C . VAL A 1 315 ? -5.783 11.103 -9.325 1.00 87.75 315 VAL A C 1
ATOM 2357 O O . VAL A 1 315 ? -5.244 10.886 -10.410 1.00 87.75 315 VAL A O 1
ATOM 2360 N N . LEU A 1 316 ? -5.307 11.991 -8.449 1.00 82.50 316 LEU A N 1
ATOM 2361 C CA . LEU A 1 316 ? -4.032 12.699 -8.610 1.00 82.50 316 LEU A CA 1
ATOM 2362 C C . LEU A 1 316 ? -2.928 12.122 -7.726 1.00 82.50 316 LEU A C 1
ATOM 2364 O O . LEU A 1 316 ? -1.792 12.023 -8.180 1.00 82.50 316 LEU A O 1
ATOM 2368 N N . ASP A 1 317 ? -3.253 11.791 -6.480 1.00 81.31 317 ASP A N 1
ATOM 2369 C CA . ASP A 1 317 ? -2.312 11.315 -5.467 1.00 81.31 317 ASP A CA 1
ATOM 2370 C C . ASP A 1 317 ? -3.106 10.617 -4.359 1.00 81.31 317 ASP A C 1
ATOM 2372 O O . ASP A 1 317 ? -4.074 11.173 -3.855 1.00 81.31 317 ASP A O 1
ATOM 2376 N N . THR A 1 318 ? -2.739 9.393 -3.987 1.00 85.94 318 THR A N 1
ATOM 2377 C CA . THR A 1 318 ? -3.442 8.631 -2.939 1.00 85.94 318 THR A CA 1
ATOM 2378 C C . THR A 1 318 ? -2.846 8.820 -1.544 1.00 85.94 318 THR A C 1
ATOM 2380 O O . THR A 1 318 ? -3.319 8.214 -0.577 1.00 85.94 318 THR A O 1
ATOM 2383 N N . THR A 1 319 ? -1.795 9.628 -1.421 1.00 86.56 319 THR A N 1
ATOM 2384 C CA . THR A 1 319 ? -1.097 9.882 -0.161 1.00 86.56 319 THR A CA 1
ATOM 2385 C C . THR A 1 319 ? -2.034 10.519 0.868 1.00 86.56 319 THR A C 1
ATOM 2387 O O . THR A 1 319 ? -2.686 11.523 0.605 1.00 86.56 319 THR A O 1
ATOM 2390 N N . GLY A 1 320 ? -2.117 9.928 2.066 1.00 90.19 320 GLY A N 1
ATOM 2391 C CA . GLY A 1 320 ? -2.995 10.401 3.146 1.00 90.19 320 GLY A CA 1
ATOM 2392 C C . GLY A 1 320 ? -4.468 9.980 3.029 1.00 90.19 320 GLY A C 1
ATOM 2393 O O . GLY A 1 320 ? -5.251 10.269 3.935 1.00 90.19 320 GLY A O 1
ATOM 2394 N N . ALA A 1 321 ? -4.871 9.245 1.984 1.00 94.19 321 ALA A N 1
ATOM 2395 C CA . ALA A 1 321 ? -6.264 8.811 1.824 1.00 94.19 321 ALA A CA 1
ATOM 2396 C C . ALA A 1 321 ? -6.721 7.841 2.931 1.00 94.19 321 ALA A C 1
ATOM 2398 O O . ALA A 1 321 ? -7.841 7.950 3.428 1.00 94.19 321 ALA A O 1
ATOM 2399 N N . GLY A 1 322 ? -5.847 6.925 3.366 1.00 95.75 322 GLY A N 1
ATOM 2400 C CA . GLY A 1 322 ? -6.127 6.005 4.477 1.00 95.75 322 GLY A CA 1
ATOM 2401 C C . GLY A 1 322 ? -6.236 6.706 5.838 1.00 95.75 322 GLY A C 1
ATOM 2402 O O . GLY A 1 322 ? -7.094 6.346 6.649 1.00 95.75 322 GLY A O 1
ATOM 2403 N N . ASP A 1 323 ? -5.418 7.739 6.057 1.00 98.19 323 ASP A N 1
ATOM 2404 C CA . ASP A 1 323 ? -5.477 8.590 7.251 1.00 98.19 323 ASP A CA 1
ATOM 2405 C C . ASP A 1 323 ? -6.768 9.417 7.254 1.00 98.19 323 ASP A C 1
ATOM 2407 O O . ASP A 1 323 ? -7.496 9.444 8.246 1.00 98.19 323 ASP A O 1
ATOM 2411 N N . THR A 1 324 ? -7.103 10.014 6.105 1.00 98.75 324 THR A N 1
ATOM 2412 C CA . THR A 1 324 ? -8.354 10.755 5.904 1.00 98.75 324 THR A CA 1
ATOM 2413 C C . THR A 1 324 ? -9.562 9.868 6.178 1.00 98.75 324 THR A C 1
ATOM 2415 O O . THR A 1 324 ? -10.454 10.275 6.918 1.00 98.75 324 THR A O 1
ATOM 2418 N N . PHE A 1 325 ? -9.578 8.646 5.635 1.00 98.81 325 PHE A N 1
ATOM 2419 C CA . PHE A 1 325 ? -10.647 7.674 5.858 1.00 98.81 325 PHE A CA 1
ATOM 2420 C C . PHE A 1 325 ? -10.815 7.349 7.349 1.00 98.81 325 PHE A C 1
ATOM 2422 O O . PHE A 1 325 ? -11.918 7.452 7.883 1.00 98.81 325 PHE A O 1
ATOM 2429 N N . THR A 1 326 ? -9.726 6.995 8.037 1.00 98.81 326 THR A N 1
ATOM 2430 C CA . THR A 1 326 ? -9.771 6.589 9.453 1.00 98.81 326 THR A CA 1
ATOM 2431 C C . THR A 1 326 ? -10.223 7.744 10.352 1.00 98.81 326 THR A C 1
ATOM 2433 O O . THR A 1 326 ? -11.089 7.557 11.207 1.00 98.81 326 THR A O 1
ATOM 2436 N N . ALA A 1 327 ? -9.713 8.957 10.117 1.00 98.81 327 ALA A N 1
ATOM 2437 C CA . ALA A 1 327 ? -10.113 10.141 10.872 1.00 98.81 327 ALA A CA 1
ATOM 2438 C C . ALA A 1 327 ? -11.564 10.562 10.599 1.00 98.81 327 ALA A C 1
ATOM 2440 O O . ALA A 1 327 ? -12.305 10.852 11.534 1.00 98.81 327 ALA A O 1
ATOM 2441 N N . ALA A 1 328 ? -12.009 10.533 9.341 1.00 98.88 328 ALA A N 1
ATOM 2442 C CA . ALA A 1 328 ? -13.392 10.843 8.986 1.00 98.88 328 ALA A CA 1
ATOM 2443 C C . ALA A 1 328 ? -14.381 9.824 9.572 1.00 98.88 328 ALA A C 1
ATOM 2445 O O . ALA A 1 328 ? -15.448 10.210 10.051 1.00 98.88 328 ALA A O 1
ATOM 2446 N N . PHE A 1 329 ? -14.012 8.538 9.596 1.00 98.88 329 PHE A N 1
ATOM 2447 C CA . PHE A 1 329 ? -14.782 7.506 10.287 1.00 98.88 329 PHE A CA 1
ATOM 2448 C C . PHE A 1 329 ? -14.893 7.810 11.788 1.00 98.88 329 PHE A C 1
ATOM 2450 O O . PHE A 1 329 ? -15.985 7.733 12.345 1.00 98.88 329 PHE A O 1
ATOM 2457 N N . ALA A 1 330 ? -13.789 8.199 12.436 1.00 98.81 330 ALA A N 1
ATOM 2458 C CA . ALA A 1 330 ? -13.776 8.548 13.856 1.00 98.81 330 ALA A CA 1
ATOM 2459 C C . ALA A 1 330 ? -14.649 9.770 14.170 1.00 98.81 330 ALA A C 1
ATOM 2461 O O . ALA A 1 330 ? -15.419 9.729 15.126 1.00 98.81 330 ALA A O 1
ATOM 2462 N N . VAL A 1 331 ? -14.579 10.820 13.340 1.00 98.81 331 VAL A N 1
ATOM 2463 C CA . VAL A 1 331 ? -15.439 12.012 13.451 1.00 98.81 331 VAL A CA 1
ATOM 2464 C C . VAL A 1 331 ? -16.913 11.625 13.335 1.00 98.81 331 VAL A C 1
ATOM 2466 O O . VAL A 1 331 ? -17.723 12.017 14.168 1.00 98.81 331 VAL A O 1
ATOM 2469 N N . ALA A 1 332 ? -17.275 10.812 12.342 1.00 98.62 332 ALA A N 1
ATOM 2470 C CA . ALA A 1 332 ? -18.651 10.353 12.189 1.00 98.62 332 ALA A CA 1
ATOM 2471 C C . ALA A 1 332 ? -19.122 9.497 13.381 1.00 98.62 332 ALA A C 1
ATOM 2473 O O . ALA A 1 332 ? -20.257 9.643 13.838 1.00 98.62 332 ALA A O 1
ATOM 2474 N N . LEU A 1 333 ? -18.238 8.644 13.908 1.00 98.31 333 LEU A N 1
ATOM 2475 C CA . LEU A 1 333 ? -18.520 7.774 15.046 1.00 98.31 333 LEU A CA 1
ATOM 2476 C C . LEU A 1 333 ? -18.808 8.579 16.317 1.00 98.31 333 LEU A C 1
ATOM 2478 O O . LEU A 1 333 ? -19.799 8.316 16.994 1.00 98.31 333 LEU A O 1
ATOM 2482 N N . VAL A 1 334 ? -17.963 9.562 16.635 1.00 97.94 334 VAL A N 1
ATOM 2483 C CA . VAL A 1 334 ? -18.129 10.393 17.837 1.00 97.94 334 VAL A CA 1
ATOM 2484 C C . VAL A 1 334 ? -19.316 11.359 17.722 1.00 97.94 334 VAL A C 1
ATOM 2486 O O . VAL A 1 334 ? -19.914 11.732 18.726 1.00 97.94 334 VAL A O 1
ATOM 2489 N N . GLU A 1 335 ? -19.737 11.691 16.499 1.00 97.62 335 GLU A N 1
ATOM 2490 C CA . GLU A 1 335 ? -20.990 12.406 16.225 1.00 97.62 335 GLU A CA 1
ATOM 2491 C C . GLU A 1 335 ? -22.249 11.531 16.378 1.00 97.62 335 GLU A C 1
ATOM 2493 O O . GLU A 1 335 ? -23.364 12.023 16.195 1.00 97.62 335 GLU A O 1
ATOM 2498 N N . GLY A 1 336 ? -22.097 10.246 16.715 1.00 97.25 336 GLY A N 1
ATOM 2499 C CA . GLY A 1 336 ? -23.210 9.333 16.975 1.00 97.25 336 GLY A CA 1
ATOM 2500 C C . GLY A 1 336 ? -23.892 8.790 15.719 1.00 97.25 336 GLY A C 1
ATOM 2501 O O . GLY A 1 336 ? -25.032 8.332 15.798 1.00 97.25 336 GLY A O 1
ATOM 2502 N N . LYS A 1 337 ? -23.225 8.837 14.559 1.00 97.94 337 LYS A N 1
ATOM 2503 C CA . LYS A 1 337 ? -23.742 8.248 13.315 1.00 97.94 337 LYS A CA 1
ATOM 2504 C C . LYS A 1 337 ? -23.750 6.718 13.379 1.00 97.94 337 LYS A C 1
ATOM 2506 O O . LYS A 1 337 ? -22.952 6.099 14.088 1.00 97.94 337 LYS A O 1
ATOM 2511 N N . THR A 1 338 ? -24.621 6.095 12.588 1.00 98.12 338 THR A N 1
ATOM 2512 C CA . THR A 1 338 ? -24.616 4.635 12.386 1.00 98.12 338 THR A CA 1
ATOM 2513 C C . THR A 1 338 ? -23.320 4.178 11.711 1.00 98.12 338 THR A C 1
ATOM 2515 O O . THR A 1 338 ? -22.598 4.976 11.111 1.00 98.12 338 THR A O 1
ATOM 2518 N N . LYS A 1 339 ? -22.986 2.886 11.794 1.00 97.75 339 LYS A N 1
ATOM 2519 C CA . LYS A 1 339 ? -21.727 2.359 11.240 1.00 97.75 339 LYS A CA 1
ATOM 2520 C C . LYS A 1 339 ? -21.670 2.492 9.716 1.00 97.75 339 LYS A C 1
ATOM 2522 O O . LYS A 1 339 ? -20.619 2.829 9.171 1.00 97.75 339 LYS A O 1
ATOM 2527 N N . GLU A 1 340 ? -22.802 2.305 9.053 1.00 98.06 340 GLU A N 1
ATOM 2528 C CA . GLU A 1 340 ? -23.012 2.533 7.627 1.00 98.06 340 GLU A CA 1
ATOM 2529 C C . GLU A 1 340 ? -22.746 3.998 7.262 1.00 98.06 340 GLU A C 1
ATOM 2531 O O . GLU A 1 340 ? -21.938 4.281 6.377 1.00 98.06 340 GLU A O 1
ATOM 2536 N N . GLU A 1 341 ? -23.357 4.942 7.984 1.00 98.25 341 GLU A N 1
ATOM 2537 C CA . GLU A 1 341 ? -23.130 6.376 7.776 1.00 98.25 341 GLU A CA 1
ATOM 2538 C C . GLU A 1 341 ? -21.677 6.778 8.054 1.00 98.25 341 GLU A C 1
ATOM 2540 O O . GLU A 1 341 ? -21.132 7.618 7.336 1.00 98.25 341 GLU A O 1
ATOM 2545 N N . CYS A 1 342 ? -21.029 6.170 9.055 1.00 98.75 342 CYS A N 1
ATOM 2546 C CA . CYS A 1 342 ? -19.613 6.391 9.345 1.00 98.75 342 CYS A CA 1
ATOM 2547 C C . CYS A 1 342 ? -18.732 5.967 8.171 1.00 98.75 342 CYS A C 1
ATOM 2549 O O . CYS A 1 342 ? -17.886 6.741 7.721 1.00 98.75 342 CYS A O 1
ATOM 2551 N N . MET A 1 343 ? -18.942 4.756 7.646 1.00 98.56 343 MET A N 1
ATOM 2552 C CA . MET A 1 343 ? -18.183 4.263 6.496 1.00 98.56 343 MET A CA 1
ATOM 2553 C C . MET A 1 343 ? -18.438 5.098 5.243 1.00 98.56 343 MET A C 1
ATOM 2555 O O . MET A 1 343 ? -17.497 5.405 4.511 1.00 98.56 343 MET A O 1
ATOM 2559 N N . ARG A 1 344 ? -19.687 5.512 5.011 1.00 98.50 344 ARG A N 1
ATOM 2560 C CA . ARG A 1 344 ? -20.052 6.342 3.861 1.00 98.50 344 ARG A CA 1
ATOM 2561 C C . ARG A 1 344 ? -19.421 7.732 3.927 1.00 98.50 344 ARG A C 1
ATOM 2563 O O . ARG A 1 344 ? -18.868 8.205 2.935 1.00 98.50 344 ARG A O 1
ATOM 2570 N N . PHE A 1 345 ? -19.449 8.368 5.098 1.00 98.75 345 PHE A N 1
ATOM 2571 C CA . PHE A 1 345 ? -18.799 9.658 5.331 1.00 98.75 345 PHE A CA 1
ATOM 2572 C C . PHE A 1 345 ? -17.277 9.567 5.147 1.00 98.75 345 PHE A C 1
ATOM 2574 O O . PHE A 1 345 ? -16.681 10.407 4.472 1.00 98.75 345 PHE A O 1
ATOM 2581 N N . ALA A 1 346 ? -16.661 8.501 5.661 1.00 98.75 346 ALA A N 1
ATOM 2582 C CA . ALA A 1 346 ? -15.241 8.229 5.473 1.00 98.75 346 ALA A CA 1
ATOM 2583 C C . ALA A 1 346 ? -14.863 8.002 3.999 1.00 98.75 346 ALA A C 1
ATOM 2585 O O . ALA A 1 346 ? -13.851 8.528 3.533 1.00 98.75 346 ALA A O 1
ATOM 2586 N N . ALA A 1 347 ? -15.696 7.279 3.244 1.00 98.62 347 ALA A N 1
ATOM 2587 C CA . ALA A 1 347 ? -15.500 7.061 1.812 1.00 98.62 347 ALA A CA 1
ATOM 2588 C C . ALA A 1 347 ? -15.581 8.370 1.007 1.00 98.62 347 ALA A C 1
ATOM 2590 O O . ALA A 1 347 ? -14.765 8.584 0.111 1.00 98.62 347 ALA A O 1
ATOM 2591 N N . ALA A 1 348 ? -16.513 9.270 1.345 1.00 98.56 348 ALA A N 1
ATOM 2592 C CA . ALA A 1 348 ? -16.617 10.587 0.712 1.00 98.56 348 ALA A CA 1
ATOM 2593 C C . ALA A 1 348 ? -15.383 11.457 0.997 1.00 98.56 348 ALA A C 1
ATOM 2595 O O . ALA A 1 348 ? -14.827 12.062 0.080 1.00 98.56 348 ALA A O 1
ATOM 2596 N N . ALA A 1 349 ? -14.912 11.480 2.247 1.00 98.69 349 ALA A N 1
ATOM 2597 C CA . ALA A 1 349 ? -13.715 12.230 2.613 1.00 98.69 349 ALA A CA 1
ATOM 2598 C C . ALA A 1 349 ? -12.461 11.709 1.886 1.00 98.69 349 ALA A C 1
ATOM 2600 O O . ALA A 1 349 ? -11.708 12.493 1.306 1.00 98.69 349 ALA A O 1
ATOM 2601 N N . ALA A 1 350 ? -12.272 10.387 1.843 1.00 98.00 350 ALA A N 1
ATOM 2602 C CA . ALA A 1 350 ? -11.171 9.765 1.110 1.00 98.00 350 ALA A CA 1
ATOM 2603 C C . ALA A 1 350 ? -11.255 10.020 -0.407 1.00 98.00 350 ALA A C 1
ATOM 2605 O O . ALA A 1 350 ? -10.235 10.273 -1.042 1.00 98.00 350 ALA A O 1
ATOM 2606 N N . SER A 1 351 ? -12.463 10.020 -0.982 1.00 97.62 351 SER A N 1
ATOM 2607 C CA . SER A 1 351 ? -12.688 10.328 -2.401 1.00 97.62 351 SER A CA 1
ATOM 2608 C C . SER A 1 351 ? -12.247 11.744 -2.777 1.00 97.62 351 SER A C 1
ATOM 2610 O O . SER A 1 351 ? -11.671 11.952 -3.842 1.00 97.62 351 SER A O 1
ATOM 2612 N N . LEU A 1 352 ? -12.479 12.731 -1.909 1.00 97.94 352 LEU A N 1
ATOM 2613 C CA . LEU A 1 352 ? -12.014 14.103 -2.131 1.00 97.94 352 LEU A CA 1
ATOM 2614 C C . LEU A 1 352 ? -10.500 14.231 -1.931 1.00 97.94 352 LEU A C 1
ATOM 2616 O O . LEU A 1 352 ? -9.842 14.905 -2.719 1.00 97.94 352 LEU A O 1
ATOM 2620 N N . CYS A 1 353 ? -9.949 13.541 -0.929 1.00 96.69 353 CYS A N 1
ATOM 2621 C CA . CYS A 1 353 ? -8.513 13.524 -0.649 1.00 96.69 353 CYS A CA 1
ATOM 2622 C C . CYS A 1 353 ? -7.693 13.085 -1.870 1.00 96.69 353 CYS A C 1
ATOM 2624 O O . CYS A 1 353 ? -6.767 13.781 -2.270 1.00 96.69 353 CYS A O 1
ATOM 2626 N N . VAL A 1 354 ? -8.086 12.004 -2.552 1.00 93.50 354 VAL A N 1
ATOM 2627 C CA . VAL A 1 354 ? -7.291 11.485 -3.682 1.00 93.50 354 VAL A CA 1
ATOM 2628 C C . VAL A 1 354 ? -7.249 12.397 -4.921 1.00 93.50 354 VAL A C 1
ATOM 2630 O O . VAL A 1 354 ? -6.534 12.114 -5.886 1.00 93.50 354 VAL A O 1
ATOM 2633 N N . GLN A 1 355 ? -8.029 13.483 -4.931 1.00 93.62 355 GLN A N 1
ATOM 2634 C CA . GLN A 1 355 ? -8.128 14.438 -6.041 1.00 93.62 355 GLN A CA 1
ATOM 2635 C C . GLN A 1 355 ? -7.143 15.608 -5.919 1.00 93.62 355 GLN A C 1
ATOM 2637 O O . GLN A 1 355 ? -7.117 16.469 -6.798 1.00 93.62 355 GLN A O 1
ATOM 2642 N N . VAL A 1 356 ? -6.334 15.664 -4.857 1.00 91.00 356 VAL A N 1
ATOM 2643 C CA . VAL A 1 356 ? -5.372 16.744 -4.589 1.00 91.00 356 VAL A CA 1
ATOM 2644 C C . VAL A 1 356 ? -4.033 16.136 -4.158 1.00 91.00 356 VAL A C 1
ATOM 2646 O O . VAL A 1 356 ? -4.007 15.145 -3.442 1.00 91.00 356 VAL A O 1
ATOM 2649 N N . LYS A 1 357 ? -2.911 16.721 -4.596 1.00 82.94 357 LYS A N 1
ATOM 2650 C CA . LYS A 1 357 ? -1.562 16.254 -4.227 1.00 82.94 357 LYS A CA 1
ATOM 2651 C C . LYS A 1 357 ? -1.214 16.561 -2.764 1.00 82.94 357 LYS A C 1
ATOM 2653 O O . LYS A 1 357 ? -1.490 17.664 -2.285 1.00 82.94 357 LYS A O 1
ATOM 2658 N N . GLY A 1 358 ? -0.511 15.632 -2.116 1.00 81.50 358 GLY A N 1
ATOM 2659 C CA . GLY A 1 358 ? -0.021 15.727 -0.740 1.00 81.50 358 GLY A CA 1
ATOM 2660 C C . GLY A 1 358 ? -1.076 15.379 0.316 1.00 81.50 358 GLY A C 1
ATOM 2661 O O . GLY A 1 358 ? -2.269 15.540 0.090 1.00 81.50 358 GLY A O 1
ATOM 2662 N N . ALA A 1 359 ? -0.647 14.943 1.505 1.00 88.00 359 ALA A N 1
ATOM 2663 C CA . ALA A 1 359 ? -1.550 14.474 2.564 1.00 88.00 359 ALA A CA 1
ATOM 2664 C C . ALA A 1 359 ? -2.380 15.599 3.223 1.00 88.00 359 ALA A C 1
ATOM 2666 O O . ALA A 1 359 ? -3.551 15.784 2.906 1.00 88.00 359 ALA A O 1
ATOM 2667 N N . ILE A 1 360 ? -1.795 16.395 4.126 1.00 93.00 360 ILE A N 1
ATOM 2668 C CA . ILE A 1 360 ? -2.527 17.473 4.824 1.00 93.00 360 ILE A CA 1
ATOM 2669 C C . ILE A 1 360 ? -3.199 18.469 3.854 1.00 93.00 360 ILE A C 1
ATOM 2671 O O . ILE A 1 360 ? -4.354 18.846 4.100 1.00 93.00 360 ILE A O 1
ATOM 2675 N N . PRO A 1 361 ? -2.564 18.897 2.740 1.00 91.50 361 PRO A N 1
ATOM 2676 C CA . PRO A 1 361 ? -3.206 19.789 1.777 1.00 91.50 361 PRO A CA 1
ATOM 2677 C C . PRO A 1 361 ? -4.488 19.218 1.159 1.00 91.50 361 PRO A C 1
ATOM 2679 O O . PRO A 1 361 ? -5.438 19.980 0.977 1.00 91.50 361 PRO A O 1
ATOM 2682 N N . SER A 1 362 ? -4.545 17.908 0.896 1.00 93.75 362 SER A N 1
ATOM 2683 C CA . SER A 1 362 ? -5.670 17.269 0.203 1.00 93.75 362 SER A CA 1
ATOM 2684 C C . SER A 1 362 ? -6.880 16.967 1.078 1.00 93.75 362 SER A C 1
ATOM 2686 O O . SER A 1 362 ? -7.975 16.758 0.558 1.00 93.75 362 SER A O 1
ATOM 2688 N N . MET A 1 363 ? -6.719 16.968 2.402 1.00 96.81 363 MET A N 1
ATOM 2689 C CA . MET A 1 363 ? -7.826 16.686 3.315 1.00 96.81 363 MET A CA 1
ATOM 2690 C C . MET A 1 363 ? -8.987 17.667 3.091 1.00 96.81 363 MET A C 1
ATOM 2692 O O . MET A 1 363 ? -8.748 18.883 3.063 1.00 96.81 363 MET A O 1
ATOM 2696 N N . PRO A 1 364 ? -10.225 17.172 2.924 1.00 97.75 364 PRO A N 1
ATOM 2697 C CA . PRO A 1 364 ? -11.364 18.011 2.584 1.00 97.75 364 PRO A CA 1
ATOM 2698 C C . PRO A 1 364 ? -11.920 18.741 3.805 1.00 97.75 364 PRO A C 1
ATOM 2700 O O . PRO A 1 364 ? -11.830 18.260 4.936 1.00 97.75 364 PRO A O 1
ATOM 2703 N N . ASP A 1 365 ? -12.560 19.884 3.566 1.00 97.88 365 ASP A N 1
ATOM 2704 C CA . ASP A 1 365 ? -13.422 20.489 4.576 1.00 97.88 365 ASP A CA 1
ATOM 2705 C C . ASP A 1 365 ? -14.756 19.734 4.708 1.00 97.88 365 ASP A C 1
ATOM 2707 O O . ASP A 1 365 ? -15.186 18.986 3.821 1.00 97.88 365 ASP A O 1
ATOM 2711 N N . ARG A 1 366 ? -15.439 19.944 5.838 1.00 98.06 366 ARG A N 1
ATOM 2712 C CA . ARG A 1 366 ? -16.726 19.294 6.125 1.00 98.06 366 ARG A CA 1
ATOM 2713 C C . ARG A 1 366 ? -17.781 19.553 5.047 1.00 98.06 366 ARG A C 1
ATOM 2715 O O . ARG A 1 366 ? -18.537 18.649 4.694 1.00 98.06 366 ARG A O 1
ATOM 2722 N N . THR A 1 367 ? -17.861 20.787 4.556 1.00 97.75 367 THR A N 1
ATOM 2723 C CA . THR A 1 367 ? -18.882 21.213 3.590 1.00 97.75 367 THR A CA 1
ATOM 2724 C C . THR A 1 367 ? -18.757 20.429 2.290 1.00 97.75 367 THR A C 1
ATOM 2726 O O . THR A 1 367 ? -19.761 19.955 1.764 1.00 97.75 367 THR A O 1
ATOM 2729 N N . SER A 1 368 ? -17.530 20.228 1.818 1.00 97.75 368 SER A N 1
ATOM 2730 C CA . SER A 1 368 ? -17.221 19.475 0.605 1.00 97.75 368 SER A CA 1
ATOM 2731 C C . SER A 1 368 ? -17.630 18.008 0.734 1.00 97.75 368 SER A C 1
ATOM 2733 O O . SER A 1 368 ? -18.243 17.461 -0.182 1.00 97.75 368 SER A O 1
ATOM 2735 N N . VAL A 1 369 ? -17.370 17.384 1.891 1.00 98.31 369 VAL A N 1
ATOM 2736 C CA . VAL A 1 369 ? -17.791 15.997 2.167 1.00 98.31 369 VAL A CA 1
ATOM 2737 C C . VAL A 1 369 ? -19.315 15.870 2.150 1.00 98.31 369 VAL A C 1
ATOM 2739 O O . VAL A 1 369 ? -19.854 14.982 1.493 1.00 98.31 369 VAL A O 1
ATOM 2742 N N . LEU A 1 370 ? -20.024 16.772 2.835 1.00 97.69 370 LEU A N 1
ATOM 2743 C CA . LEU A 1 370 ? -21.490 16.753 2.883 1.00 97.69 370 LEU A CA 1
ATOM 2744 C C . LEU A 1 370 ? -22.120 17.023 1.512 1.00 97.69 370 LEU A C 1
ATOM 2746 O O . LEU A 1 370 ? -23.091 16.362 1.153 1.00 97.69 370 LEU A O 1
ATOM 2750 N N . HIS A 1 371 ? -21.552 17.949 0.737 1.00 97.00 371 HIS A N 1
ATOM 2751 C CA . HIS A 1 371 ? -21.995 18.224 -0.626 1.00 97.00 371 HIS A CA 1
ATOM 2752 C C . HIS A 1 371 ? -21.836 16.989 -1.522 1.00 97.00 371 HIS A C 1
ATOM 2754 O O . HIS A 1 371 ? -22.770 16.621 -2.231 1.00 97.00 371 HIS A O 1
ATOM 2760 N N . LEU A 1 372 ? -20.687 16.304 -1.455 1.00 96.31 372 LEU A N 1
ATOM 2761 C CA . LEU A 1 372 ? -20.472 15.071 -2.214 1.00 96.31 372 LEU A CA 1
ATOM 2762 C C . LEU A 1 372 ? -21.512 14.000 -1.849 1.00 96.31 372 LEU A C 1
ATOM 2764 O O . LEU A 1 372 ? -22.116 13.409 -2.741 1.00 96.31 372 LEU A O 1
ATOM 2768 N N . LEU A 1 373 ? -21.785 13.795 -0.558 1.00 95.62 373 LEU A N 1
ATOM 2769 C CA . LEU A 1 373 ? -22.801 12.835 -0.113 1.00 95.62 373 LEU A CA 1
ATOM 2770 C C . LEU A 1 373 ? -24.197 13.162 -0.665 1.00 95.62 373 LEU A C 1
ATOM 2772 O O . LEU A 1 373 ? -24.848 12.274 -1.210 1.00 95.62 373 LEU A O 1
ATOM 2776 N N . GLN A 1 374 ? -24.609 14.433 -0.621 1.00 92.12 374 GLN A N 1
ATOM 2777 C CA . GLN A 1 374 ? -25.888 14.880 -1.188 1.00 92.12 374 GLN A CA 1
ATOM 2778 C C . GLN A 1 374 ? -25.979 14.613 -2.695 1.00 92.12 374 GLN A C 1
ATOM 2780 O O . GLN A 1 374 ? -27.009 14.149 -3.181 1.00 92.12 374 GLN A O 1
ATOM 2785 N N . THR A 1 375 ? -24.906 14.873 -3.450 1.00 87.56 375 THR A N 1
ATOM 2786 C CA . THR A 1 375 ? -24.909 14.627 -4.902 1.00 87.56 375 THR A CA 1
ATOM 2787 C C . THR A 1 375 ? -25.051 13.147 -5.255 1.00 87.56 375 THR A C 1
ATOM 2789 O O . THR A 1 375 ? -25.759 12.824 -6.206 1.00 87.56 375 THR A O 1
ATOM 2792 N N . VAL A 1 376 ? -24.442 12.253 -4.469 1.00 83.19 376 VAL A N 1
ATOM 2793 C CA . VAL A 1 376 ? -24.540 10.798 -4.668 1.00 83.19 376 VAL A CA 1
ATOM 2794 C C . VAL A 1 376 ? -25.942 10.288 -4.308 1.00 83.19 376 VAL A C 1
ATOM 2796 O O . VAL A 1 376 ? -26.513 9.487 -5.045 1.00 83.19 376 VAL A O 1
ATOM 2799 N N . ASP A 1 377 ? -26.546 10.797 -3.230 1.00 76.38 377 ASP A N 1
ATOM 2800 C CA . ASP A 1 377 ? -27.922 10.440 -2.848 1.00 76.38 377 ASP A CA 1
ATOM 2801 C C . ASP A 1 377 ? -28.955 10.838 -3.916 1.00 76.38 377 ASP A C 1
ATOM 2803 O O . ASP A 1 377 ? -29.902 10.097 -4.186 1.00 76.38 377 ASP A O 1
ATOM 2807 N N . HIS A 1 378 ? -28.767 11.985 -4.574 1.00 58.34 378 HIS A N 1
ATOM 2808 C CA . HIS A 1 378 ? -29.657 12.424 -5.649 1.00 58.34 378 HIS A CA 1
ATOM 2809 C C . HIS A 1 378 ? -29.525 11.591 -6.933 1.00 58.34 378 HIS A C 1
ATOM 2811 O O . HIS A 1 378 ? -30.531 11.405 -7.624 1.00 58.34 378 HIS A O 1
ATOM 2817 N N . SER A 1 379 ? -28.338 11.060 -7.254 1.00 54.38 379 SER A N 1
ATOM 2818 C CA . SER A 1 379 ? -28.183 10.146 -8.394 1.00 54.38 379 SER A CA 1
ATOM 2819 C C . SER A 1 379 ? -28.866 8.799 -8.155 1.00 54.38 379 SER A C 1
ATOM 2821 O O . SER A 1 379 ? -29.531 8.301 -9.065 1.00 54.38 379 SER A O 1
ATOM 2823 N N . ASP A 1 380 ? -28.804 8.267 -6.931 1.00 50.16 380 ASP A N 1
ATOM 2824 C CA . ASP A 1 380 ? -29.435 6.986 -6.586 1.00 50.16 380 ASP A CA 1
ATOM 2825 C C . ASP A 1 380 ? -30.968 7.115 -6.500 1.00 50.16 380 ASP A C 1
ATOM 2827 O O . ASP A 1 380 ? -31.693 6.318 -7.097 1.00 50.16 380 ASP A O 1
ATOM 2831 N N . ALA A 1 381 ? -31.488 8.194 -5.899 1.00 40.12 381 ALA A N 1
ATOM 2832 C CA . ALA A 1 381 ? -32.932 8.456 -5.825 1.00 40.12 381 ALA A CA 1
ATOM 2833 C C . ALA A 1 381 ? -33.588 8.738 -7.195 1.00 40.12 381 ALA A C 1
ATOM 2835 O O . ALA A 1 381 ? -34.793 8.545 -7.369 1.00 40.12 381 ALA A O 1
ATOM 2836 N N . SER A 1 382 ? -32.814 9.193 -8.188 1.00 37.56 382 SER A N 1
ATOM 2837 C CA . SER A 1 382 ? -33.312 9.425 -9.552 1.00 37.56 382 SER A CA 1
ATOM 2838 C C . SER A 1 382 ? -33.472 8.143 -10.386 1.00 37.56 382 SER A C 1
ATOM 2840 O O . SER A 1 382 ? -34.168 8.166 -11.405 1.00 37.56 382 SER A O 1
ATOM 2842 N N . ASN A 1 383 ? -32.883 7.023 -9.943 1.00 37.72 383 ASN A N 1
ATOM 2843 C CA . ASN A 1 383 ? -32.966 5.723 -10.615 1.00 37.72 383 ASN A CA 1
ATOM 2844 C C . ASN A 1 383 ? -34.134 4.844 -10.131 1.00 37.72 383 ASN A C 1
ATOM 2846 O O . ASN A 1 383 ? -34.604 4.009 -10.902 1.00 37.72 383 ASN A O 1
ATOM 2850 N N . ASP A 1 384 ? -34.666 5.071 -8.927 1.00 34.91 384 ASP A N 1
ATOM 2851 C CA . ASP A 1 384 ? -35.768 4.266 -8.368 1.00 34.91 384 ASP A CA 1
ATOM 2852 C C . ASP A 1 384 ? -37.175 4.683 -8.853 1.00 34.91 384 ASP A C 1
ATOM 2854 O O . ASP A 1 384 ? -38.153 3.983 -8.606 1.00 34.91 384 ASP A O 1
ATOM 2858 N N . ASN A 1 385 ? -37.300 5.782 -9.611 1.00 29.73 385 ASN A N 1
ATOM 2859 C CA . ASN A 1 385 ? -38.589 6.356 -10.037 1.00 29.73 385 ASN A CA 1
ATOM 2860 C C . ASN A 1 385 ? -38.928 6.191 -11.535 1.00 29.73 385 ASN A C 1
ATOM 2862 O O . ASN A 1 385 ? -39.687 6.984 -12.094 1.00 29.73 385 ASN A O 1
ATOM 2866 N N . LYS A 1 386 ? -38.407 5.163 -12.217 1.00 31.64 386 LYS A N 1
ATOM 2867 C CA . LYS A 1 386 ? -38.810 4.840 -13.604 1.00 31.64 386 LYS A CA 1
ATOM 2868 C C . LYS A 1 386 ? -39.337 3.412 -13.752 1.00 31.64 386 LYS A C 1
ATOM 2870 O O . LYS A 1 386 ? -38.766 2.593 -14.468 1.00 31.64 386 LYS A O 1
ATOM 2875 N N . SER A 1 387 ? -40.491 3.145 -13.141 1.00 34.44 387 SER A N 1
ATOM 2876 C CA . SER A 1 387 ? -41.502 2.279 -13.756 1.00 34.44 387 SER A CA 1
ATOM 2877 C C . SER A 1 387 ? -42.414 3.141 -14.634 1.00 34.44 387 SER A C 1
ATOM 2879 O O . SER A 1 387 ? -42.872 4.180 -14.177 1.00 34.44 387 SER A O 1
ATOM 2881 N N . GLU A 1 388 ? -42.698 2.657 -15.845 1.00 28.52 388 GLU A N 1
ATOM 2882 C CA . GLU A 1 388 ? -43.541 3.242 -16.907 1.00 28.52 388 GLU A CA 1
ATOM 2883 C C . GLU A 1 388 ? -42.816 4.103 -17.963 1.00 28.52 388 GLU A C 1
ATOM 2885 O O . GLU A 1 388 ? -42.317 5.202 -17.735 1.00 28.52 388 GLU A O 1
ATOM 2890 N N . ALA A 1 389 ? -42.773 3.555 -19.182 1.00 24.91 389 ALA A N 1
ATOM 2891 C CA . ALA A 1 389 ? -42.420 4.238 -20.428 1.00 24.91 389 ALA A CA 1
ATOM 2892 C C . ALA A 1 389 ? -43.685 4.926 -21.010 1.00 24.91 389 ALA A C 1
ATOM 2894 O O . ALA A 1 389 ? -44.780 4.450 -20.705 1.00 24.91 389 ALA A O 1
ATOM 2895 N N . PRO A 1 390 ? -43.601 5.950 -21.901 1.00 30.47 390 PRO A N 1
ATOM 2896 C CA . PRO A 1 390 ? -43.107 5.730 -23.269 1.00 30.47 390 PRO A CA 1
ATOM 2897 C C . PRO A 1 390 ? -42.352 6.892 -23.971 1.00 30.47 390 PRO A C 1
ATOM 2899 O O . PRO A 1 390 ? -42.571 8.071 -23.729 1.00 30.47 390 PRO A O 1
ATOM 2902 N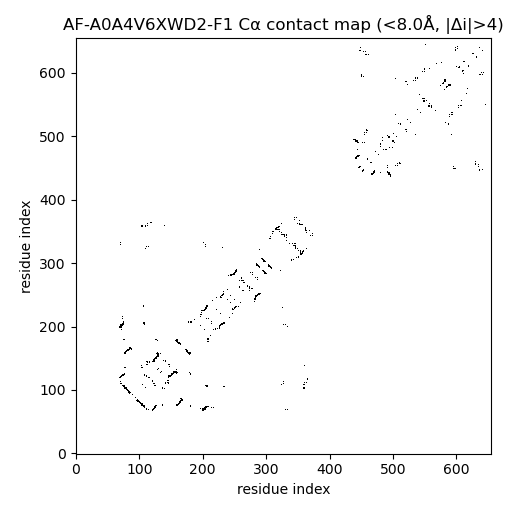 N . ARG A 1 391 ? -41.517 6.478 -24.942 1.00 27.66 391 ARG A N 1
ATOM 2903 C CA . ARG A 1 391 ? -41.104 7.119 -26.220 1.00 27.66 391 ARG A CA 1
ATOM 2904 C C . ARG A 1 391 ? -40.872 8.647 -26.276 1.00 27.66 391 ARG A C 1
ATOM 2906 O O . ARG A 1 391 ? -41.809 9.412 -26.453 1.00 27.66 391 ARG A O 1
ATOM 2913 N N . SER A 1 392 ? -39.614 9.052 -26.492 1.00 25.45 392 SER A N 1
ATOM 2914 C CA . SER A 1 392 ? -39.044 9.413 -27.818 1.00 25.45 392 SER A CA 1
ATOM 2915 C C . SER A 1 392 ? -37.922 10.466 -27.733 1.00 25.45 392 SER A C 1
ATOM 2917 O O . SER A 1 392 ? -38.027 11.424 -26.979 1.00 25.45 392 SER A O 1
ATOM 2919 N N . THR A 1 393 ? -36.903 10.293 -28.595 1.00 24.88 393 THR A N 1
ATOM 2920 C CA . THR A 1 393 ? -35.808 11.229 -28.970 1.00 24.88 393 THR A CA 1
ATOM 2921 C C . THR A 1 393 ? -34.791 11.578 -27.870 1.00 24.88 393 THR A C 1
ATOM 2923 O O . THR A 1 393 ? -35.167 11.829 -26.740 1.00 24.88 393 THR A O 1
ATOM 2926 N N . ARG A 1 394 ? -33.474 11.636 -28.082 1.00 27.06 394 ARG A N 1
ATOM 2927 C CA . ARG A 1 394 ? -32.582 11.416 -29.229 1.00 27.06 394 ARG A CA 1
ATOM 2928 C C . ARG A 1 394 ? -31.165 11.237 -28.645 1.00 27.06 394 ARG A C 1
ATOM 2930 O O . ARG A 1 394 ? -30.820 11.921 -27.693 1.00 27.06 394 ARG A O 1
ATOM 2937 N N . GLU A 1 395 ? -30.410 10.314 -29.235 1.00 27.44 395 GLU A N 1
ATOM 2938 C CA . GLU A 1 395 ? -29.002 10.473 -29.644 1.00 27.44 395 GLU A CA 1
ATOM 2939 C C . GLU A 1 395 ? -28.024 11.198 -28.700 1.00 27.44 395 GLU A C 1
ATOM 2941 O O . GLU A 1 395 ? -27.961 12.421 -28.680 1.00 27.44 395 GLU A O 1
ATOM 2946 N N . ALA A 1 396 ? -27.145 10.427 -28.059 1.00 27.75 396 ALA A N 1
ATOM 2947 C CA . ALA A 1 396 ? -25.688 10.517 -28.216 1.00 27.75 396 ALA A CA 1
ATOM 2948 C C . ALA A 1 396 ? -25.031 9.347 -27.460 1.00 27.75 396 ALA A C 1
ATOM 2950 O O . ALA A 1 396 ? -25.620 8.816 -26.527 1.00 27.75 396 ALA A O 1
ATOM 2951 N N . GLU A 1 397 ? -23.819 8.972 -27.874 1.00 26.28 397 GLU A N 1
ATOM 2952 C CA . GLU A 1 397 ? -22.931 7.956 -27.272 1.00 26.28 397 GLU A CA 1
ATOM 2953 C C . GLU A 1 397 ? -23.077 6.515 -27.795 1.00 26.28 397 GLU A C 1
ATOM 2955 O O . GLU A 1 397 ? -23.330 5.544 -27.083 1.00 26.28 397 GLU A O 1
ATOM 2960 N N . ASN A 1 398 ? -22.798 6.383 -29.095 1.00 25.72 398 ASN A N 1
ATOM 2961 C CA . ASN A 1 398 ? -22.214 5.180 -29.680 1.00 25.72 398 ASN A CA 1
ATOM 2962 C C . ASN A 1 398 ? -20.681 5.255 -29.574 1.00 25.72 398 ASN A C 1
ATOM 2964 O O . ASN A 1 398 ? -20.085 6.128 -30.192 1.00 25.72 398 ASN A O 1
ATOM 2968 N N . SER A 1 399 ? -20.051 4.308 -28.875 1.00 27.39 399 SER A N 1
ATOM 2969 C CA . SER A 1 399 ? -19.157 3.308 -29.495 1.00 27.39 399 SER A CA 1
ATOM 2970 C C . SER A 1 399 ? -18.481 2.469 -28.405 1.00 27.39 399 SER A C 1
ATOM 2972 O O . SER A 1 399 ? -17.637 2.987 -27.680 1.00 27.39 399 SER A O 1
ATOM 2974 N N . THR A 1 400 ? -18.890 1.198 -28.280 1.00 29.27 400 THR A N 1
ATOM 2975 C CA . THR A 1 400 ? -18.155 0.030 -27.703 1.00 29.27 400 THR A CA 1
ATOM 2976 C C . THR A 1 400 ? -19.072 -1.184 -27.420 1.00 29.27 400 THR A C 1
ATOM 2978 O O . THR A 1 400 ? -18.631 -2.179 -26.853 1.00 29.27 400 THR A O 1
ATOM 2981 N N . LYS A 1 401 ? -20.342 -1.183 -27.860 1.00 31.55 401 LYS A N 1
ATOM 2982 C CA . LYS A 1 401 ? -21.330 -2.254 -27.587 1.00 31.55 401 LYS A CA 1
ATOM 2983 C C . LYS A 1 401 ? -21.554 -3.288 -28.711 1.00 31.55 401 LYS A C 1
ATOM 2985 O O . LYS A 1 401 ? -22.618 -3.894 -28.755 1.00 31.55 401 LYS A O 1
ATOM 2990 N N . ASP A 1 402 ? -20.565 -3.584 -29.554 1.00 35.47 402 ASP A N 1
ATOM 2991 C CA . ASP A 1 402 ? -20.751 -4.490 -30.712 1.00 35.47 402 ASP A CA 1
ATOM 2992 C C . ASP A 1 402 ? -20.181 -5.909 -30.561 1.00 35.47 402 ASP A C 1
ATOM 2994 O O . ASP A 1 402 ? -19.764 -6.553 -31.518 1.00 35.47 402 ASP A O 1
ATOM 2998 N N . SER A 1 403 ? -20.206 -6.467 -29.353 1.00 32.19 403 SER A N 1
ATOM 2999 C CA . SER A 1 403 ? -19.978 -7.920 -29.182 1.00 32.19 403 SER A CA 1
ATOM 3000 C C . SER A 1 403 ? -20.954 -8.568 -28.193 1.00 32.19 403 SER A C 1
ATOM 3002 O O . SER A 1 403 ? -21.304 -9.735 -28.329 1.00 32.19 403 SER A O 1
ATOM 3004 N N . PHE A 1 404 ? -21.522 -7.785 -27.269 1.00 38.03 404 PHE A N 1
ATOM 3005 C CA . PHE A 1 404 ? -22.559 -8.246 -26.338 1.00 38.03 404 PHE A CA 1
ATOM 3006 C C . PHE A 1 404 ? -23.995 -8.110 -26.871 1.00 38.03 404 PHE A C 1
ATOM 3008 O O . PHE A 1 404 ? -24.903 -8.756 -26.339 1.00 38.03 404 PHE A O 1
ATOM 3015 N N . SER A 1 405 ? -24.231 -7.294 -27.908 1.00 36.72 405 SER A N 1
ATOM 3016 C CA . SER A 1 405 ? -25.574 -7.119 -28.478 1.00 36.72 405 SER A CA 1
ATOM 3017 C C . SER A 1 405 ? -26.039 -8.370 -29.231 1.00 36.72 405 SER A C 1
ATOM 3019 O O . SER A 1 405 ? -27.199 -8.744 -29.099 1.00 36.72 405 SER A O 1
ATOM 3021 N N . ALA A 1 406 ? -25.142 -9.092 -29.911 1.00 37.75 406 ALA A N 1
ATOM 3022 C CA . ALA A 1 406 ? -25.475 -10.306 -30.660 1.00 37.75 406 ALA A CA 1
ATOM 3023 C C . ALA A 1 406 ? -25.889 -11.476 -29.745 1.00 37.75 406 ALA A C 1
ATOM 3025 O O . ALA A 1 406 ? -26.899 -12.134 -29.993 1.00 37.75 406 ALA A O 1
ATOM 3026 N N . ILE A 1 407 ? -25.174 -11.682 -28.633 1.00 39.12 407 ILE A N 1
ATOM 3027 C CA . ILE A 1 407 ? -25.444 -12.765 -27.670 1.00 39.12 407 ILE A CA 1
ATOM 3028 C C . ILE A 1 407 ? -26.757 -12.510 -26.915 1.00 39.12 407 ILE A C 1
ATOM 3030 O O . ILE A 1 407 ? -27.608 -13.397 -26.808 1.00 39.12 407 ILE A O 1
ATOM 3034 N N . ASN A 1 408 ? -26.975 -11.272 -26.459 1.00 39.38 408 ASN A N 1
ATOM 3035 C CA . ASN A 1 408 ? -28.225 -10.891 -25.801 1.00 39.38 408 ASN A CA 1
ATOM 3036 C C . ASN A 1 408 ? -29.409 -10.804 -26.780 1.00 39.38 408 ASN A C 1
ATOM 3038 O O . ASN A 1 408 ? -30.543 -11.060 -26.376 1.00 39.38 408 ASN A O 1
ATOM 3042 N N . SER A 1 409 ? -29.172 -10.493 -28.059 1.00 41.91 409 SER A N 1
ATOM 3043 C CA . SER A 1 409 ? -30.203 -10.527 -29.104 1.00 41.91 409 SER A CA 1
ATOM 3044 C C . SER A 1 409 ? -30.618 -11.966 -29.432 1.00 41.91 409 SER A C 1
ATOM 3046 O O . SER A 1 409 ? -31.812 -12.237 -29.524 1.00 41.91 409 SER A O 1
ATOM 3048 N N . CYS A 1 410 ? -29.685 -12.927 -29.457 1.00 37.00 410 CYS A N 1
ATOM 3049 C CA . CYS A 1 410 ? -29.999 -14.359 -29.576 1.00 37.00 410 CYS A CA 1
ATOM 3050 C C . CYS A 1 410 ? -30.815 -14.898 -28.386 1.00 37.00 410 CYS A C 1
ATOM 3052 O O . CYS A 1 410 ? -31.779 -15.643 -28.582 1.00 37.00 410 CYS A O 1
ATOM 3054 N N . PHE A 1 411 ? -30.498 -14.485 -27.153 1.00 39.22 411 PHE A N 1
ATOM 3055 C CA . PHE A 1 411 ? -31.292 -14.846 -25.968 1.00 39.22 411 PHE A CA 1
ATOM 3056 C C . PHE A 1 411 ? -32.675 -14.172 -25.941 1.00 39.22 411 PHE A C 1
ATOM 3058 O O . PHE A 1 411 ? -33.656 -14.774 -25.501 1.00 39.22 411 PHE A O 1
ATOM 3065 N N . ARG A 1 412 ? -32.792 -12.942 -26.457 1.00 41.56 412 ARG A N 1
ATOM 3066 C CA . ARG A 1 412 ? -34.088 -12.257 -26.592 1.00 41.56 412 ARG A CA 1
ATOM 3067 C C . ARG A 1 412 ? -34.937 -12.828 -27.727 1.00 41.56 412 ARG A C 1
ATOM 3069 O O . ARG A 1 412 ? -36.150 -12.917 -27.557 1.00 41.56 412 ARG A O 1
ATOM 3076 N N . LEU A 1 413 ? -34.338 -13.284 -28.828 1.00 37.94 413 LEU A N 1
ATOM 3077 C CA . LEU A 1 413 ? -35.034 -13.950 -29.940 1.00 37.94 413 LEU A CA 1
ATOM 3078 C C . LEU A 1 413 ? -35.598 -15.322 -29.547 1.00 37.94 413 LEU A C 1
ATOM 3080 O O . LEU A 1 413 ? -36.691 -15.673 -29.985 1.00 37.94 413 LEU A O 1
ATOM 3084 N N . SER A 1 414 ? -34.927 -16.068 -28.662 1.00 39.66 414 SER A N 1
ATOM 3085 C CA . SER A 1 414 ? -35.470 -17.334 -28.139 1.00 39.66 414 SER A CA 1
ATOM 3086 C C . SER A 1 414 ? -36.664 -17.138 -27.194 1.00 39.66 414 SER A C 1
ATOM 3088 O O . SER A 1 414 ? -37.491 -18.036 -27.055 1.00 39.66 414 SER A O 1
ATOM 3090 N N . SER A 1 415 ? -36.767 -15.954 -26.582 1.00 39.31 415 SER A N 1
ATOM 3091 C CA . SER A 1 415 ? -37.828 -15.593 -25.635 1.00 39.31 415 SER A CA 1
ATOM 3092 C C . SER A 1 415 ? -39.023 -14.895 -26.302 1.00 39.31 415 SER A C 1
ATOM 3094 O O . SER A 1 415 ? -40.105 -14.858 -25.727 1.00 39.31 415 SER A O 1
ATOM 3096 N N . SER A 1 416 ? -38.838 -14.333 -27.505 1.00 39.91 416 SER A N 1
ATOM 3097 C CA . SER A 1 416 ? -39.855 -13.548 -28.231 1.00 39.91 416 SER A CA 1
ATOM 3098 C C . SER A 1 416 ? -40.492 -14.276 -29.420 1.00 39.91 416 SER A C 1
ATOM 3100 O O . SER A 1 416 ? -41.527 -13.836 -29.914 1.00 39.91 416 SER A O 1
ATOM 3102 N N . LEU A 1 417 ? -39.949 -15.421 -29.841 1.00 36.69 417 LEU A N 1
ATOM 3103 C CA . LEU A 1 417 ? -40.634 -16.345 -30.743 1.00 36.69 417 LEU A CA 1
ATOM 3104 C C . LEU A 1 417 ? -41.358 -17.401 -29.902 1.00 36.69 417 LEU A C 1
ATOM 3106 O O . LEU A 1 417 ? -40.721 -18.287 -29.333 1.00 36.69 417 LEU A O 1
ATOM 3110 N N . GLN A 1 418 ? -42.691 -17.339 -29.842 1.00 41.94 418 GLN A N 1
ATOM 3111 C CA . GLN A 1 418 ? -43.524 -18.472 -29.429 1.00 41.94 418 GLN A CA 1
ATOM 3112 C C . GLN A 1 418 ? -43.300 -19.649 -30.397 1.00 41.94 418 GLN A C 1
ATOM 3114 O O . GLN A 1 418 ? -44.101 -19.900 -31.293 1.00 41.94 418 GLN A O 1
ATOM 3119 N N . ILE A 1 419 ? -42.204 -20.396 -30.242 1.00 42.88 419 ILE A N 1
ATOM 3120 C CA . ILE A 1 419 ? -42.039 -21.703 -30.883 1.00 42.88 419 ILE A CA 1
ATOM 3121 C C . ILE A 1 419 ? -42.776 -22.713 -30.003 1.00 42.88 419 ILE A C 1
ATOM 3123 O O . ILE A 1 419 ? -42.185 -23.505 -29.266 1.00 42.88 419 ILE A O 1
ATOM 3127 N N . GLU A 1 420 ? -44.104 -22.652 -30.055 1.00 42.97 420 GLU A N 1
ATOM 3128 C CA . GLU A 1 420 ? -44.935 -23.770 -29.637 1.00 42.97 420 GLU A CA 1
ATOM 3129 C C . GLU A 1 420 ? -44.627 -24.974 -30.539 1.00 42.97 420 GLU A C 1
ATOM 3131 O O . GLU A 1 420 ? -44.583 -24.869 -31.761 1.00 42.97 420 GLU A O 1
ATOM 3136 N N . LYS A 1 421 ? -44.337 -26.113 -29.894 1.00 46.78 421 LYS A N 1
ATOM 3137 C CA . LYS A 1 421 ? -44.321 -27.490 -30.425 1.00 46.78 421 LYS A CA 1
ATOM 3138 C C . LYS A 1 421 ? -44.133 -27.619 -31.948 1.00 46.78 421 LYS A C 1
ATOM 3140 O O . LYS A 1 421 ? -45.104 -27.763 -32.680 1.00 46.78 421 LYS A O 1
ATOM 3145 N N . GLY A 1 422 ? -42.887 -27.711 -32.423 1.00 46.47 422 GLY A N 1
ATOM 3146 C CA . GLY A 1 422 ? -42.703 -28.034 -33.843 1.00 46.47 422 GLY A CA 1
ATOM 3147 C C . GLY A 1 422 ? -41.320 -28.379 -34.372 1.00 46.47 422 GLY A C 1
ATOM 3148 O O . GLY A 1 422 ? -41.259 -29.004 -35.422 1.00 46.47 422 GLY A O 1
ATOM 3149 N N . ASN A 1 423 ? -40.201 -28.042 -33.715 1.00 56.12 423 ASN A N 1
ATOM 3150 C CA . ASN A 1 423 ? -38.909 -28.386 -34.321 1.00 56.12 423 ASN A CA 1
ATOM 3151 C C . ASN A 1 423 ? -37.783 -28.624 -33.307 1.00 56.12 423 ASN A C 1
ATOM 3153 O O . ASN A 1 423 ? -36.931 -27.775 -33.043 1.00 56.12 423 ASN A O 1
ATOM 3157 N N . LYS A 1 424 ? -37.773 -29.842 -32.743 1.00 54.06 424 LYS A N 1
ATOM 3158 C CA . LYS A 1 424 ? -36.694 -30.366 -31.881 1.00 54.06 424 LYS A CA 1
ATOM 3159 C C . LYS A 1 424 ? -35.311 -30.214 -32.528 1.00 54.06 424 LYS A C 1
ATOM 3161 O O . LYS A 1 424 ? -34.336 -30.055 -31.802 1.00 54.06 424 LYS A O 1
ATOM 3166 N N . LEU A 1 425 ? -35.240 -30.237 -33.862 1.00 55.06 425 LEU A N 1
ATOM 3167 C CA . LEU A 1 425 ? -34.006 -30.121 -34.632 1.00 55.06 425 LEU A CA 1
ATOM 3168 C C . LEU A 1 425 ? -33.406 -28.711 -34.562 1.00 55.06 425 LEU A C 1
ATOM 3170 O O . LEU A 1 425 ? -32.234 -28.589 -34.245 1.00 55.06 425 LEU A O 1
ATOM 3174 N N . LEU A 1 426 ? -34.204 -27.654 -34.742 1.00 55.88 426 LEU A N 1
ATOM 3175 C CA . LEU A 1 426 ? -33.738 -26.261 -34.646 1.00 55.88 426 LEU A CA 1
ATOM 3176 C C . LEU A 1 426 ? -33.260 -25.903 -33.239 1.00 55.88 426 LEU A C 1
ATOM 3178 O O . LEU A 1 426 ? -32.249 -25.229 -33.089 1.00 55.88 426 LEU A O 1
ATOM 3182 N N . ARG A 1 427 ? -33.932 -26.407 -32.197 1.00 55.19 427 ARG A N 1
ATOM 3183 C CA . ARG A 1 427 ? -33.488 -26.206 -30.809 1.00 55.19 427 ARG A CA 1
ATOM 3184 C C . ARG A 1 427 ? -32.193 -26.966 -30.514 1.00 55.19 427 ARG A C 1
ATOM 3186 O O . ARG A 1 427 ? -31.331 -26.433 -29.828 1.00 55.19 427 ARG A O 1
ATOM 3193 N N . LYS A 1 428 ? -32.032 -28.177 -31.065 1.00 57.28 428 LYS A N 1
ATOM 3194 C CA . LYS A 1 428 ? -30.767 -28.927 -31.010 1.00 57.28 428 LYS A CA 1
ATOM 3195 C C . LYS A 1 428 ? -29.658 -28.208 -31.771 1.00 57.28 428 LYS A C 1
ATOM 3197 O O . LYS A 1 428 ? -28.577 -28.095 -31.227 1.00 57.28 428 LYS A O 1
ATOM 3202 N N . ILE A 1 429 ? -29.931 -27.696 -32.971 1.00 63.84 429 ILE A N 1
ATOM 3203 C CA . ILE A 1 429 ? -28.967 -26.943 -33.780 1.00 63.84 429 ILE A CA 1
ATOM 3204 C C . ILE A 1 429 ? -28.555 -25.671 -33.047 1.00 63.84 429 ILE A C 1
ATOM 3206 O O . ILE A 1 429 ? -27.370 -25.428 -32.946 1.00 63.84 429 ILE A O 1
ATOM 3210 N N . LEU A 1 430 ? -29.485 -24.910 -32.465 1.00 58.41 430 LEU A N 1
ATOM 3211 C CA . LEU A 1 430 ? -29.165 -23.681 -31.734 1.00 58.41 430 LEU A CA 1
ATOM 3212 C C . LEU A 1 430 ? -28.366 -23.957 -30.449 1.00 58.41 430 LEU A C 1
ATOM 3214 O O . LEU A 1 430 ? -27.431 -23.229 -30.147 1.00 58.41 430 LEU A O 1
ATOM 3218 N N . ILE A 1 431 ? -28.700 -25.023 -29.712 1.00 57.34 431 ILE A N 1
ATOM 3219 C CA . ILE A 1 431 ? -27.924 -25.463 -28.541 1.00 57.34 431 ILE A CA 1
ATOM 3220 C C . ILE A 1 431 ? -26.537 -25.945 -28.971 1.00 57.34 431 ILE A C 1
ATOM 3222 O O . ILE A 1 431 ? -25.562 -25.560 -28.343 1.00 57.34 431 ILE A O 1
ATOM 3226 N N . LEU A 1 432 ? -26.436 -26.711 -30.060 1.00 51.44 432 LEU A N 1
ATOM 3227 C CA . LEU A 1 432 ? -25.159 -27.141 -30.629 1.00 51.44 432 LEU A CA 1
ATOM 3228 C C . LEU A 1 432 ? -24.340 -25.946 -31.131 1.00 51.44 432 LEU A C 1
ATOM 3230 O O . LEU A 1 432 ? -23.149 -25.920 -30.884 1.00 51.44 432 LEU A O 1
ATOM 3234 N N . PHE A 1 433 ? -24.958 -24.930 -31.737 1.00 52.62 433 PHE A N 1
ATOM 3235 C CA . PHE A 1 433 ? -24.289 -23.714 -32.217 1.00 52.62 433 PHE A CA 1
ATOM 3236 C C . PHE A 1 433 ? -23.783 -22.847 -31.055 1.00 52.62 433 PHE A C 1
ATOM 3238 O O . PHE A 1 433 ? -22.671 -22.335 -31.095 1.00 52.62 433 PHE A O 1
ATOM 3245 N N . VAL A 1 434 ? -24.572 -22.720 -29.983 1.00 50.44 434 VAL A N 1
ATOM 3246 C CA . VAL A 1 434 ? -24.171 -22.009 -28.757 1.00 50.44 434 VAL A CA 1
ATOM 3247 C C . VAL A 1 434 ? -23.119 -22.801 -27.972 1.00 50.44 434 VAL A C 1
ATOM 3249 O O . VAL A 1 434 ? -22.215 -22.198 -27.410 1.00 50.44 434 VAL A O 1
ATOM 3252 N N . GLN A 1 435 ? -23.182 -24.136 -27.968 1.00 44.16 435 GLN A N 1
ATOM 3253 C CA . GLN A 1 435 ? -22.136 -24.999 -27.405 1.00 44.16 435 GLN A CA 1
ATOM 3254 C C . GLN A 1 435 ? -20.853 -24.979 -28.248 1.00 44.16 435 GLN A C 1
ATOM 3256 O O . GLN A 1 435 ? -19.766 -25.040 -27.688 1.00 44.16 435 GLN A O 1
ATOM 3261 N N . GLN A 1 436 ? -20.967 -24.838 -29.569 1.00 45.84 436 GLN A N 1
ATOM 3262 C CA . GLN A 1 436 ? -19.839 -24.710 -30.492 1.00 45.84 436 GLN A CA 1
ATOM 3263 C C . GLN A 1 436 ? -19.151 -23.340 -30.369 1.00 45.84 436 GLN A C 1
ATOM 3265 O O . GLN A 1 436 ? -17.941 -23.263 -30.527 1.00 45.84 436 GLN A O 1
ATOM 3270 N N . MET A 1 437 ? -19.884 -22.285 -29.992 1.00 48.81 437 MET A N 1
ATOM 3271 C CA . MET A 1 437 ? -19.308 -20.985 -29.606 1.00 48.81 437 MET A CA 1
ATOM 3272 C C . MET A 1 437 ? -18.797 -20.924 -28.152 1.00 48.81 437 MET A C 1
ATOM 3274 O O . MET A 1 437 ? -18.209 -19.920 -27.766 1.00 48.81 437 MET A O 1
ATOM 3278 N N . ALA A 1 438 ? -19.025 -21.952 -27.324 1.00 49.25 438 ALA A N 1
ATOM 3279 C CA . ALA A 1 438 ? -18.691 -21.930 -25.893 1.00 49.25 438 ALA A CA 1
ATOM 3280 C C . ALA A 1 438 ? -17.260 -22.395 -25.552 1.00 49.25 438 ALA A C 1
ATOM 3282 O O . ALA A 1 438 ? -16.920 -22.447 -24.372 1.00 49.25 438 ALA A O 1
ATOM 3283 N N . ASN A 1 439 ? -16.431 -22.716 -26.548 1.00 64.44 439 ASN A N 1
ATOM 3284 C CA . ASN A 1 439 ? -15.036 -23.147 -26.379 1.00 64.44 439 ASN A CA 1
ATOM 3285 C C . ASN A 1 439 ? -14.118 -22.550 -27.463 1.00 64.44 439 ASN A C 1
ATOM 3287 O O . ASN A 1 439 ? -13.139 -23.176 -27.861 1.00 64.44 439 ASN A O 1
ATOM 3291 N N . GLU A 1 440 ? -14.439 -21.367 -27.991 1.00 88.25 440 GLU A N 1
ATOM 3292 C CA . GLU A 1 440 ? -13.581 -20.758 -29.010 1.00 88.25 440 GLU A CA 1
ATOM 3293 C C . GLU A 1 440 ? -12.296 -20.231 -28.358 1.00 88.25 440 GLU A C 1
ATOM 3295 O O . GLU A 1 440 ? -12.335 -19.345 -27.495 1.00 88.25 440 GLU A O 1
ATOM 3300 N N . VAL A 1 441 ? -11.164 -20.797 -28.777 1.00 96.50 441 VAL A N 1
ATOM 3301 C CA . VAL A 1 441 ? -9.817 -20.383 -28.382 1.00 96.50 441 VAL A CA 1
ATOM 3302 C C . VAL A 1 441 ? -9.111 -19.849 -29.624 1.00 96.50 441 VAL A C 1
ATOM 3304 O O . VAL A 1 441 ? -8.882 -20.586 -30.583 1.00 96.50 441 VAL A O 1
ATOM 3307 N N . VAL A 1 442 ? -8.778 -18.562 -29.613 1.00 97.25 442 VAL A N 1
ATOM 3308 C CA . VAL A 1 442 ? -8.013 -17.899 -30.676 1.00 97.25 442 VAL A CA 1
ATOM 3309 C C . VAL A 1 442 ? -6.699 -17.396 -30.093 1.00 97.25 442 VAL A C 1
ATOM 3311 O O . VAL A 1 442 ? -6.687 -16.830 -29.003 1.00 97.25 442 VAL A O 1
ATOM 3314 N N . LEU A 1 443 ? -5.596 -17.587 -30.806 1.00 97.81 443 LEU A N 1
ATOM 3315 C CA . LEU A 1 443 ? -4.287 -17.054 -30.450 1.00 97.81 443 LEU A CA 1
ATOM 3316 C C . LEU A 1 443 ? -3.884 -16.003 -31.482 1.00 97.81 443 LEU A C 1
ATOM 3318 O O . LEU A 1 443 ? -3.716 -16.339 -32.650 1.00 97.81 443 LEU A O 1
ATOM 3322 N N . LEU A 1 444 ? -3.713 -14.753 -31.048 1.00 97.69 444 LEU A N 1
ATOM 3323 C CA . LEU A 1 444 ? -3.015 -13.748 -31.849 1.00 97.69 444 LEU A CA 1
ATOM 3324 C C . LEU A 1 444 ? -1.518 -14.034 -31.752 1.00 97.69 444 LEU A C 1
ATOM 3326 O O . LEU A 1 444 ? -0.947 -13.994 -30.655 1.00 97.69 444 LEU A O 1
ATOM 3330 N N . ASP A 1 445 ? -0.917 -14.367 -32.885 1.00 94.88 445 ASP A N 1
ATOM 3331 C CA . ASP A 1 445 ? 0.325 -15.123 -32.960 1.00 94.88 445 ASP A CA 1
ATOM 3332 C C . ASP A 1 445 ? 1.328 -14.502 -33.943 1.00 94.88 445 ASP A C 1
ATOM 3334 O O . ASP A 1 445 ? 0.972 -13.757 -34.848 1.00 94.88 445 ASP A O 1
ATOM 3338 N N . PHE A 1 446 ? 2.599 -14.849 -33.787 1.00 93.38 446 PHE A N 1
ATOM 3339 C CA . PHE A 1 446 ? 3.623 -14.712 -34.812 1.00 93.38 446 PHE A CA 1
ATOM 3340 C C . PHE A 1 446 ? 4.558 -15.913 -34.702 1.00 93.38 446 PHE A C 1
ATOM 3342 O O . PHE A 1 446 ? 5.029 -16.245 -33.611 1.00 93.38 446 PHE A O 1
ATOM 3349 N N . GLU A 1 447 ? 4.827 -16.569 -35.826 1.00 88.38 447 GLU A N 1
ATOM 3350 C CA . GLU A 1 447 ? 5.513 -17.863 -35.860 1.00 88.38 447 GLU A CA 1
ATOM 3351 C C . GLU A 1 447 ? 6.871 -17.819 -35.147 1.00 88.38 447 GLU A C 1
ATOM 3353 O O . GLU A 1 447 ? 7.102 -18.602 -34.230 1.00 88.38 447 GLU A O 1
ATOM 3358 N N . MET A 1 448 ? 7.696 -16.809 -35.428 1.00 90.38 448 MET A N 1
ATOM 3359 C CA . MET A 1 448 ? 9.037 -16.664 -34.839 1.00 90.38 448 MET A CA 1
ATOM 3360 C C . MET A 1 448 ? 9.048 -16.047 -33.428 1.00 90.38 448 MET A C 1
ATOM 3362 O O . MET A 1 448 ? 10.114 -15.765 -32.877 1.00 90.38 448 MET A O 1
ATOM 3366 N N . SER A 1 449 ? 7.883 -15.786 -32.823 1.00 93.44 449 SER A N 1
ATOM 3367 C CA . SER A 1 449 ? 7.812 -15.203 -31.480 1.00 93.44 449 SER A CA 1
ATOM 3368 C C . SER A 1 449 ? 8.068 -16.265 -30.404 1.00 93.44 449 SER A C 1
ATOM 3370 O O . SER A 1 449 ? 7.248 -17.176 -30.250 1.00 93.44 449 SER A O 1
ATOM 3372 N N . PRO A 1 450 ? 9.115 -16.120 -29.564 1.00 94.75 450 PRO A N 1
ATOM 3373 C CA . PRO A 1 450 ? 9.332 -17.039 -28.448 1.00 94.75 450 PRO A CA 1
ATOM 3374 C C . PRO A 1 450 ? 8.176 -16.940 -27.438 1.00 94.75 450 PRO A C 1
ATOM 3376 O O . PRO A 1 450 ? 7.719 -17.930 -26.875 1.00 94.75 450 PRO A O 1
ATOM 3379 N N . PHE A 1 451 ? 7.609 -15.748 -27.253 1.00 96.88 451 PHE A N 1
ATOM 3380 C CA . PHE A 1 451 ? 6.492 -15.554 -26.334 1.00 96.88 451 PHE A CA 1
ATOM 3381 C C . PHE A 1 451 ? 5.231 -16.281 -26.796 1.00 96.88 451 PHE A C 1
ATOM 3383 O O . PHE A 1 451 ? 4.532 -16.872 -25.975 1.00 96.88 451 PHE A O 1
ATOM 3390 N N . ALA A 1 452 ? 4.947 -16.269 -28.098 1.00 96.81 452 ALA A N 1
ATOM 3391 C CA . ALA A 1 452 ? 3.791 -16.971 -28.634 1.00 96.81 452 ALA A CA 1
ATOM 3392 C C . ALA A 1 452 ? 4.016 -18.489 -28.702 1.00 96.81 452 ALA A C 1
ATOM 3394 O O . ALA A 1 452 ? 3.099 -19.252 -28.394 1.00 96.81 452 ALA A O 1
ATOM 3395 N N . ALA A 1 453 ? 5.255 -18.931 -28.947 1.00 97.31 453 ALA A N 1
ATOM 3396 C CA . ALA A 1 453 ? 5.629 -20.339 -28.858 1.00 97.31 453 ALA A CA 1
ATOM 3397 C C . ALA A 1 453 ? 5.301 -20.958 -27.490 1.00 97.31 453 ALA A C 1
ATOM 3399 O O . ALA A 1 453 ? 4.785 -22.069 -27.442 1.00 97.31 453 ALA A O 1
ATOM 3400 N N . ARG A 1 454 ? 5.495 -20.233 -26.376 1.00 97.81 454 ARG A N 1
ATOM 3401 C CA . ARG A 1 454 ? 5.086 -20.702 -25.032 1.00 97.81 454 ARG A CA 1
ATOM 3402 C C . ARG A 1 454 ? 3.608 -21.072 -24.968 1.00 97.81 454 ARG A C 1
ATOM 3404 O O . ARG A 1 454 ? 3.244 -22.085 -24.379 1.00 97.81 454 ARG A O 1
ATOM 3411 N N . VAL A 1 455 ? 2.765 -20.236 -25.573 1.00 98.19 455 VAL A N 1
ATOM 3412 C CA . VAL A 1 455 ? 1.312 -20.422 -25.582 1.00 98.19 455 VAL A CA 1
ATOM 3413 C C . VAL A 1 455 ? 0.933 -21.600 -26.473 1.00 98.19 455 VAL A C 1
ATOM 3415 O O . VAL A 1 455 ? 0.141 -22.434 -26.043 1.00 98.19 455 VAL A O 1
ATOM 3418 N N . ARG A 1 456 ? 1.547 -21.718 -27.659 1.00 98.12 456 ARG A N 1
ATOM 3419 C CA . ARG A 1 456 ? 1.366 -22.882 -28.540 1.00 98.12 456 ARG A CA 1
ATOM 3420 C C . ARG A 1 456 ? 1.733 -24.183 -27.821 1.00 98.12 456 ARG A C 1
ATOM 3422 O O . ARG A 1 456 ? 0.899 -25.079 -27.744 1.00 98.12 456 ARG A O 1
ATOM 3429 N N . ILE A 1 457 ? 2.906 -24.242 -27.181 1.00 98.06 457 ILE A N 1
ATOM 3430 C CA . ILE A 1 457 ? 3.350 -25.421 -26.419 1.00 98.06 457 ILE A CA 1
ATOM 3431 C C . ILE A 1 457 ? 2.354 -25.758 -25.305 1.00 98.06 457 ILE A C 1
ATOM 3433 O O . ILE A 1 457 ? 1.987 -26.919 -25.150 1.00 98.06 457 ILE A O 1
ATOM 3437 N N . ALA A 1 458 ? 1.886 -24.767 -24.541 1.00 97.94 458 ALA A N 1
ATOM 3438 C CA . ALA A 1 458 ? 0.936 -25.001 -23.455 1.00 97.94 458 ALA A CA 1
ATOM 3439 C C . ALA A 1 458 ? -0.422 -25.528 -23.952 1.00 97.94 458 ALA A C 1
ATOM 3441 O O . ALA A 1 458 ? -0.999 -26.419 -23.324 1.00 97.94 458 ALA A O 1
ATOM 3442 N N . LEU A 1 459 ? -0.930 -25.009 -25.075 1.00 97.31 459 LEU A N 1
ATOM 3443 C CA . LEU A 1 459 ? -2.162 -25.498 -25.701 1.00 97.31 459 LEU A CA 1
ATOM 3444 C C . LEU A 1 459 ? -1.992 -26.935 -26.215 1.00 97.31 459 LEU A C 1
ATOM 3446 O O . LEU A 1 459 ? -2.865 -27.767 -25.967 1.00 97.31 459 LEU A O 1
ATOM 3450 N N . GLU A 1 460 ? -0.853 -27.253 -26.836 1.00 96.56 460 GLU A N 1
ATOM 3451 C CA . GLU A 1 460 ? -0.520 -28.603 -27.311 1.00 96.56 460 GLU A CA 1
ATOM 3452 C C . GLU A 1 460 ? -0.341 -29.603 -26.154 1.00 96.56 460 GLU A C 1
ATOM 3454 O O . GLU A 1 460 ? -0.935 -30.680 -26.180 1.00 96.56 460 GLU A O 1
ATOM 3459 N N . GLU A 1 461 ? 0.385 -29.251 -25.082 1.00 95.06 461 GLU A N 1
ATOM 3460 C CA . GLU A 1 461 ? 0.536 -30.108 -23.887 1.00 95.06 461 GLU A CA 1
ATOM 3461 C C . GLU A 1 461 ? -0.817 -30.408 -23.219 1.00 95.06 461 GLU A C 1
ATOM 3463 O O . GLU A 1 461 ? -1.021 -31.478 -22.638 1.00 95.06 461 GLU A O 1
ATOM 3468 N N . LYS A 1 462 ? -1.776 -29.482 -23.319 1.00 94.44 462 LYS A N 1
ATOM 3469 C CA . LYS A 1 462 ? -3.147 -29.669 -22.825 1.00 94.44 462 LYS A CA 1
ATOM 3470 C C . LYS A 1 462 ? -4.069 -30.341 -23.851 1.00 94.44 462 LYS A C 1
ATOM 3472 O O . LYS A 1 462 ? -5.163 -30.795 -23.481 1.00 94.44 462 LYS A O 1
ATOM 3477 N N . GLY A 1 463 ? -3.643 -30.457 -25.108 1.00 94.50 463 GLY A N 1
ATOM 3478 C CA . GLY A 1 463 ? -4.441 -30.948 -26.230 1.00 94.50 463 GLY A CA 1
ATOM 3479 C C . GLY A 1 463 ? -5.693 -30.103 -26.456 1.00 94.50 463 GLY A C 1
ATOM 3480 O O . GLY A 1 463 ? -6.796 -30.654 -26.492 1.00 94.50 463 GLY A O 1
ATOM 3481 N N . ILE A 1 464 ? -5.534 -28.777 -26.488 1.00 95.31 464 ILE A N 1
ATOM 3482 C CA . ILE A 1 464 ? -6.607 -27.804 -26.721 1.00 95.31 464 ILE A CA 1
ATOM 3483 C C . ILE A 1 464 ? -6.539 -27.337 -28.167 1.00 95.31 464 ILE A C 1
ATOM 3485 O O . ILE A 1 464 ? -5.528 -26.794 -28.596 1.00 95.31 464 ILE A O 1
ATOM 3489 N N . GLU A 1 465 ? -7.629 -27.525 -28.907 1.00 94.56 465 GLU A N 1
ATOM 3490 C CA . GLU A 1 465 ? -7.757 -26.983 -30.257 1.00 94.56 465 GLU A CA 1
ATOM 3491 C C . GLU A 1 465 ? -7.902 -25.458 -30.202 1.00 94.56 465 GLU A C 1
ATOM 3493 O O . GLU A 1 465 ? -8.666 -24.922 -29.397 1.00 94.56 465 GLU A O 1
ATOM 3498 N N . TYR A 1 466 ? -7.177 -24.760 -31.072 1.00 95.56 466 TYR A N 1
ATOM 3499 C CA . TYR A 1 466 ? -7.216 -23.307 -31.173 1.00 95.56 466 TYR A CA 1
ATOM 3500 C C . TYR A 1 466 ? -7.055 -22.853 -32.623 1.00 95.56 466 TYR A C 1
ATOM 3502 O O . TYR A 1 466 ? -6.496 -23.555 -33.466 1.00 95.56 466 TYR A O 1
ATOM 3510 N N . LYS A 1 467 ? -7.538 -21.646 -32.910 1.00 95.75 467 LYS A N 1
ATOM 3511 C CA . LYS A 1 467 ? -7.286 -20.946 -34.169 1.00 95.75 467 LYS A CA 1
ATOM 3512 C C . LYS A 1 467 ? -6.117 -19.984 -33.972 1.00 95.75 467 LYS A C 1
ATOM 3514 O O . LYS A 1 467 ? -6.196 -19.114 -33.111 1.00 95.75 467 LYS A O 1
ATOM 3519 N N . SER A 1 468 ? -5.062 -20.109 -34.770 1.00 94.19 468 SER A N 1
ATOM 3520 C CA . SER A 1 468 ? -3.982 -19.116 -34.799 1.00 94.19 468 SER A CA 1
ATOM 3521 C C . SER A 1 468 ? -4.297 -18.019 -35.821 1.00 94.19 468 SER A C 1
ATOM 3523 O O . SER A 1 468 ? -4.682 -18.309 -36.957 1.00 94.19 468 SER A O 1
ATOM 3525 N N . GLU A 1 469 ? -4.180 -16.760 -35.408 1.00 95.25 469 GLU A N 1
ATOM 3526 C CA . GLU A 1 469 ? -4.290 -15.575 -36.257 1.00 95.25 469 GLU A CA 1
ATOM 3527 C C . GLU A 1 469 ? -2.939 -14.859 -36.270 1.00 95.25 469 GLU A C 1
ATOM 3529 O O . GLU A 1 469 ? -2.505 -14.317 -35.256 1.00 95.25 469 GLU A O 1
ATOM 3534 N N . VAL A 1 470 ? -2.266 -14.883 -37.422 1.00 94.00 470 VAL A N 1
ATOM 3535 C CA . VAL A 1 470 ? -0.924 -14.309 -37.576 1.00 94.00 470 VAL A CA 1
ATOM 3536 C C . VAL A 1 470 ? -0.998 -12.782 -37.626 1.00 94.00 470 VAL A C 1
ATOM 3538 O O . VAL A 1 470 ? -1.738 -12.215 -38.430 1.00 94.00 470 VAL A O 1
ATOM 3541 N N . GLU A 1 471 ? -0.206 -12.123 -36.785 1.00 93.94 471 GLU A N 1
ATOM 3542 C CA . GLU A 1 471 ? -0.081 -10.671 -36.689 1.00 93.94 471 GLU A CA 1
ATOM 3543 C C . GLU A 1 471 ? 1.165 -10.155 -37.420 1.00 93.94 471 GLU A C 1
ATOM 3545 O O . GLU A 1 471 ? 2.253 -10.729 -37.334 1.00 93.94 471 GLU A O 1
ATOM 3550 N N . ASP A 1 472 ? 1.009 -9.015 -38.093 1.00 87.44 472 ASP A N 1
ATOM 3551 C CA . ASP A 1 472 ? 2.119 -8.227 -38.628 1.00 87.44 472 ASP A CA 1
ATOM 3552 C C . ASP A 1 472 ? 2.630 -7.281 -37.530 1.00 87.44 472 ASP A C 1
ATOM 3554 O O . ASP A 1 472 ? 1.928 -6.373 -37.076 1.00 87.44 472 ASP A O 1
ATOM 3558 N N . LEU A 1 473 ? 3.867 -7.497 -37.078 1.00 85.31 473 LEU A N 1
ATOM 3559 C CA . LEU A 1 473 ? 4.457 -6.723 -35.982 1.00 85.31 473 LEU A CA 1
ATOM 3560 C C . LEU A 1 473 ? 4.835 -5.290 -36.379 1.00 85.31 473 LEU A C 1
ATOM 3562 O O . LEU A 1 473 ? 4.935 -4.430 -35.497 1.00 85.31 473 LEU A O 1
ATOM 3566 N N . SER A 1 474 ? 5.003 -5.029 -37.676 1.00 83.25 474 SER A N 1
ATOM 3567 C CA . SER A 1 474 ? 5.272 -3.702 -38.235 1.00 83.25 474 SER A CA 1
ATOM 3568 C C . SER A 1 474 ? 3.977 -2.924 -38.479 1.00 83.25 474 SER A C 1
ATOM 3570 O O . SER A 1 474 ? 3.955 -1.701 -38.332 1.00 83.25 474 SER A O 1
ATOM 3572 N N . ASN A 1 475 ? 2.880 -3.623 -38.786 1.00 89.44 475 ASN A N 1
ATOM 3573 C CA . ASN A 1 475 ? 1.554 -3.044 -38.995 1.00 89.44 475 ASN A CA 1
ATOM 3574 C C . ASN A 1 475 ? 0.468 -3.802 -38.210 1.00 89.44 475 ASN A C 1
ATOM 3576 O O . ASN A 1 475 ? -0.319 -4.572 -38.762 1.00 89.44 475 ASN A O 1
ATOM 3580 N N . LYS A 1 476 ? 0.432 -3.548 -36.899 1.00 91.12 476 LYS A N 1
ATOM 3581 C CA . LYS A 1 476 ? -0.431 -4.247 -35.934 1.00 91.12 476 LYS A CA 1
ATOM 3582 C C . LYS A 1 476 ? -1.912 -4.144 -36.288 1.00 91.12 476 LYS A C 1
ATOM 3584 O O . LYS A 1 476 ? -2.423 -3.049 -36.543 1.00 91.12 476 LYS A O 1
ATOM 3589 N N . SER A 1 477 ? -2.631 -5.266 -36.219 1.00 92.19 477 SER A N 1
ATOM 3590 C CA . SER A 1 477 ? -4.054 -5.286 -36.544 1.00 92.19 477 SER A CA 1
ATOM 3591 C C . SER A 1 477 ? -4.890 -4.464 -35.551 1.00 92.19 477 SER A C 1
ATOM 3593 O O . SER A 1 477 ? -4.581 -4.337 -34.363 1.00 92.19 477 SER A O 1
ATOM 3595 N N . SER A 1 478 ? -6.029 -3.942 -36.019 1.00 91.62 478 SER A N 1
ATOM 3596 C CA . SER A 1 478 ? -7.010 -3.299 -35.128 1.00 91.62 478 SER A CA 1
ATOM 3597 C C . SER A 1 478 ? -7.547 -4.256 -34.055 1.00 91.62 478 SER A C 1
ATOM 3599 O O . SER A 1 478 ? -7.934 -3.809 -32.974 1.00 91.62 478 SER A O 1
ATOM 3601 N N . ASN A 1 479 ? -7.541 -5.566 -34.333 1.00 91.69 479 ASN A N 1
ATOM 3602 C CA . ASN A 1 479 ? -7.944 -6.590 -33.380 1.00 91.69 479 ASN A CA 1
ATOM 3603 C C . ASN A 1 479 ? -6.928 -6.688 -32.235 1.00 91.69 479 ASN A C 1
ATOM 3605 O O . ASN A 1 479 ? -7.320 -6.581 -31.076 1.00 91.69 479 ASN A O 1
ATOM 3609 N N . LEU A 1 480 ? -5.628 -6.766 -32.540 1.00 92.94 480 LEU A N 1
ATOM 3610 C CA . LEU A 1 480 ? -4.561 -6.777 -31.537 1.00 92.94 480 LEU A CA 1
ATOM 3611 C C . LEU A 1 480 ? -4.606 -5.535 -30.639 1.00 92.94 480 LEU A C 1
ATOM 3613 O O . LEU A 1 480 ? -4.592 -5.659 -29.415 1.00 92.94 480 LEU A O 1
ATOM 3617 N N . LEU A 1 481 ? -4.728 -4.341 -31.229 1.00 92.88 481 LEU A N 1
ATOM 3618 C CA . LEU A 1 481 ? -4.794 -3.084 -30.471 1.00 92.88 481 LEU A CA 1
ATOM 3619 C C . LEU A 1 481 ? -6.024 -3.011 -29.555 1.00 92.88 481 LEU A C 1
ATOM 3621 O O . LEU A 1 481 ? -5.964 -2.428 -28.474 1.00 92.88 481 LEU A O 1
ATOM 3625 N N . LYS A 1 482 ? -7.142 -3.616 -29.971 1.00 93.31 482 LYS A N 1
ATOM 3626 C CA . LYS A 1 482 ? -8.364 -3.702 -29.165 1.00 93.31 482 LYS A CA 1
ATOM 3627 C C . LYS A 1 482 ? -8.245 -4.738 -28.044 1.00 93.31 482 LYS A C 1
ATOM 3629 O O . LYS A 1 482 ? -8.759 -4.500 -26.954 1.00 93.31 482 LYS A O 1
ATOM 3634 N N . MET A 1 483 ? -7.621 -5.882 -28.318 1.00 94.56 483 MET A N 1
ATOM 3635 C CA . MET A 1 483 ? -7.540 -7.013 -27.388 1.00 94.56 483 MET A CA 1
ATOM 3636 C C . MET A 1 483 ? -6.410 -6.863 -26.361 1.00 94.56 483 MET A C 1
ATOM 3638 O O . MET A 1 483 ? -6.554 -7.342 -25.241 1.00 94.56 483 MET A O 1
ATOM 3642 N N . ASN A 1 484 ? -5.339 -6.134 -26.694 1.00 95.56 484 ASN A N 1
ATOM 3643 C CA . ASN A 1 484 ? -4.271 -5.740 -25.773 1.00 95.56 484 ASN A CA 1
ATOM 3644 C C . ASN A 1 484 ? -4.010 -4.220 -25.854 1.00 95.56 484 ASN A C 1
ATOM 3646 O O . ASN A 1 484 ? -2.998 -3.794 -26.414 1.00 95.56 484 ASN A O 1
ATOM 3650 N N . PRO A 1 485 ? -4.897 -3.374 -25.298 1.00 91.56 485 PRO A N 1
ATOM 3651 C CA . PRO A 1 485 ? -4.760 -1.919 -25.400 1.00 91.56 485 PRO A CA 1
ATOM 3652 C C . PRO A 1 485 ? -3.593 -1.352 -24.577 1.00 91.56 485 PRO A C 1
ATOM 3654 O O . PRO A 1 485 ? -3.172 -0.224 -24.826 1.00 91.56 485 PRO A O 1
ATOM 3657 N N . VAL A 1 486 ? -3.083 -2.116 -23.602 1.00 89.75 486 VAL A N 1
ATOM 3658 C CA . VAL A 1 486 ? -2.024 -1.682 -22.681 1.00 89.75 486 VAL A CA 1
ATOM 3659 C C . VAL A 1 486 ? -0.655 -1.791 -23.346 1.00 89.75 486 VAL A C 1
ATOM 3661 O O . VAL A 1 486 ? 0.009 -0.778 -23.543 1.00 89.75 486 VAL A O 1
ATOM 3664 N N . ASN A 1 487 ? -0.258 -3.008 -23.732 1.00 89.12 487 ASN A N 1
ATOM 3665 C CA . ASN A 1 487 ? 1.078 -3.268 -24.276 1.00 89.12 487 ASN A CA 1
ATOM 3666 C C . ASN A 1 487 ? 1.082 -3.341 -25.802 1.00 89.12 487 ASN A C 1
ATOM 3668 O O . ASN A 1 487 ? 2.126 -3.145 -26.422 1.00 89.12 487 ASN A O 1
ATOM 3672 N N . GLN A 1 488 ? -0.078 -3.595 -26.423 1.00 94.06 488 GLN A N 1
ATOM 3673 C CA . GLN A 1 488 ? -0.221 -3.709 -27.878 1.00 94.06 488 GLN A CA 1
ATOM 3674 C C . GLN A 1 488 ? 0.743 -4.754 -28.460 1.00 94.06 488 GLN A C 1
ATOM 3676 O O . GLN A 1 488 ? 1.341 -4.549 -29.517 1.00 94.06 488 GLN A O 1
ATOM 3681 N N . GLN A 1 489 ? 0.959 -5.845 -27.728 1.00 93.69 489 GLN A N 1
ATOM 3682 C CA . GLN A 1 489 ? 1.928 -6.895 -28.035 1.00 93.69 489 GLN A CA 1
ATOM 3683 C C . GLN A 1 489 ? 1.243 -8.259 -28.103 1.00 93.69 489 GLN A C 1
ATOM 3685 O O . GLN A 1 489 ? 0.223 -8.488 -27.450 1.00 93.69 489 GLN A O 1
ATOM 3690 N N . ILE A 1 490 ? 1.835 -9.154 -28.889 1.00 95.44 490 ILE A N 1
ATOM 3691 C CA . ILE A 1 490 ? 1.515 -10.582 -28.916 1.00 95.44 490 ILE A CA 1
ATOM 3692 C C . ILE A 1 490 ? 2.390 -11.347 -27.902 1.00 95.44 490 ILE A C 1
ATOM 3694 O O . ILE A 1 490 ? 3.474 -10.868 -27.557 1.00 95.44 490 ILE A O 1
ATOM 3698 N N . PRO A 1 491 ? 1.993 -12.556 -27.470 1.00 97.75 491 PRO A N 1
ATOM 3699 C CA . PRO A 1 491 ? 0.731 -13.234 -27.773 1.00 97.75 491 PRO A CA 1
ATOM 3700 C C . PRO A 1 491 ? -0.469 -12.636 -27.039 1.00 97.75 491 PRO A C 1
ATOM 3702 O O . PRO A 1 491 ? -0.339 -12.084 -25.945 1.00 97.75 491 PRO A O 1
ATOM 3705 N N . VAL A 1 492 ? -1.653 -12.827 -27.622 1.00 98.06 492 VAL A N 1
ATOM 3706 C CA . VAL A 1 492 ? -2.935 -12.627 -26.933 1.00 98.06 492 VAL A CA 1
ATOM 3707 C C . VAL A 1 492 ? -3.784 -13.873 -27.123 1.00 98.06 492 VAL A C 1
ATOM 3709 O O . VAL A 1 492 ? -4.117 -14.229 -28.252 1.00 98.06 492 VAL A O 1
ATOM 3712 N N . LEU A 1 493 ? -4.156 -14.527 -26.024 1.00 98.25 493 LEU A N 1
ATOM 3713 C CA . LEU A 1 493 ? -5.112 -15.629 -26.056 1.00 98.25 493 LEU A CA 1
ATOM 3714 C C . LEU A 1 493 ? -6.517 -15.065 -25.873 1.00 98.25 493 LEU A C 1
ATOM 3716 O O . LEU A 1 493 ? -6.823 -14.472 -24.844 1.00 98.25 493 LEU A O 1
ATOM 3720 N N . ILE A 1 494 ? -7.385 -15.262 -26.851 1.00 97.12 494 ILE A N 1
ATOM 3721 C CA . ILE A 1 494 ? -8.791 -14.888 -26.783 1.00 97.12 494 ILE A CA 1
ATOM 3722 C C . ILE A 1 494 ? -9.584 -16.161 -26.511 1.00 97.12 494 ILE A C 1
ATOM 3724 O O . ILE A 1 494 ? -9.746 -17.004 -27.390 1.00 97.12 494 ILE A O 1
ATOM 3728 N N . HIS A 1 495 ? -10.093 -16.298 -25.291 1.00 95.50 495 HIS A N 1
ATOM 3729 C CA . HIS A 1 495 ? -10.939 -17.421 -24.901 1.00 95.50 495 HIS A CA 1
ATOM 3730 C C . HIS A 1 495 ? -12.373 -16.927 -24.708 1.00 95.50 495 HIS A C 1
ATOM 3732 O O . HIS A 1 495 ? -12.651 -16.106 -23.829 1.00 95.50 495 HIS A O 1
ATOM 3738 N N . ASN A 1 496 ? -13.294 -17.400 -25.554 1.00 90.06 496 ASN A N 1
ATOM 3739 C CA . ASN A 1 496 ? -14.702 -16.990 -25.555 1.00 90.06 496 ASN A CA 1
ATOM 3740 C C . ASN A 1 496 ? -14.876 -15.457 -25.622 1.00 90.06 496 ASN A C 1
ATOM 3742 O O . ASN A 1 496 ? -15.628 -14.851 -24.850 1.00 90.06 496 ASN A O 1
ATOM 3746 N N . GLY A 1 497 ? -14.116 -14.820 -26.521 1.00 89.12 497 GLY A N 1
ATOM 3747 C CA . GLY A 1 497 ? -14.127 -13.372 -26.748 1.00 89.12 497 GLY A CA 1
ATOM 3748 C C . GLY A 1 497 ? -13.452 -12.532 -25.656 1.00 89.12 497 GLY A C 1
ATOM 3749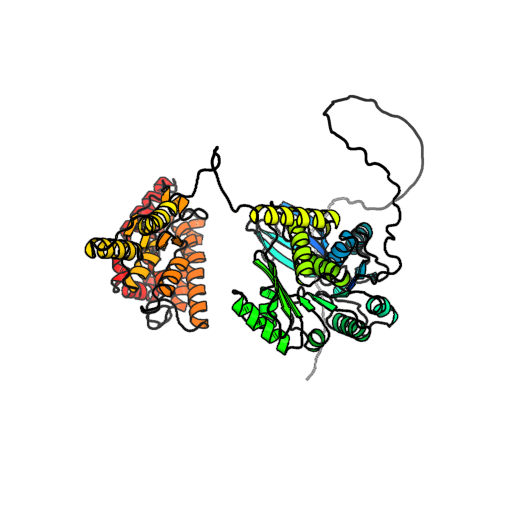 O O . GLY A 1 497 ? -13.524 -11.305 -25.714 1.00 89.12 497 GLY A O 1
ATOM 3750 N N . ARG A 1 498 ? -12.816 -13.157 -24.655 1.00 92.75 498 ARG A N 1
ATOM 3751 C CA . ARG A 1 498 ? -12.088 -12.459 -23.586 1.00 92.75 498 ARG A CA 1
ATOM 3752 C C . ARG A 1 498 ? -10.585 -12.576 -23.825 1.00 92.75 498 ARG A C 1
ATOM 3754 O O . ARG A 1 498 ? -10.113 -13.706 -23.927 1.00 92.75 498 ARG A O 1
ATOM 3761 N N . PRO A 1 499 ? -9.845 -11.460 -23.904 1.00 96.56 499 PRO A N 1
ATOM 3762 C CA . PRO A 1 499 ? -8.406 -11.504 -24.108 1.00 96.56 499 PRO A CA 1
ATOM 3763 C C . PRO A 1 499 ? -7.651 -11.753 -22.796 1.00 96.56 499 PRO A C 1
ATOM 3765 O O . PRO A 1 499 ? -7.994 -11.205 -21.747 1.00 96.56 499 PRO A O 1
ATOM 3768 N N . ILE A 1 500 ? -6.592 -12.552 -22.882 1.00 98.19 500 ILE A N 1
ATOM 3769 C CA . ILE A 1 500 ? -5.565 -12.759 -21.866 1.00 98.19 500 ILE A CA 1
ATOM 3770 C C . ILE A 1 500 ? -4.239 -12.383 -22.528 1.00 98.19 500 ILE A C 1
ATOM 3772 O O . ILE A 1 500 ? -3.922 -12.874 -23.612 1.00 98.19 500 ILE A O 1
ATOM 3776 N N . CYS A 1 501 ? -3.499 -11.478 -21.895 1.00 96.44 501 CYS A N 1
ATOM 3777 C CA . CYS A 1 501 ? -2.231 -10.942 -22.390 1.00 96.44 501 CYS A CA 1
ATOM 3778 C C . CYS A 1 501 ? -1.070 -11.451 -21.528 1.00 96.44 501 CYS A C 1
ATOM 3780 O O . CYS A 1 501 ? -1.301 -11.907 -20.409 1.00 96.44 501 CYS A O 1
ATOM 3782 N N . GLU A 1 502 ? 0.156 -11.307 -22.036 1.00 95.94 502 GLU A N 1
ATOM 3783 C CA . GLU A 1 502 ? 1.415 -11.798 -21.450 1.00 95.94 502 GLU A CA 1
ATOM 3784 C C . GLU A 1 502 ? 1.559 -13.323 -21.477 1.00 95.94 502 GLU A C 1
ATOM 3786 O O . GLU A 1 502 ? 0.799 -14.059 -20.851 1.00 95.94 502 GLU A O 1
ATOM 3791 N N . SER A 1 503 ? 2.587 -13.816 -22.174 1.00 97.62 503 SER A N 1
ATOM 3792 C CA . SER A 1 503 ? 2.761 -15.253 -22.449 1.00 97.62 503 SER A CA 1
ATOM 3793 C C . SER A 1 503 ? 2.700 -16.146 -21.204 1.00 97.62 503 SER A C 1
ATOM 3795 O O . SER A 1 503 ? 1.982 -17.140 -21.212 1.00 97.62 503 SER A O 1
ATOM 3797 N N . MET A 1 504 ? 3.383 -15.789 -20.112 1.00 97.50 504 MET A N 1
ATOM 3798 C CA . MET A 1 504 ? 3.398 -16.619 -18.900 1.00 97.50 504 MET A CA 1
ATOM 3799 C C . MET A 1 504 ? 2.094 -16.530 -18.092 1.00 97.50 504 MET A C 1
ATOM 3801 O O . MET A 1 504 ? 1.682 -17.519 -17.486 1.00 97.50 504 MET A O 1
ATOM 3805 N N . ILE A 1 505 ? 1.388 -15.395 -18.152 1.00 97.69 505 ILE A N 1
ATOM 3806 C CA . ILE A 1 505 ? 0.032 -15.269 -17.594 1.00 97.69 505 ILE A CA 1
ATOM 3807 C C . ILE A 1 505 ? -0.938 -16.140 -18.399 1.00 97.69 505 ILE A C 1
ATOM 3809 O O . ILE A 1 505 ? -1.761 -16.845 -17.816 1.00 97.69 505 ILE A O 1
ATOM 3813 N N . ILE A 1 506 ? -0.809 -16.150 -19.728 1.00 98.31 506 ILE A N 1
ATOM 3814 C CA . ILE A 1 506 ? -1.590 -17.013 -20.619 1.00 98.31 506 ILE A CA 1
ATOM 3815 C C . ILE A 1 506 ? -1.331 -18.496 -20.316 1.00 98.31 506 ILE A C 1
ATOM 3817 O O . ILE A 1 506 ? -2.287 -19.258 -20.191 1.00 98.31 506 ILE A O 1
ATOM 3821 N N . VAL A 1 507 ? -0.072 -18.917 -20.154 1.00 98.06 507 VAL A N 1
ATOM 3822 C CA . VAL A 1 507 ? 0.272 -20.310 -19.800 1.00 98.06 507 VAL A CA 1
ATOM 3823 C C . VAL A 1 507 ? -0.362 -20.708 -18.465 1.00 98.06 507 VAL A C 1
ATOM 3825 O O . VAL A 1 507 ? -0.942 -21.787 -18.359 1.00 98.06 507 VAL A O 1
ATOM 3828 N N . GLN A 1 508 ? -0.313 -19.832 -17.457 1.00 97.25 508 GLN A N 1
ATOM 3829 C CA . GLN A 1 508 ? -0.982 -20.082 -16.180 1.00 97.25 508 GLN A CA 1
ATOM 3830 C C . GLN A 1 508 ? -2.506 -20.184 -16.344 1.00 97.25 508 GLN A C 1
ATOM 3832 O O . GLN A 1 508 ? -3.121 -21.100 -15.804 1.00 97.25 508 GLN A O 1
ATOM 3837 N N . TYR A 1 509 ? -3.114 -19.277 -17.109 1.00 97.69 509 TYR A N 1
ATOM 3838 C CA . TYR A 1 509 ? -4.545 -19.309 -17.398 1.00 97.69 509 TYR A CA 1
ATOM 3839 C C . TYR A 1 509 ? -4.960 -20.623 -18.071 1.00 97.69 509 TYR A C 1
ATOM 3841 O O . TYR A 1 509 ? -5.956 -21.231 -17.681 1.00 97.69 509 TYR A O 1
ATOM 3849 N N . ILE A 1 510 ? -4.172 -21.095 -19.042 1.00 97.31 510 ILE A N 1
ATOM 3850 C CA . ILE A 1 510 ? -4.377 -22.390 -19.695 1.00 97.31 510 ILE A CA 1
ATOM 3851 C C . ILE A 1 510 ? -4.324 -23.529 -18.666 1.00 97.31 510 ILE A C 1
ATOM 3853 O O . ILE A 1 510 ? -5.177 -24.420 -18.668 1.00 97.31 510 ILE A O 1
ATOM 3857 N N . ASP A 1 511 ? -3.352 -23.499 -17.756 1.00 95.75 511 ASP A N 1
ATOM 3858 C CA . ASP A 1 511 ? -3.220 -24.534 -16.734 1.00 95.75 511 ASP A CA 1
ATOM 3859 C C . ASP A 1 511 ? -4.432 -24.593 -15.790 1.00 95.75 511 ASP A C 1
ATOM 3861 O O . ASP A 1 511 ? -4.938 -25.675 -15.484 1.00 95.75 511 ASP A O 1
ATOM 3865 N N . GLU A 1 512 ? -4.943 -23.429 -15.388 1.00 95.88 512 GLU A N 1
ATOM 3866 C CA . GLU A 1 512 ? -6.072 -23.293 -14.463 1.00 95.88 512 GLU A CA 1
ATOM 3867 C C . GLU A 1 512 ? -7.421 -23.649 -15.110 1.00 95.88 512 GLU A C 1
ATOM 3869 O O . GLU A 1 512 ? -8.223 -24.388 -14.525 1.00 95.88 512 GLU A O 1
ATOM 3874 N N . VAL A 1 513 ? -7.678 -23.162 -16.329 1.00 95.25 513 VAL A N 1
ATOM 3875 C CA . VAL A 1 513 ? -8.942 -23.395 -17.049 1.00 95.25 513 VAL A CA 1
ATOM 3876 C C . VAL A 1 513 ? -9.096 -24.859 -17.441 1.00 95.25 513 VAL A C 1
ATOM 3878 O O . VAL A 1 513 ? -10.159 -25.451 -17.239 1.00 95.25 513 VAL A O 1
ATOM 3881 N N . TRP A 1 514 ? -8.030 -25.474 -17.954 1.00 95.00 514 TRP A N 1
ATOM 3882 C CA . TRP A 1 514 ? -8.012 -26.888 -18.327 1.00 95.00 514 TRP A CA 1
ATOM 3883 C C . TRP A 1 514 ? -7.314 -27.734 -17.250 1.00 95.00 514 TRP A C 1
ATOM 3885 O O . TRP A 1 514 ? -6.507 -28.616 -17.542 1.00 95.00 514 TRP A O 1
ATOM 3895 N N . SER A 1 515 ? -7.672 -27.497 -15.985 1.00 90.69 515 SER A N 1
ATOM 3896 C CA . SER A 1 515 ? -7.128 -28.181 -14.794 1.00 90.69 515 SER A CA 1
ATOM 3897 C C . SER A 1 515 ? -7.454 -29.678 -14.698 1.00 90.69 515 SER A C 1
ATOM 3899 O O . SER A 1 515 ? -6.849 -30.398 -13.908 1.00 90.69 515 SER A O 1
ATOM 3901 N N . HIS A 1 516 ? -8.382 -30.180 -15.518 1.00 88.44 516 HIS A N 1
ATOM 3902 C CA . HIS A 1 516 ? -8.657 -31.617 -15.653 1.00 88.44 516 HIS A CA 1
ATOM 3903 C C . HIS A 1 516 ? -7.595 -32.364 -16.486 1.00 88.44 516 HIS A C 1
ATOM 3905 O O . HIS A 1 516 ? -7.619 -33.593 -16.552 1.00 88.44 516 HIS A O 1
ATOM 3911 N N . LYS A 1 517 ? -6.691 -31.636 -17.151 1.00 90.12 517 LYS A N 1
ATOM 3912 C CA . LYS A 1 517 ? -5.519 -32.160 -17.868 1.00 90.12 517 LYS A CA 1
ATOM 3913 C C . LYS A 1 517 ? -4.277 -32.078 -16.963 1.00 90.12 517 LYS A C 1
ATOM 3915 O O . LYS A 1 517 ? -4.294 -31.289 -16.018 1.00 90.12 517 LYS A O 1
ATOM 3920 N N . PRO A 1 518 ? -3.187 -32.822 -17.249 1.00 90.06 518 PRO A N 1
ATOM 3921 C CA . PRO A 1 518 ? -1.950 -32.758 -16.465 1.00 90.06 518 PRO A CA 1
ATOM 3922 C C . PRO A 1 518 ? -1.475 -31.321 -16.219 1.00 90.06 518 PRO A C 1
ATOM 3924 O O . PRO A 1 518 ? -1.549 -30.482 -17.117 1.00 90.06 518 PRO A O 1
ATOM 3927 N N . SER A 1 519 ? -1.052 -31.038 -14.987 1.00 92.50 519 SER A N 1
ATOM 3928 C CA . SER A 1 519 ? -0.669 -29.695 -14.537 1.00 92.50 519 SER A CA 1
ATOM 3929 C C . SER A 1 519 ? 0.658 -29.265 -15.157 1.00 92.50 519 SER A C 1
ATOM 3931 O O . SER A 1 519 ? 1.612 -30.041 -15.156 1.00 92.50 519 SER A O 1
ATOM 3933 N N . LEU A 1 520 ? 0.728 -28.029 -15.644 1.00 93.62 520 LEU A N 1
ATOM 3934 C CA . LEU A 1 520 ? 1.954 -27.406 -16.153 1.00 93.62 520 LEU A CA 1
ATOM 3935 C C . LEU A 1 520 ? 2.770 -26.777 -15.019 1.00 93.62 520 LEU A C 1
ATOM 3937 O O . LEU A 1 520 ? 4.001 -26.720 -15.085 1.00 93.62 520 LEU A O 1
ATOM 3941 N N . LEU A 1 521 ? 2.089 -26.296 -13.974 1.00 93.25 521 LEU A N 1
ATOM 3942 C CA . LEU A 1 521 ? 2.704 -25.785 -12.755 1.00 93.25 521 LEU A CA 1
ATOM 3943 C C . LEU A 1 521 ? 2.767 -26.855 -11.652 1.00 93.25 521 LEU A C 1
ATOM 3945 O O . LEU A 1 521 ? 1.850 -27.673 -11.526 1.00 93.25 521 LEU A O 1
ATOM 3949 N N . PRO A 1 522 ? 3.791 -26.815 -10.778 1.00 91.19 522 PRO A N 1
ATOM 3950 C CA . PRO A 1 522 ? 3.825 -27.648 -9.582 1.00 91.19 522 PRO A CA 1
ATOM 3951 C C . PRO A 1 522 ? 2.634 -27.385 -8.648 1.00 91.19 522 PRO A C 1
ATOM 3953 O O . PRO A 1 522 ? 2.241 -26.238 -8.403 1.00 91.19 522 PRO A O 1
ATOM 3956 N N . SER A 1 523 ? 2.086 -28.451 -8.063 1.00 88.44 523 SER A N 1
ATOM 3957 C CA . SER A 1 523 ? 1.005 -28.357 -7.073 1.00 88.44 523 SER A CA 1
ATOM 3958 C C . SER A 1 523 ? 1.494 -27.835 -5.719 1.00 88.44 523 SER A C 1
ATOM 3960 O O . SER A 1 523 ? 0.754 -27.114 -5.052 1.00 88.44 523 SER A O 1
ATOM 3962 N N . ASP A 1 524 ? 2.740 -28.121 -5.341 1.00 92.44 524 ASP A N 1
ATOM 3963 C CA . ASP A 1 524 ? 3.356 -27.585 -4.128 1.00 92.44 524 ASP A CA 1
ATOM 3964 C C . ASP A 1 524 ? 3.562 -26.054 -4.227 1.00 92.44 524 ASP A C 1
ATOM 3966 O O . ASP A 1 524 ? 4.148 -25.585 -5.210 1.00 92.44 524 ASP A O 1
ATOM 3970 N N . PRO A 1 525 ? 3.107 -25.255 -3.239 1.00 92.25 525 PRO A N 1
ATOM 3971 C CA . PRO A 1 525 ? 3.207 -23.797 -3.292 1.00 92.25 525 PRO A CA 1
ATOM 3972 C C . PRO A 1 525 ? 4.636 -23.263 -3.420 1.00 92.25 525 PRO A C 1
ATOM 3974 O O . PRO A 1 525 ? 4.851 -22.286 -4.138 1.00 92.25 525 PRO A O 1
ATOM 3977 N N . TYR A 1 526 ? 5.610 -23.894 -2.757 1.00 91.06 526 TYR A N 1
ATOM 3978 C CA . TYR A 1 526 ? 7.004 -23.458 -2.809 1.00 91.06 526 TYR A CA 1
ATOM 3979 C C . TYR A 1 526 ? 7.601 -23.723 -4.192 1.00 91.06 526 TYR A C 1
ATOM 3981 O O . TYR A 1 526 ? 8.117 -22.804 -4.828 1.00 91.06 526 TYR A O 1
ATOM 3989 N N . ARG A 1 527 ? 7.443 -24.943 -4.718 1.00 91.56 527 ARG A N 1
ATOM 3990 C CA . ARG A 1 527 ? 7.909 -25.297 -6.070 1.00 91.56 527 ARG A CA 1
ATOM 3991 C C . ARG A 1 527 ? 7.225 -24.456 -7.147 1.00 91.56 527 ARG A C 1
ATOM 3993 O O . ARG A 1 527 ? 7.855 -24.087 -8.134 1.00 91.56 527 ARG A O 1
ATOM 4000 N N . ARG A 1 528 ? 5.954 -24.095 -6.952 1.00 94.00 528 ARG A N 1
ATOM 4001 C CA . ARG A 1 528 ? 5.229 -23.186 -7.849 1.00 94.00 528 ARG A CA 1
ATOM 4002 C C . ARG A 1 528 ? 5.804 -21.770 -7.830 1.00 94.00 528 ARG A C 1
ATOM 4004 O O . ARG A 1 528 ? 5.952 -21.165 -8.888 1.00 94.00 528 ARG A O 1
ATOM 4011 N N . ALA A 1 529 ? 6.131 -21.244 -6.649 1.00 93.00 529 ALA A N 1
ATOM 4012 C CA . ALA A 1 529 ? 6.784 -19.944 -6.516 1.00 93.00 529 ALA A CA 1
ATOM 4013 C C . ALA A 1 529 ? 8.188 -19.950 -7.146 1.00 93.00 529 ALA A C 1
ATOM 4015 O O . ALA A 1 529 ? 8.518 -19.029 -7.890 1.00 93.00 529 ALA A O 1
ATOM 4016 N N . HIS A 1 530 ? 8.964 -21.019 -6.935 1.00 94.19 530 HIS A N 1
ATOM 4017 C CA . HIS A 1 530 ? 10.272 -21.232 -7.571 1.00 94.19 530 HIS A CA 1
ATOM 4018 C C . HIS A 1 530 ? 10.171 -21.244 -9.100 1.00 94.19 530 HIS A C 1
ATOM 4020 O O . HIS A 1 530 ? 10.925 -20.556 -9.783 1.00 94.19 530 HIS A O 1
ATOM 4026 N N . ALA A 1 531 ? 9.175 -21.943 -9.650 1.00 94.50 531 ALA A N 1
ATOM 4027 C CA . ALA A 1 531 ? 8.941 -21.962 -11.091 1.00 94.50 531 ALA A CA 1
ATOM 4028 C C . ALA A 1 531 ? 8.605 -20.580 -11.665 1.00 94.50 531 ALA A C 1
ATOM 4030 O O . ALA A 1 531 ? 9.091 -20.213 -12.735 1.00 94.50 531 ALA A O 1
ATOM 4031 N N . ARG A 1 532 ? 7.808 -19.788 -10.941 1.00 95.94 532 ARG A N 1
ATOM 4032 C CA . ARG A 1 532 ? 7.492 -18.408 -11.335 1.00 95.94 532 ARG A CA 1
ATOM 4033 C C . ARG A 1 532 ? 8.708 -17.490 -11.257 1.00 95.94 532 ARG A C 1
ATOM 4035 O O . ARG A 1 532 ? 8.870 -16.659 -12.143 1.00 95.94 532 ARG A O 1
ATOM 4042 N N . PHE A 1 533 ? 9.562 -17.661 -10.249 1.00 96.94 533 PHE A N 1
ATOM 4043 C CA . PHE A 1 533 ? 10.813 -16.912 -10.130 1.00 96.94 533 PHE A CA 1
ATOM 4044 C C . PHE A 1 533 ? 11.724 -17.144 -11.339 1.00 96.94 533 PHE A C 1
ATOM 4046 O O . PHE A 1 533 ? 12.199 -16.182 -11.936 1.00 96.94 533 PHE A O 1
ATOM 4053 N N . TRP A 1 534 ? 11.927 -18.398 -11.747 1.00 96.44 534 TRP A N 1
ATOM 4054 C CA . TRP A 1 534 ? 12.793 -18.692 -12.890 1.00 96.44 534 TRP A CA 1
ATOM 4055 C C . TRP A 1 534 ? 12.205 -18.243 -14.227 1.00 96.44 534 TRP A C 1
ATOM 4057 O O . TRP A 1 534 ? 12.943 -17.726 -15.062 1.00 96.44 534 TRP A O 1
ATOM 4067 N N . ALA A 1 535 ? 10.887 -18.351 -14.418 1.00 95.94 535 ALA A N 1
ATOM 4068 C CA . ALA A 1 535 ? 10.231 -17.766 -15.588 1.00 95.94 535 ALA A CA 1
ATOM 4069 C C . ALA A 1 535 ? 10.426 -16.234 -15.650 1.00 95.94 535 ALA A C 1
ATOM 4071 O O . ALA A 1 535 ? 10.777 -15.704 -16.702 1.00 95.94 535 ALA A O 1
ATOM 4072 N N . ASP A 1 536 ? 10.281 -15.536 -14.517 1.00 96.44 536 ASP A N 1
ATOM 4073 C CA . ASP A 1 536 ? 10.531 -14.090 -14.408 1.00 96.44 536 ASP A CA 1
ATOM 4074 C C . ASP A 1 536 ? 12.009 -13.734 -14.653 1.00 96.44 536 ASP A C 1
ATOM 4076 O O . ASP A 1 536 ? 12.308 -12.760 -15.346 1.00 96.44 536 ASP A O 1
ATOM 4080 N N . TYR A 1 537 ? 12.943 -14.551 -14.153 1.00 96.50 537 TYR A N 1
ATOM 4081 C CA . TYR A 1 537 ? 14.371 -14.410 -14.438 1.00 96.50 537 TYR A CA 1
ATOM 4082 C C . TYR A 1 537 ? 14.649 -14.501 -15.942 1.00 96.50 537 TYR A C 1
ATOM 4084 O O . TYR A 1 537 ? 15.333 -13.636 -16.490 1.00 96.50 537 TYR A O 1
ATOM 4092 N N . ILE A 1 538 ? 14.093 -15.506 -16.624 1.00 95.69 538 ILE A N 1
ATOM 4093 C CA . ILE A 1 538 ? 14.250 -15.689 -18.073 1.00 95.69 538 ILE A CA 1
ATOM 4094 C C . ILE A 1 538 ? 13.728 -14.459 -18.831 1.00 95.69 538 ILE A C 1
ATOM 4096 O O . ILE A 1 538 ? 14.439 -13.924 -19.683 1.00 95.69 538 ILE A O 1
ATOM 4100 N N . ASP A 1 539 ? 12.537 -13.961 -18.486 1.00 92.94 539 ASP A N 1
ATOM 4101 C CA . ASP A 1 539 ? 11.931 -12.798 -19.148 1.00 92.94 539 ASP A CA 1
ATOM 4102 C C . ASP A 1 539 ? 12.732 -11.510 -18.927 1.00 92.94 539 ASP A C 1
ATOM 4104 O O . ASP A 1 539 ? 12.950 -10.734 -19.860 1.00 92.94 539 ASP A O 1
ATOM 4108 N N . LYS A 1 540 ? 13.226 -11.289 -17.705 1.00 93.06 540 LYS A N 1
ATOM 4109 C CA . LYS A 1 540 ? 13.974 -10.074 -17.348 1.00 93.06 540 LYS A CA 1
ATOM 4110 C C . LYS A 1 540 ? 15.437 -10.100 -17.765 1.00 93.06 540 LYS A C 1
ATOM 4112 O O . LYS A 1 540 ? 16.059 -9.039 -17.812 1.00 93.06 540 LYS A O 1
ATOM 4117 N N . LYS A 1 541 ? 16.013 -11.279 -18.006 1.00 95.00 541 LYS A N 1
ATOM 4118 C CA . LYS A 1 541 ? 17.441 -11.437 -18.311 1.00 95.00 541 LYS A CA 1
ATOM 4119 C C . LYS A 1 541 ? 17.668 -11.915 -19.733 1.00 95.00 541 LYS A C 1
ATOM 4121 O O . LYS A 1 541 ? 18.212 -11.164 -20.536 1.00 95.00 541 LYS A O 1
ATOM 4126 N N . ILE A 1 542 ? 17.224 -13.122 -20.072 1.00 94.38 542 ILE A N 1
ATOM 4127 C CA . ILE A 1 542 ? 17.569 -13.763 -21.347 1.00 94.38 542 ILE A CA 1
ATOM 4128 C C . ILE A 1 542 ? 17.055 -12.949 -22.534 1.00 94.38 542 ILE A C 1
ATOM 4130 O O . ILE A 1 542 ? 17.824 -12.664 -23.450 1.00 94.38 542 ILE A O 1
ATOM 4134 N N . TYR A 1 543 ? 15.792 -12.515 -22.506 1.00 89.94 543 TYR A N 1
ATOM 4135 C CA . TYR A 1 543 ? 15.215 -11.767 -23.623 1.00 89.94 543 TYR A CA 1
ATOM 4136 C C . TYR A 1 543 ? 15.900 -10.413 -23.896 1.00 89.94 543 TYR A C 1
ATOM 4138 O O . TYR A 1 543 ? 16.382 -10.226 -25.016 1.00 89.94 543 TYR A O 1
ATOM 4146 N N . PRO A 1 544 ? 15.975 -9.458 -22.945 1.00 92.38 544 PRO A N 1
ATOM 4147 C CA . PRO A 1 544 ? 16.557 -8.147 -23.231 1.00 92.38 544 PRO A CA 1
ATOM 4148 C C . PRO A 1 544 ? 18.055 -8.227 -23.550 1.00 92.38 544 PRO A C 1
ATOM 4150 O O . PRO A 1 544 ? 18.518 -7.543 -24.461 1.00 92.38 544 PRO A O 1
ATOM 4153 N N . ILE A 1 545 ? 18.807 -9.089 -22.857 1.00 95.25 545 ILE A N 1
ATOM 4154 C CA . ILE A 1 545 ? 20.248 -9.248 -23.095 1.00 95.25 545 ILE A CA 1
ATOM 4155 C C . ILE A 1 545 ? 20.490 -9.932 -24.444 1.00 95.25 545 ILE A C 1
ATOM 4157 O O . ILE A 1 545 ? 21.309 -9.465 -25.235 1.00 95.25 545 ILE A O 1
ATOM 4161 N N . GLY A 1 546 ? 19.745 -10.999 -24.746 1.00 93.94 546 GLY A N 1
ATOM 4162 C CA . GLY A 1 546 ? 19.802 -11.676 -26.038 1.00 93.94 546 GLY A CA 1
ATOM 4163 C C . GLY A 1 546 ? 19.451 -10.731 -27.184 1.00 93.94 546 GLY A C 1
ATOM 4164 O O . GLY A 1 546 ? 20.165 -10.692 -28.182 1.00 93.94 546 GLY A O 1
ATOM 4165 N N . ARG A 1 547 ? 18.413 -9.900 -27.017 1.00 91.50 547 ARG A N 1
ATOM 4166 C CA . ARG A 1 547 ? 18.053 -8.854 -27.983 1.00 91.50 547 ARG A CA 1
ATOM 4167 C C . ARG A 1 547 ? 19.198 -7.880 -28.226 1.00 91.50 547 ARG A C 1
ATOM 4169 O O . ARG A 1 547 ? 19.522 -7.630 -29.380 1.00 91.50 547 ARG A O 1
ATOM 4176 N N . ASN A 1 548 ? 19.831 -7.367 -27.174 1.00 93.06 548 ASN A N 1
ATOM 4177 C CA . ASN A 1 548 ? 20.980 -6.471 -27.322 1.00 93.06 548 ASN A CA 1
ATOM 4178 C C . ASN A 1 548 ? 22.175 -7.167 -27.993 1.00 93.06 548 ASN A C 1
ATOM 4180 O O . ASN A 1 548 ? 22.894 -6.537 -28.759 1.00 93.06 548 ASN A O 1
ATOM 4184 N N . LEU A 1 549 ? 22.381 -8.467 -27.756 1.00 94.00 549 LEU A N 1
ATOM 4185 C CA . LEU A 1 549 ? 23.451 -9.223 -28.407 1.00 94.00 549 LEU A CA 1
ATOM 4186 C C . LEU A 1 549 ? 23.288 -9.260 -29.934 1.00 94.00 549 LEU A C 1
ATOM 4188 O O . LEU A 1 549 ? 24.257 -9.021 -30.653 1.00 94.00 549 LEU A O 1
ATOM 4192 N N . TRP A 1 550 ? 22.094 -9.572 -30.446 1.00 90.56 550 TRP A N 1
ATOM 4193 C CA . TRP A 1 550 ? 21.905 -9.657 -31.898 1.00 90.56 550 TRP A CA 1
ATOM 4194 C C . TRP A 1 550 ? 21.573 -8.307 -32.545 1.00 90.56 550 TRP A C 1
ATOM 4196 O O . TRP A 1 550 ? 22.004 -8.073 -33.670 1.00 90.56 550 TRP A O 1
ATOM 4206 N N . ALA A 1 551 ? 20.902 -7.388 -31.845 1.00 89.56 551 ALA A N 1
ATOM 4207 C CA . ALA A 1 551 ? 20.449 -6.094 -32.368 1.00 89.56 551 ALA A CA 1
ATOM 4208 C C . ALA A 1 551 ? 21.319 -4.894 -31.934 1.00 89.56 551 ALA A C 1
ATOM 4210 O O . ALA A 1 551 ? 20.828 -3.771 -31.821 1.00 89.56 551 ALA A O 1
ATOM 4211 N N . SER A 1 552 ? 22.601 -5.089 -31.627 1.00 90.38 552 SER A N 1
ATOM 4212 C CA . SER A 1 552 ? 23.543 -3.993 -31.340 1.00 90.38 552 SER A CA 1
ATOM 4213 C C . SER A 1 552 ? 24.951 -4.331 -31.832 1.00 90.38 552 SER A C 1
ATOM 4215 O O . SER A 1 552 ? 25.227 -5.474 -32.192 1.00 90.38 552 SER A O 1
ATOM 4217 N N . GLU A 1 553 ? 25.850 -3.342 -31.828 1.00 87.94 553 GLU A N 1
ATOM 4218 C CA . GLU A 1 553 ? 27.257 -3.489 -32.225 1.00 87.94 553 GLU A CA 1
ATOM 4219 C C . GLU A 1 553 ? 28.215 -2.901 -31.172 1.00 87.94 553 GLU A C 1
ATOM 4221 O O . GLU A 1 553 ? 27.805 -2.224 -30.223 1.00 87.94 553 GLU A O 1
ATOM 4226 N N . GLY A 1 554 ? 29.511 -3.186 -31.320 1.00 90.88 554 GLY A N 1
ATOM 4227 C CA . GLY A 1 554 ? 30.570 -2.638 -30.469 1.00 90.88 554 GLY A CA 1
ATOM 4228 C C . GLY A 1 554 ? 30.479 -3.069 -28.999 1.00 90.88 554 GLY A C 1
ATOM 4229 O O . GLY A 1 554 ? 30.253 -4.236 -28.684 1.00 90.88 554 GLY A O 1
ATOM 4230 N N . GLU A 1 555 ? 30.677 -2.119 -28.082 1.00 91.50 555 GLU A N 1
ATOM 4231 C CA . GLU A 1 555 ? 30.758 -2.389 -26.638 1.00 91.50 555 GLU A CA 1
ATOM 4232 C C . GLU A 1 555 ? 29.460 -2.976 -26.060 1.00 91.50 555 GLU A C 1
ATOM 4234 O O . GLU A 1 555 ? 29.511 -3.866 -25.209 1.00 91.50 555 GLU A O 1
ATOM 4239 N N . VAL A 1 556 ? 28.294 -2.545 -26.560 1.00 90.69 556 VAL A N 1
ATOM 4240 C CA . VAL A 1 556 ? 26.985 -3.049 -26.107 1.00 90.69 556 VAL A CA 1
ATOM 4241 C C . VAL A 1 556 ? 26.836 -4.534 -26.428 1.00 90.69 556 VAL A C 1
ATOM 4243 O O . VAL A 1 556 ? 26.403 -5.308 -25.571 1.00 90.69 556 VAL A O 1
ATOM 4246 N N . LYS A 1 557 ? 27.248 -4.948 -27.630 1.00 93.38 557 LYS A N 1
ATOM 4247 C CA . LYS A 1 557 ? 27.232 -6.348 -28.068 1.00 93.38 557 LYS A CA 1
ATOM 4248 C C . LYS A 1 557 ? 28.165 -7.209 -27.220 1.00 93.38 557 LYS A C 1
ATOM 4250 O O . LYS A 1 557 ? 27.744 -8.239 -26.700 1.00 93.38 557 LYS A O 1
ATOM 4255 N N . GLU A 1 558 ? 29.402 -6.758 -27.008 1.00 93.50 558 GLU A N 1
ATOM 4256 C CA . GLU A 1 558 ? 30.395 -7.478 -26.199 1.00 93.50 558 GLU A CA 1
ATOM 4257 C C . GLU A 1 558 ? 29.992 -7.597 -24.722 1.00 93.50 558 GLU A C 1
ATOM 4259 O O . GLU A 1 558 ? 30.181 -8.647 -24.102 1.00 93.50 558 GLU A O 1
ATOM 4264 N N . SER A 1 559 ? 29.399 -6.548 -24.145 1.00 93.88 559 SER A N 1
ATOM 4265 C CA . SER A 1 559 ? 28.853 -6.606 -22.786 1.00 93.88 559 SER A CA 1
ATOM 4266 C C . SER A 1 559 ? 27.671 -7.572 -22.707 1.00 93.88 559 SER A C 1
ATOM 4268 O O . SER A 1 559 ? 27.630 -8.417 -21.812 1.00 93.88 559 SER A O 1
ATOM 4270 N N . SER A 1 560 ? 26.746 -7.498 -23.670 1.00 95.56 560 SER A N 1
ATOM 4271 C CA . SER A 1 560 ? 25.564 -8.367 -23.718 1.00 95.56 560 SER A CA 1
ATOM 4272 C C . SER A 1 560 ? 25.952 -9.831 -23.900 1.00 95.56 560 SER A C 1
ATOM 4274 O O . SER A 1 560 ? 25.381 -10.696 -23.247 1.00 95.56 560 SER A O 1
ATOM 4276 N N . LYS A 1 561 ? 26.986 -10.121 -24.701 1.00 96.31 561 LYS A N 1
ATOM 4277 C CA . LYS A 1 561 ? 27.569 -11.464 -24.826 1.00 96.31 561 LYS A CA 1
ATOM 4278 C C . LYS A 1 561 ? 28.005 -12.005 -23.465 1.00 96.31 561 LYS A C 1
ATOM 4280 O O . LYS A 1 561 ? 27.598 -13.097 -23.078 1.00 96.31 561 LYS A O 1
ATOM 4285 N N . LYS A 1 562 ? 28.831 -11.249 -22.733 1.00 95.94 562 LYS A N 1
ATOM 4286 C CA . LYS A 1 562 ? 29.351 -11.674 -21.422 1.00 95.94 562 LYS A CA 1
ATOM 4287 C C . LYS A 1 562 ? 28.226 -11.896 -20.415 1.00 95.94 562 LYS A C 1
ATOM 4289 O O . LYS A 1 562 ? 28.249 -12.884 -19.684 1.00 95.94 562 LYS A O 1
ATOM 4294 N N . GLU A 1 563 ? 27.245 -10.998 -20.390 1.00 97.00 563 GLU A N 1
ATOM 4295 C CA . GLU A 1 563 ? 26.110 -11.097 -19.473 1.00 97.00 563 GLU A CA 1
ATOM 4296 C C . GLU A 1 563 ? 25.192 -12.275 -19.825 1.00 97.00 563 GLU A C 1
ATOM 4298 O O . GLU A 1 563 ? 24.764 -13.003 -18.929 1.00 97.00 563 GLU A O 1
ATOM 4303 N N . LEU A 1 564 ? 24.952 -12.526 -21.117 1.00 97.00 564 LEU A N 1
ATOM 4304 C CA . LEU A 1 564 ? 24.130 -13.645 -21.577 1.00 97.00 564 LEU A CA 1
ATOM 4305 C C . LEU A 1 564 ? 24.776 -14.990 -21.238 1.00 97.00 564 LEU A C 1
ATOM 4307 O O . LEU A 1 564 ? 24.103 -15.870 -20.708 1.00 97.00 564 LEU A O 1
ATOM 4311 N N . ILE A 1 565 ? 26.090 -15.121 -21.457 1.00 97.25 565 ILE A N 1
ATOM 4312 C CA . ILE A 1 565 ? 26.872 -16.294 -21.035 1.00 97.25 565 ILE A CA 1
ATOM 4313 C C . ILE A 1 565 ? 26.723 -16.511 -19.524 1.00 97.25 565 ILE A C 1
ATOM 4315 O O . ILE A 1 565 ? 26.504 -17.634 -19.082 1.00 97.25 565 ILE A O 1
ATOM 4319 N N . GLN A 1 566 ? 26.793 -15.452 -18.712 1.00 97.38 566 GLN A N 1
ATOM 4320 C CA . GLN A 1 566 ? 26.615 -15.587 -17.265 1.00 97.38 566 GLN A CA 1
ATOM 4321 C C . GLN A 1 566 ? 25.196 -16.034 -16.885 1.00 97.38 566 GLN A C 1
ATOM 4323 O O . GLN A 1 566 ? 25.029 -16.824 -15.958 1.00 97.38 566 GLN A O 1
ATOM 4328 N N . CYS A 1 567 ? 24.175 -15.557 -17.596 1.00 97.50 567 CYS A N 1
ATOM 4329 C CA . CYS A 1 567 ? 22.793 -15.966 -17.358 1.00 97.50 567 CYS A CA 1
ATOM 4330 C C . CYS A 1 567 ? 22.567 -17.440 -17.719 1.00 97.50 567 CYS A C 1
ATOM 4332 O O . CYS A 1 567 ? 21.927 -18.166 -16.961 1.00 97.50 567 CYS A O 1
ATOM 4334 N N . PHE A 1 568 ? 23.144 -17.909 -18.826 1.00 97.56 568 PHE A N 1
ATOM 4335 C CA . PHE A 1 568 ? 23.101 -19.324 -19.185 1.00 97.56 568 PHE A CA 1
ATOM 4336 C C . PHE A 1 568 ? 23.880 -20.210 -18.204 1.00 97.56 568 PHE A C 1
ATOM 4338 O O . PHE A 1 568 ? 23.378 -21.274 -17.869 1.00 97.56 568 PHE A O 1
ATOM 4345 N N . LYS A 1 569 ? 25.015 -19.756 -17.645 1.00 97.25 569 LYS A N 1
ATOM 4346 C CA . LYS A 1 569 ? 25.712 -20.472 -16.550 1.00 97.25 569 LYS A CA 1
ATOM 4347 C C . LYS A 1 569 ? 24.800 -20.720 -15.357 1.00 97.25 569 LYS A C 1
ATOM 4349 O O . LYS A 1 569 ? 24.725 -21.833 -14.858 1.00 97.25 569 LYS A O 1
ATOM 4354 N N . ILE A 1 570 ? 24.078 -19.685 -14.939 1.00 97.81 570 ILE A N 1
ATOM 4355 C CA . ILE A 1 570 ? 23.142 -19.769 -13.816 1.00 97.81 570 ILE A CA 1
ATOM 4356 C C . ILE A 1 570 ? 22.005 -20.760 -14.123 1.00 97.81 570 ILE A C 1
ATOM 4358 O O . ILE A 1 570 ? 21.617 -21.534 -13.254 1.00 97.81 570 ILE A O 1
ATOM 4362 N N . LEU A 1 571 ? 21.488 -20.768 -15.356 1.00 97.25 571 LEU A N 1
ATOM 4363 C CA . LEU A 1 571 ? 20.447 -21.714 -15.772 1.00 97.25 571 LEU A CA 1
ATOM 4364 C C . LEU A 1 571 ? 20.969 -23.152 -15.918 1.00 97.25 571 LEU A C 1
ATOM 4366 O O . LEU A 1 571 ? 20.245 -24.084 -15.585 1.00 97.25 571 LEU A O 1
ATOM 4370 N N . GLU A 1 572 ? 22.207 -23.350 -16.373 1.00 97.12 572 GLU A N 1
ATOM 4371 C CA . GLU A 1 572 ? 22.868 -24.663 -16.414 1.00 97.12 572 GLU A CA 1
ATOM 4372 C C . GLU A 1 572 ? 23.067 -25.218 -14.994 1.00 97.12 572 GLU A C 1
ATOM 4374 O O . GLU A 1 572 ? 22.785 -26.389 -14.736 1.00 97.12 572 GLU A O 1
ATOM 4379 N N . GLU A 1 573 ? 23.501 -24.372 -14.053 1.00 96.69 573 GLU A N 1
ATOM 4380 C CA . GLU A 1 573 ? 23.626 -24.723 -12.634 1.00 96.69 573 GLU A CA 1
ATOM 4381 C C . GLU A 1 573 ? 22.270 -25.074 -12.016 1.00 96.69 573 GLU A C 1
ATOM 4383 O O . GLU A 1 573 ? 22.159 -26.084 -11.318 1.00 96.69 573 GLU A O 1
ATOM 4388 N N . GLU A 1 574 ? 21.230 -24.283 -12.302 1.00 95.56 574 GLU A N 1
ATOM 4389 C CA . GLU A 1 574 ? 19.873 -24.574 -11.842 1.00 95.56 574 GLU A CA 1
ATOM 4390 C C . GLU A 1 574 ? 19.335 -25.868 -12.455 1.00 95.56 574 GLU A C 1
ATOM 4392 O O . GLU A 1 574 ? 18.674 -26.623 -11.747 1.00 95.56 574 GLU A O 1
ATOM 4397 N N . LEU A 1 575 ? 19.589 -26.150 -13.738 1.00 96.56 575 LEU A N 1
ATOM 4398 C CA . LEU A 1 575 ? 19.197 -27.415 -14.361 1.00 96.56 575 LEU A CA 1
ATOM 4399 C C . LEU A 1 575 ? 19.907 -28.592 -13.676 1.00 96.56 575 LEU A C 1
ATOM 4401 O O . LEU A 1 575 ? 19.273 -29.605 -13.375 1.00 96.56 575 LEU A O 1
ATOM 4405 N N . GLY A 1 576 ? 21.199 -28.451 -13.377 1.00 94.25 576 GLY A N 1
ATOM 4406 C CA . GLY A 1 576 ? 21.969 -29.461 -12.660 1.00 94.25 576 GLY A CA 1
ATOM 4407 C C . GLY A 1 576 ? 21.968 -30.800 -13.400 1.00 94.25 576 GLY A C 1
ATOM 4408 O O . GLY A 1 576 ? 22.376 -30.869 -14.555 1.00 94.25 576 GLY A O 1
ATOM 4409 N N . ASP A 1 577 ? 21.547 -31.873 -12.733 1.00 93.06 577 ASP A N 1
ATOM 4410 C CA . ASP A 1 577 ? 21.399 -33.212 -13.333 1.00 93.06 577 ASP A CA 1
ATOM 4411 C C . ASP A 1 577 ? 19.923 -33.579 -13.589 1.00 93.06 577 ASP A C 1
ATOM 4413 O O . ASP A 1 577 ? 19.588 -34.742 -13.824 1.00 93.06 577 ASP A O 1
ATOM 4417 N N . LYS A 1 578 ? 19.013 -32.598 -13.508 1.00 93.75 578 LYS A N 1
ATOM 4418 C CA . LYS A 1 578 ? 17.576 -32.816 -13.695 1.00 93.75 578 LYS A CA 1
ATOM 4419 C C . LYS A 1 578 ? 17.251 -33.074 -15.169 1.00 93.75 578 LYS A C 1
ATOM 4421 O O . LYS A 1 578 ? 17.883 -32.531 -16.075 1.00 93.75 578 LYS A O 1
ATOM 4426 N N . LEU A 1 579 ? 16.211 -33.876 -15.416 1.00 93.56 579 LEU A N 1
ATOM 4427 C CA . LEU A 1 579 ? 15.704 -34.110 -16.775 1.00 93.56 579 LEU A CA 1
ATOM 4428 C C . LEU A 1 579 ? 15.024 -32.859 -17.345 1.00 93.56 579 LEU A C 1
ATOM 4430 O O . LEU A 1 579 ? 15.114 -32.584 -18.539 1.00 93.56 579 LEU A O 1
ATOM 4434 N N . TYR A 1 580 ? 14.354 -32.103 -16.490 1.00 95.38 580 TYR A N 1
ATOM 4435 C CA . TYR A 1 580 ? 13.703 -30.842 -16.807 1.00 95.38 580 TYR A CA 1
ATOM 4436 C C . TYR A 1 580 ? 13.902 -29.882 -15.636 1.00 95.38 580 TYR A C 1
ATOM 4438 O O . TYR A 1 580 ? 14.223 -30.298 -14.521 1.00 95.38 580 TYR A O 1
ATOM 4446 N N . PHE A 1 581 ? 13.663 -28.591 -15.837 1.00 93.19 581 PHE A N 1
ATOM 4447 C CA . PHE A 1 581 ? 13.715 -27.632 -14.731 1.00 93.19 581 PHE A CA 1
ATOM 4448 C C . PHE A 1 581 ? 12.668 -27.943 -13.646 1.00 93.19 581 PHE A C 1
ATOM 4450 O O . PHE A 1 581 ? 12.891 -27.638 -12.474 1.00 93.19 581 PHE A O 1
ATOM 4457 N N . GLY A 1 582 ? 11.566 -28.608 -14.022 1.00 81.94 582 GLY A N 1
ATOM 4458 C CA . GLY A 1 582 ? 10.556 -29.187 -13.126 1.00 81.94 582 GLY A CA 1
ATOM 4459 C C . GLY A 1 582 ? 10.909 -30.550 -12.502 1.00 81.94 582 GLY A C 1
ATOM 4460 O O . GLY A 1 582 ? 10.006 -31.240 -12.025 1.00 81.94 582 GLY A O 1
ATOM 4461 N N . ASP A 1 583 ? 12.187 -30.934 -12.497 1.00 80.50 583 ASP A N 1
ATOM 4462 C CA . ASP A 1 583 ? 12.727 -32.242 -12.103 1.00 80.50 583 ASP A CA 1
ATOM 4463 C C . ASP A 1 583 ? 12.445 -33.347 -13.137 1.00 80.50 583 ASP A C 1
ATOM 4465 O O . ASP A 1 583 ? 13.155 -33.455 -14.138 1.00 80.50 583 ASP A O 1
ATOM 4469 N N . GLU A 1 584 ? 11.430 -34.184 -12.914 1.00 82.25 584 GLU A N 1
ATOM 4470 C CA . GLU A 1 584 ? 11.142 -35.354 -13.761 1.00 82.25 584 GLU A CA 1
ATOM 4471 C C . GLU A 1 584 ? 10.198 -35.040 -14.931 1.00 82.25 584 GLU A C 1
ATOM 4473 O O . GLU A 1 584 ? 10.167 -35.773 -15.920 1.00 82.25 584 GLU A O 1
ATOM 4478 N N . SER A 1 585 ? 9.432 -33.950 -14.846 1.00 86.44 585 SER A N 1
ATOM 4479 C CA . SER A 1 585 ? 8.408 -33.591 -15.830 1.00 86.44 585 SER A CA 1
ATOM 4480 C C . SER A 1 585 ? 8.688 -32.243 -16.479 1.00 86.44 585 SER A C 1
ATOM 4482 O O . SER A 1 585 ? 8.938 -31.261 -15.779 1.00 86.44 585 SER A O 1
ATOM 4484 N N . PHE A 1 586 ? 8.541 -32.190 -17.803 1.00 94.00 586 PHE A N 1
ATOM 4485 C CA . PHE A 1 586 ? 8.487 -30.944 -18.562 1.00 94.00 586 PHE A CA 1
ATOM 4486 C C . PHE A 1 586 ? 7.349 -30.064 -18.035 1.00 94.00 586 PHE A C 1
ATOM 4488 O O . PHE A 1 586 ? 6.214 -30.534 -17.921 1.00 94.00 586 PHE A O 1
ATOM 4495 N N . GLY A 1 587 ? 7.639 -28.806 -17.708 1.00 93.44 587 GLY A N 1
ATOM 4496 C CA . GLY A 1 587 ? 6.650 -27.927 -17.097 1.00 93.44 587 GLY A CA 1
ATOM 4497 C C . GLY A 1 587 ? 6.891 -26.444 -17.346 1.00 93.44 587 GLY A C 1
ATOM 4498 O O . GLY A 1 587 ? 7.464 -26.028 -18.350 1.00 93.44 587 GLY A O 1
ATOM 4499 N N . TYR A 1 588 ? 6.398 -25.627 -16.417 1.00 95.69 588 TYR A N 1
ATOM 4500 C CA . TYR A 1 588 ? 6.316 -24.169 -16.538 1.00 95.69 588 TYR A CA 1
ATOM 4501 C C . TYR A 1 588 ? 7.637 -23.468 -16.895 1.00 95.69 588 TYR A C 1
ATOM 4503 O O . TYR A 1 588 ? 7.661 -22.629 -17.795 1.00 95.69 588 TYR A O 1
ATOM 4511 N N . ILE A 1 589 ? 8.731 -23.813 -16.206 1.00 95.94 589 ILE A N 1
ATOM 4512 C CA . ILE A 1 589 ? 10.054 -23.215 -16.455 1.00 95.94 589 ILE A CA 1
ATOM 4513 C C . ILE A 1 589 ? 10.576 -23.661 -17.824 1.00 95.94 589 ILE A C 1
ATOM 4515 O O . ILE A 1 589 ? 11.097 -22.843 -18.579 1.00 95.94 589 ILE A O 1
ATOM 4519 N N . ASP A 1 590 ? 10.392 -24.942 -18.160 1.00 97.12 590 ASP A N 1
ATOM 4520 C CA . ASP A 1 590 ? 10.862 -25.492 -19.426 1.00 97.12 590 ASP A CA 1
ATOM 4521 C C . ASP A 1 590 ? 10.187 -24.797 -20.604 1.00 97.12 590 ASP A C 1
ATOM 4523 O O . ASP A 1 590 ? 10.881 -24.361 -21.511 1.00 97.12 590 ASP A O 1
ATOM 4527 N N . MET A 1 591 ? 8.865 -24.593 -20.558 1.00 95.88 591 MET A N 1
ATOM 4528 C CA . MET A 1 591 ? 8.143 -23.822 -21.578 1.00 95.88 591 MET A CA 1
ATOM 4529 C C . MET A 1 591 ? 8.653 -22.384 -21.680 1.00 95.88 591 MET A C 1
ATOM 4531 O O . MET A 1 591 ? 8.847 -21.886 -22.789 1.00 95.88 591 MET A O 1
ATOM 4535 N N . ALA A 1 592 ? 8.894 -21.725 -20.541 1.00 96.56 592 ALA A N 1
ATOM 4536 C CA . ALA A 1 592 ? 9.398 -20.356 -20.516 1.00 96.56 592 ALA A CA 1
ATOM 4537 C C . ALA A 1 592 ? 10.768 -20.234 -21.196 1.00 96.56 592 ALA A C 1
ATOM 4539 O O . ALA A 1 592 ? 11.036 -19.229 -21.859 1.00 96.56 592 ALA A O 1
ATOM 4540 N N . PHE A 1 593 ? 11.630 -21.237 -21.029 1.00 97.38 593 PHE A N 1
ATOM 4541 C CA . PHE A 1 593 ? 12.990 -21.186 -21.539 1.00 97.38 593 PHE A CA 1
ATOM 4542 C C . PHE A 1 593 ? 13.134 -21.768 -22.947 1.00 97.38 593 PHE A C 1
ATOM 4544 O O . PHE A 1 593 ? 13.788 -21.160 -23.792 1.00 97.38 593 PHE A O 1
ATOM 4551 N N . ILE A 1 594 ? 12.488 -22.904 -23.231 1.00 97.25 594 ILE A N 1
ATOM 4552 C CA . ILE A 1 594 ? 12.651 -23.637 -24.495 1.00 97.25 594 ILE A CA 1
ATOM 4553 C C . ILE A 1 594 ? 12.139 -22.826 -25.679 1.00 97.25 594 ILE A C 1
ATOM 4555 O O . ILE A 1 594 ? 12.627 -22.975 -26.794 1.00 97.25 594 ILE A O 1
ATOM 4559 N N . SER A 1 595 ? 11.224 -21.887 -25.437 1.00 95.12 595 SER A N 1
ATOM 4560 C CA . SER A 1 595 ? 10.795 -20.934 -26.451 1.00 95.12 595 SER A CA 1
ATOM 4561 C C . SER A 1 595 ? 11.928 -20.089 -27.035 1.00 95.12 595 SER A C 1
ATOM 4563 O O . SER A 1 595 ? 11.811 -19.619 -28.160 1.00 95.12 595 SER A O 1
ATOM 4565 N N . PHE A 1 596 ? 13.024 -19.885 -26.295 1.00 95.31 596 PHE A N 1
ATOM 4566 C CA . PHE A 1 596 ? 14.212 -19.179 -26.785 1.00 95.31 596 PHE A CA 1
ATOM 4567 C C . PHE A 1 596 ? 15.224 -20.090 -27.477 1.00 95.31 596 PHE A C 1
ATOM 4569 O O . PHE A 1 596 ? 16.203 -19.583 -28.021 1.00 95.31 596 PHE A O 1
ATOM 4576 N N . TYR A 1 597 ? 15.003 -21.405 -27.498 1.00 95.06 597 TYR A N 1
ATOM 4577 C CA . TYR A 1 597 ? 15.916 -22.346 -28.142 1.00 95.06 597 TYR A CA 1
ATOM 4578 C C . TYR A 1 597 ? 16.071 -22.055 -29.641 1.00 95.06 597 TYR A C 1
ATOM 4580 O O . TYR A 1 597 ? 17.175 -22.135 -30.168 1.00 95.06 597 TYR A O 1
ATOM 4588 N N . SER A 1 598 ? 15.012 -21.577 -30.309 1.00 92.81 598 SER A N 1
ATOM 4589 C CA . SER A 1 598 ? 15.080 -21.120 -31.706 1.00 92.81 598 SER A CA 1
ATOM 4590 C C . SER A 1 598 ? 16.065 -19.956 -31.933 1.00 92.81 598 SER A C 1
ATOM 4592 O O . SER A 1 598 ? 16.505 -19.738 -33.055 1.00 92.81 598 SER A O 1
ATOM 4594 N N . PHE A 1 599 ? 16.449 -19.219 -30.885 1.00 94.56 599 PHE A N 1
ATOM 4595 C CA . PHE A 1 599 ? 17.439 -18.137 -30.954 1.00 94.56 599 PHE A CA 1
ATOM 4596 C C . PHE A 1 599 ? 18.863 -18.575 -30.583 1.00 94.56 599 PHE A C 1
ATOM 4598 O O . PHE A 1 599 ? 19.779 -17.761 -30.700 1.00 94.56 599 PHE A O 1
ATOM 4605 N N . PHE A 1 600 ? 19.092 -19.819 -30.145 1.00 95.00 600 PHE A N 1
ATOM 4606 C CA . PHE A 1 600 ? 20.423 -20.259 -29.703 1.00 95.00 600 PHE A CA 1
ATOM 4607 C C . PHE A 1 600 ? 21.449 -20.146 -30.829 1.00 95.00 600 PHE A C 1
ATOM 4609 O O . PHE A 1 600 ? 22.469 -19.484 -30.643 1.00 95.00 600 PHE A O 1
ATOM 4616 N N . TYR A 1 601 ? 21.131 -20.656 -32.020 1.00 95.25 601 TYR A N 1
ATOM 4617 C CA . TYR A 1 601 ? 21.979 -20.494 -33.202 1.00 95.25 601 TYR A CA 1
ATOM 4618 C C . TYR A 1 601 ? 22.288 -19.020 -33.528 1.00 95.25 601 TYR A C 1
ATOM 4620 O O . TYR A 1 601 ? 23.426 -18.673 -33.859 1.00 95.25 601 TYR A O 1
ATOM 4628 N N . THR A 1 602 ? 21.308 -18.123 -33.378 1.00 95.19 602 THR A N 1
ATOM 4629 C CA . THR A 1 602 ? 21.496 -16.673 -33.552 1.00 95.19 602 THR A CA 1
ATOM 4630 C C . THR A 1 602 ? 22.475 -16.107 -32.525 1.00 95.19 602 THR A C 1
ATOM 4632 O O . THR A 1 602 ? 23.375 -15.344 -32.884 1.00 95.19 602 THR A O 1
ATOM 4635 N N . PHE A 1 603 ? 22.334 -16.489 -31.253 1.00 95.44 603 PHE A N 1
ATOM 4636 C CA . PHE A 1 603 ? 23.227 -16.051 -30.181 1.00 95.44 603 PHE A CA 1
ATOM 4637 C C . PHE A 1 603 ? 24.653 -16.580 -30.362 1.00 95.44 603 PHE A C 1
ATOM 4639 O O . PHE A 1 603 ? 25.598 -15.820 -30.150 1.00 95.44 603 PHE A O 1
ATOM 4646 N N . GLU A 1 604 ? 24.821 -17.842 -30.761 1.00 94.44 604 GLU A N 1
ATOM 4647 C CA . GLU A 1 604 ? 26.126 -18.452 -31.051 1.00 94.44 604 GLU A CA 1
ATOM 4648 C C . GLU A 1 604 ? 26.824 -17.740 -32.206 1.00 94.44 604 GLU A C 1
ATOM 4650 O O . GLU A 1 604 ? 27.966 -17.292 -32.077 1.00 94.44 604 GLU A O 1
ATOM 4655 N N . THR A 1 605 ? 26.109 -17.585 -33.323 1.00 95.00 605 THR A N 1
ATOM 4656 C CA . THR A 1 605 ? 26.668 -17.061 -34.571 1.00 95.00 605 THR A CA 1
ATOM 4657 C C . THR A 1 605 ? 27.024 -15.583 -34.440 1.00 95.00 605 THR A C 1
ATOM 4659 O O . THR A 1 605 ? 28.143 -15.185 -34.758 1.00 95.00 605 THR A O 1
ATOM 4662 N N . LEU A 1 606 ? 26.108 -14.754 -33.924 1.00 92.44 606 LEU A N 1
ATOM 4663 C CA . LEU A 1 606 ? 26.348 -13.311 -33.789 1.00 92.44 606 LEU A CA 1
ATOM 4664 C C . LEU A 1 606 ? 27.202 -12.959 -32.573 1.00 92.44 606 LEU A C 1
ATOM 4666 O O . LEU A 1 606 ? 27.905 -11.948 -32.593 1.00 92.44 606 LEU A O 1
ATOM 4670 N N . GLY A 1 607 ? 27.151 -13.778 -31.523 1.00 91.94 607 GLY A N 1
ATOM 4671 C CA . GLY A 1 607 ? 27.991 -13.620 -30.344 1.00 91.94 607 GLY A CA 1
ATOM 4672 C C . GLY A 1 607 ? 29.379 -14.238 -30.496 1.00 91.94 607 GLY A C 1
ATOM 4673 O O . GLY A 1 607 ? 30.235 -13.963 -29.662 1.00 91.94 607 GLY A O 1
ATOM 4674 N N . ASN A 1 608 ? 29.636 -15.058 -31.518 1.00 93.81 608 ASN A N 1
ATOM 4675 C CA . ASN A 1 608 ? 30.895 -15.780 -31.726 1.00 93.81 608 ASN A CA 1
ATOM 4676 C C . ASN A 1 608 ? 31.323 -16.600 -30.490 1.00 93.81 608 ASN A C 1
ATOM 4678 O O . ASN A 1 608 ? 32.334 -16.309 -29.834 1.00 93.81 608 ASN A O 1
ATOM 4682 N N . TRP A 1 609 ? 30.484 -17.566 -30.115 1.00 93.81 609 TRP A N 1
ATOM 4683 C CA . TRP A 1 609 ? 30.699 -18.512 -29.016 1.00 93.81 609 TRP A CA 1
ATOM 4684 C C . TRP A 1 609 ? 29.849 -19.777 -29.233 1.00 93.81 609 TRP A C 1
ATOM 4686 O O . TRP A 1 609 ? 29.031 -19.804 -30.147 1.00 93.81 609 TRP A O 1
ATOM 4696 N N . SER A 1 610 ? 30.060 -20.828 -28.435 1.00 94.94 610 SER A N 1
ATOM 4697 C CA . SER A 1 610 ? 29.376 -22.119 -28.608 1.00 94.94 610 SER A CA 1
ATOM 4698 C C . SER A 1 610 ? 28.593 -22.517 -27.357 1.00 94.94 610 SER A C 1
ATOM 4700 O O . SER A 1 610 ? 29.185 -22.700 -26.293 1.00 94.94 610 SER A O 1
ATOM 4702 N N . MET A 1 611 ? 27.282 -22.713 -27.513 1.00 93.81 611 MET A N 1
ATOM 4703 C CA . MET A 1 611 ? 26.382 -23.271 -26.501 1.00 93.81 611 MET A CA 1
ATOM 4704 C C . MET A 1 611 ? 26.812 -24.683 -26.130 1.00 93.81 611 MET A C 1
ATOM 4706 O O . MET A 1 611 ? 26.879 -24.997 -24.956 1.00 93.81 611 MET A O 1
ATOM 4710 N N . VAL A 1 612 ? 27.157 -25.533 -27.101 1.00 94.00 612 VAL A N 1
ATOM 4711 C CA . VAL A 1 612 ? 27.551 -26.928 -26.821 1.00 94.00 612 VAL A CA 1
ATOM 4712 C C . VAL A 1 612 ? 28.825 -26.999 -25.977 1.00 94.00 612 VAL A C 1
ATOM 4714 O O . VAL A 1 612 ? 28.937 -27.845 -25.093 1.00 94.00 612 VAL A O 1
ATOM 4717 N N . ALA A 1 613 ? 29.795 -26.122 -26.250 1.00 94.12 613 ALA A N 1
ATOM 4718 C CA . ALA A 1 613 ? 31.066 -26.120 -25.534 1.00 94.12 613 ALA A CA 1
ATOM 4719 C C . ALA A 1 613 ? 30.950 -25.539 -24.116 1.00 94.12 613 ALA A C 1
ATOM 4721 O O . ALA A 1 613 ? 31.599 -26.040 -23.201 1.00 94.12 613 ALA A O 1
ATOM 4722 N N . GLU A 1 614 ? 30.153 -24.482 -23.937 1.00 93.81 614 GLU A N 1
ATOM 4723 C CA . GLU A 1 614 ? 30.010 -23.792 -22.647 1.00 93.81 614 GLU A CA 1
ATOM 4724 C C . GLU A 1 614 ? 28.898 -24.395 -21.774 1.00 93.81 614 GLU A C 1
ATOM 4726 O O . GLU A 1 614 ? 29.036 -24.424 -20.552 1.00 93.81 614 GLU A O 1
ATOM 4731 N N . PHE A 1 615 ? 27.818 -24.872 -22.403 1.00 96.62 615 PHE A N 1
ATOM 4732 C CA . PHE A 1 615 ? 26.529 -25.241 -21.802 1.00 96.62 615 PHE A CA 1
ATOM 4733 C C . PHE A 1 615 ? 25.985 -26.592 -22.308 1.00 96.62 615 PHE A C 1
ATOM 4735 O O . PHE A 1 615 ? 24.871 -26.669 -22.848 1.00 96.62 615 PHE A O 1
ATOM 4742 N N . PRO A 1 616 ? 26.766 -27.684 -22.188 1.00 96.06 616 PRO A N 1
ATOM 4743 C CA . PRO A 1 616 ? 26.388 -28.980 -22.740 1.00 96.06 616 PRO A CA 1
ATOM 4744 C C . PRO A 1 616 ? 25.073 -29.518 -22.161 1.00 96.06 616 PRO A C 1
ATOM 4746 O O . PRO A 1 616 ? 24.305 -30.143 -22.893 1.00 96.06 616 PRO A O 1
ATOM 4749 N N . LYS A 1 617 ? 24.769 -29.259 -20.880 1.00 96.75 617 LYS A N 1
ATOM 4750 C CA . LYS A 1 617 ? 23.545 -29.771 -20.244 1.00 96.75 617 LYS A CA 1
ATOM 4751 C C . LYS A 1 617 ? 22.309 -29.032 -20.730 1.00 96.75 617 LYS A C 1
ATOM 4753 O O . LYS A 1 617 ? 21.275 -29.664 -20.941 1.00 96.75 617 LYS A O 1
ATOM 4758 N N . LEU A 1 618 ? 22.403 -27.716 -20.939 1.00 97.06 618 LEU A N 1
ATOM 4759 C CA . LEU A 1 618 ? 21.307 -26.956 -21.540 1.00 97.06 618 LEU A CA 1
ATOM 4760 C C . LEU A 1 618 ? 21.057 -27.378 -22.991 1.00 97.06 618 LEU A C 1
ATOM 4762 O O . LEU A 1 618 ? 19.902 -27.468 -23.400 1.00 97.06 618 LEU A O 1
ATOM 4766 N N . VAL A 1 619 ? 22.100 -27.673 -23.773 1.00 96.06 619 VAL A N 1
ATOM 4767 C CA . VAL A 1 619 ? 21.900 -28.189 -25.137 1.00 96.06 619 VAL A CA 1
ATOM 4768 C C . VAL A 1 619 ? 21.201 -29.546 -25.110 1.00 96.06 619 VAL A C 1
ATOM 4770 O O . VAL A 1 619 ? 20.195 -29.710 -25.800 1.00 96.06 619 VAL A O 1
ATOM 4773 N N . GLU A 1 620 ? 21.662 -30.481 -24.275 1.00 96.44 620 GLU A N 1
ATOM 4774 C CA . GLU A 1 620 ? 21.040 -31.804 -24.138 1.00 96.44 620 GLU A CA 1
ATOM 4775 C C . GLU A 1 620 ? 19.576 -31.701 -23.671 1.00 96.44 620 GLU A C 1
ATOM 4777 O O . GLU A 1 620 ? 18.690 -32.384 -24.188 1.00 96.44 620 GLU A O 1
ATOM 4782 N N . TRP A 1 621 ? 19.290 -30.810 -22.717 1.00 97.62 621 TRP A N 1
ATOM 4783 C CA . TRP A 1 621 ? 17.922 -30.508 -22.291 1.00 97.62 621 TRP A CA 1
ATOM 4784 C C . TRP A 1 621 ? 17.068 -29.956 -23.439 1.00 97.62 621 TRP A C 1
ATOM 4786 O O . TRP A 1 621 ? 15.915 -30.366 -23.590 1.00 97.62 621 TRP A O 1
ATOM 4796 N N . GLY A 1 622 ? 17.620 -29.076 -24.275 1.00 96.62 622 GLY A N 1
ATOM 4797 C CA . GLY A 1 622 ? 16.924 -28.538 -25.440 1.00 96.62 622 GLY A CA 1
ATOM 4798 C C . GLY A 1 622 ? 16.591 -29.614 -26.474 1.00 96.62 622 GLY A C 1
ATOM 4799 O O . GLY A 1 622 ? 15.442 -29.728 -26.902 1.00 96.62 622 GLY A O 1
ATOM 4800 N N . GLU A 1 623 ? 17.558 -30.473 -26.803 1.00 95.62 623 GLU A N 1
ATOM 4801 C CA . GLU A 1 623 ? 17.367 -31.623 -27.698 1.00 95.62 623 GLU A CA 1
ATOM 4802 C C . GLU A 1 623 ? 16.308 -32.595 -27.166 1.00 95.62 623 GLU A C 1
ATOM 4804 O O . GLU A 1 623 ? 15.474 -33.095 -27.926 1.00 95.62 623 GLU A O 1
ATOM 4809 N N . ARG A 1 624 ? 16.303 -32.826 -25.848 1.00 96.31 624 ARG A N 1
ATOM 4810 C CA . ARG A 1 624 ? 15.298 -33.639 -25.155 1.00 96.31 624 ARG A CA 1
ATOM 4811 C C . ARG A 1 624 ? 13.910 -33.013 -25.243 1.00 96.31 624 ARG A C 1
ATOM 4813 O O . ARG A 1 624 ? 12.950 -33.718 -25.550 1.00 96.31 624 ARG A O 1
ATOM 4820 N N . CYS A 1 625 ? 13.794 -31.705 -25.020 1.00 97.06 625 CYS A N 1
ATOM 4821 C CA . CYS A 1 625 ? 12.528 -30.992 -25.169 1.00 97.06 625 CYS A CA 1
ATOM 4822 C C . CYS A 1 625 ? 12.006 -31.065 -26.609 1.00 97.06 625 CYS A C 1
ATOM 4824 O O . CYS A 1 625 ? 10.811 -31.271 -26.798 1.00 97.06 625 CYS A O 1
ATOM 4826 N N . LEU A 1 626 ? 12.880 -30.977 -27.617 1.00 95.81 626 LEU A N 1
ATOM 4827 C CA . LEU A 1 626 ? 12.506 -31.109 -29.029 1.00 95.81 626 LEU A CA 1
ATOM 4828 C C . LEU A 1 626 ? 11.942 -32.489 -29.395 1.00 95.81 626 LEU A C 1
ATOM 4830 O O . LEU A 1 626 ? 11.19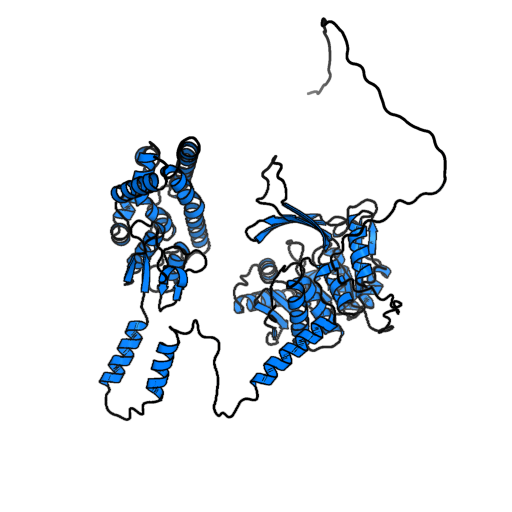1 -32.592 -30.362 1.00 95.81 626 LEU A O 1
ATOM 4834 N N . GLN A 1 627 ? 12.228 -33.539 -28.617 1.00 95.62 627 GLN A N 1
ATOM 4835 C CA . GLN A 1 627 ? 11.584 -34.846 -28.809 1.00 95.62 627 GLN A CA 1
ATOM 4836 C C . GLN A 1 627 ? 10.090 -34.833 -28.443 1.00 95.62 627 GLN A C 1
ATOM 4838 O O . GLN A 1 627 ? 9.365 -35.767 -28.792 1.00 95.62 627 GLN A O 1
ATOM 4843 N N . LYS A 1 628 ? 9.601 -33.801 -27.741 1.00 95.25 628 LYS A N 1
ATOM 4844 C CA . LYS A 1 628 ? 8.170 -33.628 -27.476 1.00 95.25 628 LYS A CA 1
ATOM 4845 C C . LYS A 1 628 ? 7.488 -33.023 -28.700 1.00 95.25 628 LYS A C 1
ATOM 4847 O O . LYS A 1 628 ? 7.894 -31.984 -29.222 1.00 95.25 628 LYS A O 1
ATOM 4852 N N . GLU A 1 629 ? 6.401 -33.659 -29.127 1.00 95.75 629 GLU A N 1
ATOM 4853 C CA . GLU A 1 629 ? 5.602 -33.225 -30.280 1.00 95.75 629 GLU A CA 1
ATOM 4854 C C . GLU A 1 629 ? 5.056 -31.796 -30.104 1.00 95.75 629 GLU A C 1
ATOM 4856 O O . GLU A 1 629 ? 5.079 -31.000 -31.037 1.00 95.75 629 GLU A O 1
ATOM 4861 N N . SER A 1 630 ? 4.641 -31.441 -28.886 1.00 96.12 630 SER A N 1
ATOM 4862 C CA . SER A 1 630 ? 4.175 -30.095 -28.525 1.00 96.12 630 SER A CA 1
ATOM 4863 C C . SER A 1 630 ? 5.231 -29.010 -28.747 1.00 96.12 630 SER A C 1
ATOM 4865 O O . SER A 1 630 ? 4.896 -27.905 -29.169 1.00 96.12 630 SER A O 1
ATOM 4867 N N . VAL A 1 631 ? 6.503 -29.315 -28.482 1.00 97.00 631 VAL A N 1
ATOM 4868 C CA . VAL A 1 631 ? 7.628 -28.385 -28.627 1.00 97.00 631 VAL A CA 1
ATOM 4869 C C . VAL A 1 631 ? 8.046 -28.297 -30.089 1.00 97.00 631 VAL A C 1
ATOM 4871 O O . VAL A 1 631 ? 8.084 -27.203 -30.643 1.00 97.00 631 VAL A O 1
ATOM 4874 N N . SER A 1 632 ? 8.293 -29.437 -30.736 1.00 95.00 632 SER A N 1
ATOM 4875 C CA . SER A 1 632 ? 8.736 -29.482 -32.138 1.00 95.00 632 SER A CA 1
ATOM 4876 C C . SER A 1 632 ? 7.733 -28.871 -33.121 1.00 95.00 632 SER A C 1
ATOM 4878 O O . SER A 1 632 ? 8.156 -28.262 -34.095 1.00 95.00 632 SER A O 1
ATOM 4880 N N . LYS A 1 633 ? 6.421 -28.963 -32.861 1.00 93.31 633 LYS A N 1
ATOM 4881 C CA . LYS A 1 633 ? 5.393 -28.278 -33.671 1.00 93.31 633 LYS A CA 1
ATOM 4882 C C . LYS A 1 633 ? 5.300 -26.773 -33.428 1.00 93.31 633 LYS A C 1
ATOM 4884 O O . LYS A 1 633 ? 4.763 -26.058 -34.268 1.00 93.31 633 LYS A O 1
ATOM 4889 N N . SER A 1 634 ? 5.736 -26.305 -32.261 1.00 95.75 634 SER A N 1
ATOM 4890 C CA . SER A 1 634 ? 5.487 -24.933 -31.804 1.00 95.75 634 SER A CA 1
ATOM 4891 C C . SER A 1 634 ? 6.676 -23.996 -31.991 1.00 95.75 634 SER A C 1
ATOM 4893 O O . SER A 1 634 ? 6.489 -22.777 -31.916 1.00 95.75 634 SER A O 1
ATOM 4895 N N . LEU A 1 635 ? 7.883 -24.537 -32.168 1.00 95.12 635 LEU A N 1
ATOM 4896 C CA . LEU A 1 635 ? 9.113 -23.772 -32.356 1.00 95.12 635 LEU A CA 1
ATOM 4897 C C . LEU A 1 635 ? 9.449 -23.605 -33.836 1.00 95.12 635 LEU A C 1
ATOM 4899 O O . LEU A 1 635 ? 9.323 -24.542 -34.617 1.00 95.12 635 LEU A O 1
ATOM 4903 N N . SER A 1 636 ? 9.938 -22.418 -34.191 1.00 92.69 636 SER A N 1
ATOM 4904 C CA . SER A 1 636 ? 10.501 -22.148 -35.515 1.00 92.69 636 SER A CA 1
ATOM 4905 C C . SER A 1 636 ? 11.901 -22.736 -35.655 1.00 92.69 636 SER A C 1
ATOM 4907 O O . SER A 1 636 ? 12.621 -22.895 -34.657 1.00 92.69 636 SER A O 1
ATOM 4909 N N . ASP A 1 637 ? 12.304 -22.993 -36.900 1.00 93.38 637 ASP A N 1
ATOM 4910 C CA . ASP A 1 637 ? 13.661 -23.421 -37.215 1.00 93.38 637 ASP A CA 1
ATOM 4911 C C . ASP A 1 637 ? 14.689 -22.351 -36.812 1.00 93.38 637 ASP A C 1
ATOM 4913 O O . ASP A 1 637 ? 14.491 -21.145 -36.977 1.00 93.38 637 ASP A O 1
ATOM 4917 N N . GLN A 1 638 ? 15.815 -22.805 -36.266 1.00 94.00 638 GLN A N 1
ATOM 4918 C CA . GLN A 1 638 ? 16.860 -21.926 -35.746 1.00 94.00 638 GLN A CA 1
ATOM 4919 C C . GLN A 1 638 ? 17.525 -21.064 -36.830 1.00 94.00 638 GLN A C 1
ATOM 4921 O O . GLN A 1 638 ? 17.942 -19.937 -36.551 1.00 94.00 638 GLN A O 1
ATOM 4926 N N . LYS A 1 639 ? 17.636 -21.566 -38.066 1.00 93.69 639 LYS A N 1
ATOM 4927 C CA . LYS A 1 639 ? 18.235 -20.814 -39.177 1.00 93.69 639 LYS A CA 1
ATOM 4928 C C . LYS A 1 639 ? 17.266 -19.781 -39.727 1.00 93.69 639 LYS A C 1
ATOM 4930 O O . LYS A 1 639 ? 17.696 -18.668 -40.001 1.00 93.69 639 LYS A O 1
ATOM 4935 N N . GLU A 1 640 ? 15.979 -20.106 -39.807 1.00 93.12 640 GLU A N 1
ATOM 4936 C CA . GLU A 1 640 ? 14.946 -19.144 -40.214 1.00 93.12 640 GLU A CA 1
ATOM 4937 C C . GLU A 1 640 ? 14.872 -17.958 -39.241 1.00 93.12 640 GLU A C 1
ATOM 4939 O O . GLU A 1 640 ? 14.824 -16.801 -39.661 1.00 93.12 640 GLU A O 1
ATOM 4944 N N . VAL A 1 641 ? 14.953 -18.221 -37.930 1.00 93.25 641 VAL A N 1
ATOM 4945 C CA . VAL A 1 641 ? 15.011 -17.161 -36.910 1.00 93.25 641 VAL A CA 1
ATOM 4946 C C . VAL A 1 641 ? 16.282 -16.316 -37.037 1.00 93.25 641 VAL A C 1
ATOM 4948 O O . VAL A 1 641 ? 16.234 -15.097 -36.862 1.00 93.25 641 VAL A O 1
ATOM 4951 N N . TYR A 1 642 ? 17.421 -16.932 -37.356 1.00 94.50 642 TYR A N 1
ATOM 4952 C CA . TYR A 1 642 ? 18.665 -16.208 -37.619 1.00 94.50 642 TYR A CA 1
ATOM 4953 C C . TYR A 1 642 ? 18.572 -15.312 -38.859 1.00 94.50 642 TYR A C 1
ATOM 4955 O O . TYR A 1 642 ? 18.954 -14.144 -38.793 1.00 94.50 642 TYR A O 1
ATOM 4963 N N . GLU A 1 643 ? 18.023 -15.819 -39.962 1.00 93.56 643 GLU A N 1
ATOM 4964 C CA . GLU A 1 643 ? 17.812 -15.048 -41.191 1.00 93.56 643 GLU A CA 1
ATOM 4965 C C . GLU A 1 643 ? 16.879 -13.853 -40.952 1.00 93.56 643 GLU A C 1
ATOM 4967 O O . GLU A 1 643 ? 17.199 -12.730 -41.349 1.00 93.56 643 GLU A O 1
ATOM 4972 N N . ALA A 1 644 ? 15.784 -14.052 -40.215 1.00 89.31 644 ALA A N 1
ATOM 4973 C CA . ALA A 1 644 ? 14.887 -12.966 -39.828 1.00 89.31 644 ALA A CA 1
ATOM 4974 C C . ALA A 1 644 ? 15.578 -11.929 -38.927 1.00 89.31 644 ALA A C 1
ATOM 4976 O O . ALA A 1 644 ? 15.384 -10.724 -39.100 1.00 89.31 644 ALA A O 1
ATOM 4977 N N . ALA A 1 645 ? 16.425 -12.367 -37.989 1.00 89.62 645 ALA A N 1
ATOM 4978 C CA . ALA A 1 645 ? 17.206 -11.457 -37.157 1.00 89.62 645 ALA A CA 1
ATOM 4979 C C . ALA A 1 645 ? 18.162 -10.596 -38.000 1.00 89.62 645 ALA A C 1
ATOM 4981 O O . ALA A 1 645 ? 18.244 -9.390 -37.767 1.00 89.62 645 ALA A O 1
ATOM 4982 N N . LEU A 1 646 ? 18.837 -11.175 -39.002 1.00 91.00 646 LEU A N 1
ATOM 4983 C CA . LEU A 1 646 ? 19.681 -10.423 -39.939 1.00 91.00 646 LEU A CA 1
ATOM 4984 C C . LEU A 1 646 ? 18.874 -9.404 -40.748 1.00 91.00 646 LEU A C 1
ATOM 4986 O O . LEU A 1 646 ? 19.287 -8.251 -40.863 1.00 91.00 646 LEU A O 1
ATOM 4990 N N . GLN A 1 647 ? 17.704 -9.792 -41.259 1.00 87.94 647 GLN A N 1
ATOM 4991 C CA . GLN A 1 647 ? 16.834 -8.869 -41.987 1.00 87.94 647 GLN A CA 1
ATOM 4992 C C . GLN A 1 647 ? 16.430 -7.674 -41.108 1.00 87.94 647 GLN A C 1
ATOM 4994 O O . GLN A 1 647 ? 16.544 -6.524 -41.531 1.00 87.94 647 GLN A O 1
ATOM 4999 N N . ILE A 1 648 ? 16.045 -7.923 -39.853 1.00 85.31 648 ILE A N 1
ATOM 5000 C CA . ILE A 1 648 ? 15.702 -6.860 -38.899 1.00 85.31 648 ILE A CA 1
ATOM 5001 C C . ILE A 1 648 ? 16.910 -5.952 -38.625 1.00 85.31 648 ILE A C 1
ATOM 5003 O O . ILE A 1 648 ? 16.753 -4.735 -38.533 1.00 85.31 648 ILE A O 1
ATOM 5007 N N . LYS A 1 649 ? 18.129 -6.499 -38.512 1.00 84.44 649 LYS A N 1
ATOM 5008 C CA . LYS A 1 649 ? 19.342 -5.676 -38.349 1.00 84.44 649 LYS A CA 1
ATOM 5009 C C . LYS A 1 649 ? 19.562 -4.733 -39.529 1.00 84.44 649 LYS A C 1
ATOM 5011 O O . LYS A 1 649 ? 19.899 -3.569 -39.304 1.00 84.44 649 LYS A O 1
ATOM 5016 N N . GLN A 1 650 ? 19.347 -5.218 -40.751 1.00 85.12 650 GLN A N 1
ATOM 5017 C CA . GLN A 1 650 ? 19.453 -4.411 -41.967 1.00 85.12 650 GLN A CA 1
ATOM 5018 C C . GLN A 1 650 ? 18.395 -3.302 -41.991 1.00 85.12 650 GLN A C 1
ATOM 5020 O O . GLN A 1 650 ? 18.723 -2.145 -42.246 1.00 85.12 650 GLN A O 1
ATOM 5025 N N . GLU A 1 651 ? 17.143 -3.620 -41.653 1.00 81.69 651 GLU A N 1
ATOM 5026 C CA . GLU A 1 651 ? 16.049 -2.638 -41.570 1.00 81.69 651 GLU A CA 1
ATOM 5027 C C . GLU A 1 651 ? 16.302 -1.556 -40.506 1.00 81.69 651 GLU A C 1
ATOM 5029 O O . GLU A 1 651 ? 15.927 -0.397 -40.689 1.00 81.69 651 GLU A O 1
ATOM 5034 N N . LEU A 1 652 ? 16.977 -1.913 -39.410 1.00 74.75 652 LEU A N 1
ATOM 5035 C CA . LEU A 1 652 ? 17.365 -0.992 -38.340 1.00 74.75 652 LEU A CA 1
ATOM 5036 C C . LEU A 1 652 ? 18.666 -0.216 -38.626 1.00 74.75 652 LEU A C 1
ATOM 5038 O O . LEU A 1 652 ? 19.040 0.637 -37.820 1.00 74.75 652 LEU A O 1
ATOM 5042 N N . GLY A 1 653 ? 19.351 -0.487 -39.743 1.00 78.00 653 GLY A N 1
ATOM 5043 C CA . GLY A 1 653 ? 20.609 0.173 -40.114 1.00 78.00 653 GLY A CA 1
ATOM 5044 C C . GLY A 1 653 ? 21.772 -0.135 -39.166 1.00 78.00 653 GLY A C 1
ATOM 5045 O O . GLY A 1 653 ? 22.612 0.730 -38.919 1.00 78.00 653 GLY A O 1
ATOM 5046 N N . ILE A 1 654 ? 21.777 -1.333 -38.578 1.00 76.00 654 ILE A N 1
ATOM 5047 C CA . ILE A 1 654 ? 22.810 -1.794 -37.636 1.00 76.00 654 ILE A CA 1
ATOM 5048 C C . ILE A 1 654 ? 23.984 -2.465 -38.381 1.00 76.00 654 ILE A C 1
ATOM 5050 O O . ILE A 1 654 ? 25.076 -2.564 -37.822 1.00 76.00 654 ILE A O 1
ATOM 5054 N N . GLU A 1 655 ? 23.770 -2.880 -39.636 1.00 58.16 655 GLU A N 1
ATOM 5055 C CA . GLU A 1 655 ? 24.776 -3.436 -40.560 1.00 58.16 655 GLU A CA 1
ATOM 5056 C C . GLU A 1 655 ? 25.090 -2.508 -41.736 1.00 58.16 655 GLU A C 1
ATOM 5058 O O . GLU A 1 655 ? 24.144 -1.880 -42.271 1.00 58.16 655 GLU A O 1
#

Sequence (655 aa):
MKAVSFSPGNHCNLKLQKYPIKQPTLANPIHFDNHQNQKPSNKKHHFPSFSIKASKTPQTPLTKYPNTPPLVVVGSANADIYVEIDRLPKEGETISAKTGQTLAGGKGANQAACGAKLSYPTYFVGQVGEDAHGKLITEALKNGGVNLDCVRNLSDVPTGHTVVMLQPDGQNSIIIVGGANMSCWPEKLSDEDLEVVRKAGVVLLQREIPDLVNIQVAKAAKSAGVPVILDAGGMDAPMPPELLNVVDIFSPNESELARLTCMSTESFEQIGQAVVKCHKMGVKQVLVKLGAKGSALFIEGEKPIKQTIISAARVLDTTGAGDTFTAAFAVALVEGKTKEECMRFAAAAASLCVQVKGAIPSMPDRTSVLHLLQTVDHSDASNDNKSEAPRSTREAENSTKDSFSAINSCFRLSSSLQIEKGNKLLRKILILFVQQMANEVVLLDFEMSPFAARVRIALEEKGIEYKSEVEDLSNKSSNLLKMNPVNQQIPVLIHNGRPICESMIIVQYIDEVWSHKPSLLPSDPYRRAHARFWADYIDKKIYPIGRNLWASEGEVKESSKKELIQCFKILEEELGDKLYFGDESFGYIDMAFISFYSFFYTFETLGNWSMVAEFPKLVEWGERCLQKESVSKSLSDQKEVYEAALQIKQELGIE

Radius of gyration: 34.17 Å; Cα contacts (8 Å, |Δi|>4): 1030; chains: 1; bounding box: 112×94×77 Å

Organism: Populus alba (NCBI:txid43335)

Solvent-accessible surface area (backbone atoms only — not comparable to full-atom values): 36735 Å² total; per-residue (Å²): 136,83,88,89,87,83,91,86,88,87,84,89,85,89,88,84,88,87,86,90,85,87,83,92,84,90,84,90,90,90,85,90,82,91,84,84,90,83,87,87,79,90,84,88,81,91,73,94,72,90,75,80,76,81,76,89,67,82,87,69,81,90,71,92,55,93,82,62,54,27,42,31,22,46,29,16,40,17,30,35,36,39,32,37,30,84,64,85,69,57,91,97,52,87,79,75,60,83,49,70,51,78,43,50,30,36,65,27,42,32,22,23,32,26,27,14,35,48,72,38,61,20,34,36,34,37,32,25,7,75,46,75,50,24,49,51,33,53,52,54,33,49,76,38,56,27,42,56,91,57,47,44,75,34,87,90,38,54,34,10,30,31,43,37,41,36,34,84,88,73,50,73,50,77,48,77,44,50,42,23,23,61,41,93,71,65,98,65,78,51,73,74,75,44,46,62,48,46,55,21,42,31,38,41,38,48,34,48,35,52,66,71,57,54,37,54,51,32,50,47,14,49,75,55,73,24,49,29,36,34,35,53,58,62,60,87,64,87,79,60,59,72,45,40,56,45,33,50,30,41,36,26,40,47,67,55,42,19,64,75,57,76,38,67,42,90,44,73,68,38,38,52,56,35,47,53,52,44,41,77,50,49,30,50,25,41,42,38,41,47,69,90,69,16,34,38,41,38,41,76,96,54,79,67,48,75,37,65,56,46,86,51,98,52,84,68,29,67,56,49,22,69,33,29,22,54,23,38,26,49,52,30,45,64,72,68,47,54,71,69,55,11,47,50,50,7,30,36,32,22,27,50,14,18,52,28,68,51,37,55,78,16,47,46,44,42,67,59,32,53,51,53,52,52,56,53,52,52,58,57,62,64,65,77,72,72,80,82,85,83,90,81,89,78,92,85,87,88,87,86,69,88,70,63,50,63,59,54,47,54,57,48,50,66,72,69,50,87,77,70,89,83,53,75,61,60,56,49,50,50,51,50,52,54,57,63,56,67,67,41,34,35,33,39,30,42,74,82,34,38,48,26,20,31,39,45,25,47,34,46,75,60,68,53,79,66,48,80,43,80,56,46,89,91,64,66,45,74,63,51,44,67,59,27,70,85,79,58,57,76,20,30,42,27,52,64,89,41,63,36,60,51,36,71,56,39,38,50,49,51,38,63,75,49,55,94,38,88,70,42,62,57,86,52,69,66,59,31,50,53,38,51,51,52,34,49,47,43,60,72,43,54,52,59,30,50,46,37,28,69,69,45,64,68,69,58,16,58,51,22,41,55,52,42,54,52,51,48,50,54,50,41,59,70,34,58,89,46,75,25,72,58,38,89,43,83,24,55,36,38,43,60,51,57,30,49,52,32,46,46,57,34,51,26,65,66,55,71,54,55,55,65,81,77,36,48,65,51,47,52,40,50,58,55,48,47,72,35,68,36,42,52,75,30,55,49,57,36,64,60,46,34,52,52,51,51,53,51,28,51,77,70,62,76,106